Protein AF-Q4DMM3-F1 (afdb_monomer)

Mean predicted aligned error: 16.8 Å

Solvent-accessible surface area (backbone atoms only — not comparable to full-atom values): 25196 Å² total; per-residue (Å²): 131,90,88,80,87,82,89,84,86,89,84,88,79,90,86,86,82,91,81,87,84,90,79,93,76,91,74,87,76,78,75,79,76,79,79,76,82,82,70,76,98,62,91,70,79,84,79,69,87,64,66,51,59,29,30,40,34,32,23,64,46,49,69,90,49,56,67,56,49,30,100,85,67,50,77,35,57,58,66,59,31,55,48,35,58,50,47,51,55,57,54,45,64,73,40,53,41,39,62,50,77,42,81,46,84,62,47,104,42,46,73,52,23,44,36,12,38,42,40,36,41,44,50,49,39,32,37,47,38,23,48,59,97,39,64,92,51,45,63,54,46,57,49,50,53,51,48,42,32,62,75,38,35,55,39,53,74,44,57,68,44,53,69,38,86,87,14,22,42,38,23,37,22,44,38,32,36,75,85,34,28,41,33,45,28,54,27,88,55,18,27,64,61,36,51,24,58,43,54,24,73,67,46,95,45,70,68,55,16,50,60,26,41,68,63,41,55,46,80,37,85,46,60,63,84,53,73,47,40,33,75,29,36,37,36,43,25,88,54,30,35,41,26,28,65,39,76,65,20,49,51,52,51,51,48,56,43,67,75,43,70,93,49,84,42,39,50,43,73,29,51,72,90,59,40,52,40,41,80,27,46,31,57,68,85,44,42,64,27,42,32,35,52,92,39,59,69,39,43,49,53,39,40,74,73,68,34,43,58,40,75,35,72,50,69,48,45,42,64,68,70,49,42,64,40,40,36,42,27,63,41,42,50,62,84,84,76,97,55,73,78,18,63,84,44,68,79,46,97,70,71,81,79,83,81,75,99,54,102,67,62,95,72,62,84,82,79,78,81,83,82,90,81,81,86,78,90,88,84,50,71,69,64,43,36,60,71,68,63,78,47,82,80,84,80,80,72,74,79,81,82,70,77,76,75,82,83,67,98,65,90,73,52,56,83,80,70,87,80,83,131

pLDDT: mean 71.32, std 24.56, range [26.89, 96.19]

Nearest PDB structures (foldseek):
  8dpk-assembly2_D  TM=9.140E-01  e=1.155E-28  Trypanosoma brucei
  8dpk-assembly1_A  TM=9.235E-01  e=3.917E-28  Trypanosoma brucei
  8fnk-assembly1_5  TM=8.514E-01  e=6.909E-27  Trypanosoma brucei
  8fn6-assembly1_5  TM=8.903E-01  e=1.613E-23  Trypanosoma brucei
  7ulv-assembly2_B  TM=7.474E-01  e=1.539E-12  Homo sapiens

Radius of gyration: 26.07 Å; Cα contacts (8 Å, |Δi|>4): 664; chains: 1; bounding box: 75×63×81 Å

InterPro domains:
  IPR058722 RNA-editing substrate-binding complex 5 protein [PF26170] (53-335)
  IPR058722 RNA-editing substrate-binding complex 5 protein [cd23678] (54-333)

Foldseek 3Di:
DDDDDDDDDDDDDDDDDDDDDDDDDDDPPDDPDPPDPDDDDDPDPPPDQLPAFWAKEFEQEDLVQDDQAAPVRDGFDSVVQSVLLVVLVVLVVVHSHHPYYHHFYYDHHDLRLQLLFQWAFAALAIEGAACVPVVVCPVVNVRVVLVCLQVQSLGDDDCQNNPQDVFAATSLQWEHALQAIEGEEDEPRGHPSSVCSQQLVPPPDVVSNVVSCVRVYQYQYFYHPDDRLNQAWYYQAPLEIEGEPDPRRVSSVLSVCVSCVVGFHWYQYFYPLKAKDHADSNDHDGQEMETAQVRVVRCVSSVLVNGHYDYGHCPNCSSNVHHPSSSIDMGGRDPDDDRRPHVVVVVDPPPPPDDDPDPPCVPPPPPPDDDDDDDDDDDDPPVVCVVVCVDPDPPDDDPDPDDDRPDDDDDIDTPVPPDDD

Organism: Trypanosoma cruzi (strain CL Brener) (NCBI:txid353153)

Structure (mmCIF, N/CA/C/O backbone):
data_AF-Q4DMM3-F1
#
_entry.id   AF-Q4DMM3-F1
#
loop_
_atom_site.group_PDB
_atom_site.id
_atom_site.type_symbol
_atom_site.label_atom_id
_atom_site.label_alt_id
_atom_site.label_comp_id
_atom_site.label_asym_id
_atom_site.label_entity_id
_atom_site.label_seq_id
_atom_site.pdbx_PDB_ins_code
_atom_site.Cartn_x
_atom_site.Cartn_y
_atom_site.Cartn_z
_atom_site.occupancy
_atom_site.B_iso_or_equiv
_atom_site.auth_seq_id
_atom_site.auth_comp_id
_atom_site.auth_asym_id
_atom_site.auth_atom_id
_atom_site.pdbx_PDB_model_num
ATOM 1 N N . MET A 1 1 ? -33.901 -5.815 -55.578 1.00 33.09 1 MET A N 1
ATOM 2 C CA . MET A 1 1 ? -33.577 -6.888 -54.615 1.00 33.09 1 MET A CA 1
ATOM 3 C C . MET A 1 1 ? -34.132 -6.481 -53.257 1.00 33.09 1 MET A C 1
ATOM 5 O O . MET A 1 1 ? -34.023 -5.310 -52.924 1.00 33.09 1 MET A O 1
ATOM 9 N N . HIS A 1 2 ? -34.813 -7.412 -52.579 1.00 32.72 2 HIS A N 1
ATOM 10 C CA . HIS A 1 2 ? -35.451 -7.300 -51.253 1.00 32.72 2 HIS A CA 1
ATOM 11 C C . HIS A 1 2 ? -34.600 -6.500 -50.239 1.00 32.72 2 HIS A C 1
ATOM 13 O O . HIS A 1 2 ? -33.381 -6.558 -50.307 1.00 32.72 2 HIS A O 1
ATOM 19 N N . VAL A 1 3 ? -35.141 -5.717 -49.300 1.00 38.91 3 VAL A N 1
ATOM 20 C CA . VAL A 1 3 ? -36.080 -6.096 -48.229 1.00 38.91 3 VAL A CA 1
ATOM 21 C C . VAL A 1 3 ? -36.916 -4.880 -47.795 1.00 38.91 3 VAL A C 1
ATOM 23 O O . VAL A 1 3 ? -36.408 -3.778 -47.609 1.00 38.91 3 VAL A O 1
ATOM 26 N N . THR A 1 4 ? -38.211 -5.118 -47.609 1.00 28.89 4 THR A N 1
ATOM 27 C CA . THR A 1 4 ? -39.233 -4.221 -47.054 1.00 28.89 4 THR A CA 1
ATOM 28 C C . THR A 1 4 ? -39.567 -4.579 -45.604 1.00 28.89 4 THR A C 1
ATOM 30 O O . THR A 1 4 ? -39.724 -5.759 -45.317 1.00 28.89 4 THR A O 1
ATOM 33 N N . ARG A 1 5 ? -39.845 -3.533 -44.803 1.00 31.34 5 ARG A N 1
ATOM 34 C CA . ARG A 1 5 ? -40.811 -3.433 -43.679 1.00 31.34 5 ARG A CA 1
ATOM 35 C C . ARG A 1 5 ? -40.634 -4.339 -42.443 1.00 31.34 5 ARG A C 1
ATOM 37 O O . ARG A 1 5 ? -40.639 -5.553 -42.544 1.00 31.34 5 ARG A O 1
ATOM 44 N N . CYS A 1 6 ? -40.696 -3.734 -41.253 1.00 32.72 6 CYS A N 1
ATOM 45 C CA . CYS A 1 6 ? -41.925 -3.678 -40.435 1.00 32.72 6 CYS A CA 1
ATOM 46 C C . CYS A 1 6 ? -41.634 -3.094 -39.040 1.00 32.72 6 CYS A C 1
ATOM 48 O O . CYS A 1 6 ? -40.822 -3.617 -38.287 1.00 32.72 6 CYS A O 1
ATOM 50 N N . SER A 1 7 ? -42.356 -2.029 -38.693 1.00 28.84 7 SER A N 1
ATOM 51 C CA . SER A 1 7 ? -42.663 -1.620 -37.320 1.00 28.84 7 SER A CA 1
ATOM 52 C C . SER A 1 7 ? -43.708 -2.560 -36.717 1.00 28.84 7 SER A C 1
ATOM 54 O O . SER A 1 7 ? -44.624 -2.915 -37.452 1.00 28.84 7 SER A O 1
ATOM 56 N N . LEU A 1 8 ? -43.662 -2.854 -35.413 1.00 35.03 8 LEU A N 1
ATOM 57 C CA . LEU A 1 8 ? -44.840 -3.175 -34.591 1.00 35.03 8 LEU A CA 1
ATOM 58 C C . LEU A 1 8 ? -44.535 -2.946 -33.092 1.00 35.03 8 LEU A C 1
ATOM 60 O O . LEU A 1 8 ? -43.398 -3.022 -32.642 1.00 35.03 8 LEU A O 1
ATOM 64 N N . SER A 1 9 ? -45.605 -2.578 -32.400 1.00 29.89 9 SER A N 1
ATOM 65 C CA . SER A 1 9 ? -45.842 -1.943 -31.093 1.00 29.89 9 SER A CA 1
ATOM 66 C C . SER A 1 9 ? -45.648 -2.824 -29.831 1.00 29.89 9 SER A C 1
ATOM 68 O O . SER A 1 9 ? -45.435 -4.028 -29.966 1.00 29.89 9 SER A O 1
ATOM 70 N N . PRO A 1 10 ? -45.741 -2.253 -28.601 1.00 38.81 10 PRO A N 1
ATOM 71 C CA . PRO A 1 10 ? -45.341 -2.906 -27.348 1.00 38.81 10 PRO A CA 1
ATOM 72 C C . PRO A 1 10 ? -46.473 -3.695 -26.663 1.00 38.81 10 PRO A C 1
ATOM 74 O O . PRO A 1 10 ? -47.652 -3.418 -26.872 1.00 38.81 10 PRO A O 1
ATOM 77 N N . PHE A 1 11 ? -46.093 -4.634 -25.787 1.00 35.09 11 PHE A N 1
ATOM 78 C CA . PHE A 1 11 ? -46.989 -5.413 -24.924 1.00 35.09 11 PHE A CA 1
ATOM 79 C C . PHE A 1 11 ? -46.690 -5.161 -23.437 1.00 35.09 11 PHE A C 1
ATOM 81 O O . PHE A 1 11 ? -45.579 -5.389 -22.961 1.00 35.09 11 PHE A O 1
ATOM 88 N N . LEU A 1 12 ? -47.721 -4.711 -22.720 1.00 29.64 12 LEU A N 1
ATOM 89 C CA . LEU A 1 12 ? -47.883 -4.783 -21.267 1.00 29.64 12 LEU A CA 1
ATOM 90 C C . LEU A 1 12 ? -48.183 -6.233 -20.862 1.00 29.64 12 LEU A C 1
ATOM 92 O O . LEU A 1 12 ? -49.081 -6.838 -21.443 1.00 29.64 12 LEU A O 1
ATOM 96 N N . LEU A 1 13 ? -47.530 -6.745 -19.817 1.00 34.81 13 LEU A N 1
ATOM 97 C CA . LEU A 1 13 ? -48.025 -7.886 -19.041 1.00 34.81 13 LEU A CA 1
ATOM 98 C C . LEU A 1 13 ? -47.837 -7.627 -17.541 1.00 34.81 13 LEU A C 1
ATOM 100 O O . LEU A 1 13 ? -46.726 -7.449 -17.046 1.00 34.81 13 LEU A O 1
ATOM 104 N N . HIS A 1 14 ? -48.975 -7.594 -16.851 1.00 30.30 14 HIS A N 1
ATOM 105 C CA . HIS A 1 14 ? -49.139 -7.644 -15.404 1.00 30.30 14 HIS A CA 1
ATOM 106 C C . HIS A 1 14 ? -48.551 -8.934 -14.813 1.00 30.30 14 HIS A C 1
ATOM 108 O O . HIS A 1 14 ? -48.824 -10.019 -15.320 1.00 30.30 14 HIS A O 1
ATOM 114 N N . PHE A 1 15 ? -47.884 -8.824 -13.663 1.00 34.22 15 PHE A N 1
ATOM 115 C CA . PHE A 1 15 ? -47.788 -9.904 -12.680 1.00 34.22 15 PHE A CA 1
ATOM 116 C C . PHE A 1 15 ? -48.110 -9.343 -11.290 1.00 34.22 15 PHE A C 1
ATOM 118 O O . PHE A 1 15 ? -47.348 -8.571 -10.715 1.00 34.22 15 PHE A O 1
ATOM 125 N N . SER A 1 16 ? -49.283 -9.713 -10.779 1.00 30.14 16 SER A N 1
ATOM 126 C CA . SER A 1 16 ? -49.683 -9.605 -9.376 1.00 30.14 16 SER A CA 1
ATOM 127 C C . SER A 1 16 ? -49.443 -10.952 -8.694 1.00 30.14 16 SER A C 1
ATOM 129 O O . SER A 1 16 ? -49.886 -11.974 -9.214 1.00 30.14 16 SER A O 1
ATOM 131 N N . GLY A 1 17 ? -48.812 -10.963 -7.522 1.00 32.28 17 GLY A N 1
ATOM 132 C CA . GLY A 1 17 ? -48.666 -12.166 -6.700 1.00 32.28 17 GLY A CA 1
ATOM 133 C C . GLY A 1 17 ? -48.198 -11.819 -5.290 1.00 32.28 17 GLY A C 1
ATOM 134 O O . GLY A 1 17 ? -47.058 -11.414 -5.098 1.00 32.28 17 GLY A O 1
ATOM 135 N N . MET A 1 18 ? -49.115 -11.929 -4.329 1.00 28.50 18 MET A N 1
ATOM 136 C CA . MET A 1 18 ? -48.921 -11.737 -2.888 1.00 28.50 18 MET A CA 1
ATOM 137 C C . MET A 1 18 ? -48.101 -12.873 -2.251 1.00 28.50 18 MET A C 1
ATOM 139 O O . MET A 1 18 ? -48.295 -14.023 -2.625 1.00 28.50 18 MET A O 1
ATOM 143 N N . CYS A 1 19 ? -47.285 -12.537 -1.243 1.00 30.80 19 CYS A N 1
ATOM 144 C CA . CYS A 1 19 ? -46.918 -13.330 -0.047 1.00 30.80 19 CYS A CA 1
ATOM 145 C C . CYS A 1 19 ? -45.984 -12.437 0.806 1.00 30.80 19 CYS A C 1
ATOM 147 O O . CYS A 1 19 ? -44.855 -12.187 0.407 1.00 30.80 19 CYS A O 1
ATOM 149 N N . SER A 1 20 ? -46.454 -11.635 1.768 1.00 28.97 20 SER A N 1
ATOM 150 C CA . SER A 1 20 ? -46.817 -11.947 3.164 1.00 28.97 20 SER A CA 1
ATOM 151 C C . SER A 1 20 ? -45.688 -12.518 4.045 1.00 28.97 20 SER A C 1
ATOM 153 O O . SER A 1 20 ? -45.244 -13.636 3.811 1.00 28.97 20 SER A O 1
ATOM 155 N N . LEU A 1 21 ? -45.423 -11.778 5.138 1.00 30.59 21 LEU A N 1
ATOM 156 C CA . LEU A 1 21 ? -45.006 -12.200 6.493 1.00 30.59 21 LEU A CA 1
ATOM 157 C C . LEU A 1 21 ? -43.511 -12.122 6.898 1.00 30.59 21 LEU A C 1
ATOM 159 O O . LEU A 1 21 ? -42.697 -12.956 6.537 1.00 30.59 21 LEU A O 1
ATOM 163 N N . LEU A 1 22 ? -43.269 -11.161 7.809 1.00 28.45 22 LEU A N 1
ATOM 164 C CA . LEU A 1 22 ? -42.558 -11.285 9.099 1.00 28.45 22 LEU A CA 1
ATOM 165 C C . LEU A 1 22 ? -41.042 -11.560 9.135 1.00 28.45 22 LEU A C 1
ATOM 167 O O . LEU A 1 22 ? -40.611 -12.702 9.060 1.00 28.45 22 LEU A O 1
ATOM 171 N N . ALA A 1 23 ? -40.280 -10.508 9.459 1.00 31.42 23 ALA A N 1
ATOM 172 C CA . ALA A 1 23 ? -39.255 -10.446 10.524 1.00 31.42 23 ALA A CA 1
ATOM 173 C C . ALA A 1 23 ? -38.708 -8.997 10.530 1.00 31.42 23 ALA A C 1
ATOM 175 O O . ALA A 1 23 ? -38.084 -8.574 9.566 1.00 31.42 23 ALA A O 1
ATOM 176 N N . ALA A 1 24 ? -39.103 -8.082 11.421 1.00 27.33 24 ALA A N 1
ATOM 177 C CA . ALA A 1 24 ? -38.729 -8.006 12.838 1.00 27.33 24 ALA A CA 1
ATOM 178 C C . ALA A 1 24 ? -37.218 -8.215 13.050 1.00 27.33 24 ALA A C 1
ATOM 180 O O . ALA A 1 24 ? -36.768 -9.321 13.326 1.00 27.33 24 ALA A O 1
ATOM 181 N N . GLY A 1 25 ? -36.451 -7.133 12.906 1.00 30.47 25 GLY A N 1
ATOM 182 C CA . GLY A 1 25 ? -35.033 -7.058 13.242 1.00 30.47 25 GLY A CA 1
ATOM 183 C C . GLY A 1 25 ? -34.715 -5.666 13.773 1.00 30.47 25 GLY A C 1
ATOM 184 O O . GLY A 1 25 ? -34.360 -4.771 13.010 1.00 30.47 25 GLY A O 1
ATOM 185 N N . ASP A 1 26 ? -34.916 -5.486 15.077 1.00 26.89 26 ASP A N 1
ATOM 186 C CA . ASP A 1 26 ? -34.440 -4.346 15.856 1.00 26.89 26 ASP A CA 1
ATOM 187 C C . ASP A 1 26 ? -32.919 -4.204 15.700 1.00 26.89 26 ASP A C 1
ATOM 189 O O . ASP A 1 26 ? -32.155 -5.045 16.170 1.00 26.89 26 ASP A O 1
ATOM 193 N N . ALA A 1 27 ? -32.466 -3.106 15.100 1.00 31.62 27 ALA A N 1
ATOM 194 C CA . ALA A 1 27 ? -31.091 -2.636 15.223 1.00 31.62 27 ALA A CA 1
ATOM 195 C C . ALA A 1 27 ? -31.121 -1.182 15.699 1.00 31.62 27 ALA A C 1
ATOM 197 O O . ALA A 1 27 ? -31.007 -0.220 14.939 1.00 31.62 27 ALA A O 1
ATOM 198 N N . THR A 1 28 ? -31.327 -1.043 17.007 1.00 28.88 28 THR A N 1
ATOM 199 C CA . THR A 1 28 ? -31.205 0.202 17.763 1.00 28.88 28 THR A CA 1
ATOM 200 C C . THR A 1 28 ? -29.751 0.682 17.719 1.00 28.88 28 THR A C 1
ATOM 202 O O . THR A 1 28 ? -28.962 0.401 18.621 1.00 28.88 28 THR A O 1
ATOM 205 N N . ILE A 1 29 ? -29.373 1.425 16.677 1.00 32.06 29 ILE A N 1
ATOM 206 C CA . ILE A 1 29 ? -28.110 2.171 16.659 1.00 32.06 29 ILE A CA 1
ATOM 207 C C . ILE A 1 29 ? -28.288 3.379 17.580 1.00 32.06 29 ILE A C 1
ATOM 209 O O . ILE A 1 29 ? -28.932 4.375 17.243 1.00 32.06 29 ILE A O 1
ATOM 213 N N . ARG A 1 30 ? -27.725 3.267 18.787 1.00 30.69 30 ARG A N 1
ATOM 214 C CA . ARG A 1 30 ? -27.578 4.372 19.736 1.00 30.69 30 ARG A CA 1
ATOM 215 C C . ARG A 1 30 ? -26.761 5.484 19.079 1.00 30.69 30 ARG A C 1
ATOM 217 O O . ARG A 1 30 ? -25.536 5.426 19.039 1.00 30.69 30 ARG A O 1
ATOM 224 N N . LEU A 1 31 ? -27.451 6.527 18.618 1.00 29.22 31 LEU A N 1
ATOM 225 C CA . LEU A 1 31 ? -26.855 7.834 18.367 1.00 29.22 31 LEU A CA 1
ATOM 226 C C . LEU A 1 31 ? -26.242 8.340 19.678 1.00 29.22 31 LEU A C 1
ATOM 228 O O . LEU A 1 31 ? -26.942 8.834 20.565 1.00 29.22 31 LEU A O 1
ATOM 232 N N . LEU A 1 32 ? -24.919 8.235 19.798 1.00 33.84 32 LEU A N 1
ATOM 233 C CA . LEU A 1 32 ? -24.178 8.987 20.795 1.00 33.84 32 LEU A CA 1
ATOM 234 C C . LEU A 1 32 ? -24.297 10.474 20.457 1.00 33.84 32 LEU A C 1
ATOM 236 O O . LEU A 1 32 ? -23.825 10.976 19.438 1.00 33.84 32 LEU A O 1
ATOM 240 N N . SER A 1 33 ? -25.019 11.142 21.348 1.00 29.44 33 SER A N 1
ATOM 241 C CA . SER A 1 33 ? -25.342 12.556 21.411 1.00 29.44 33 SER A CA 1
ATOM 242 C C . SER A 1 33 ? -24.255 13.483 20.858 1.00 29.44 33 SER A C 1
ATOM 244 O O . SER A 1 33 ? -23.279 13.814 21.538 1.00 29.44 33 SER A O 1
ATOM 246 N N . ARG A 1 34 ? -24.506 14.049 19.677 1.00 35.38 34 ARG A N 1
ATOM 247 C CA . ARG A 1 34 ? -23.962 15.361 19.324 1.00 35.38 34 ARG A CA 1
ATOM 248 C C . ARG A 1 34 ? -24.702 16.369 20.205 1.00 35.38 34 ARG A C 1
ATOM 250 O O . ARG A 1 34 ? -25.840 16.724 19.913 1.00 35.38 34 ARG A O 1
ATOM 257 N N . ARG A 1 35 ? -24.095 16.765 21.332 1.00 32.38 35 ARG A N 1
ATOM 258 C CA . ARG A 1 35 ? -24.595 17.832 22.219 1.00 32.38 35 ARG A CA 1
ATOM 259 C C . ARG A 1 35 ? -24.867 19.088 21.381 1.00 32.38 35 ARG A C 1
ATOM 261 O O . ARG A 1 35 ? -23.958 19.870 21.106 1.00 32.38 35 ARG A O 1
ATOM 268 N N . GLN A 1 36 ? -26.122 19.282 20.987 1.00 34.03 36 GLN A N 1
ATOM 269 C CA . GLN A 1 36 ? -26.644 20.575 20.575 1.00 34.03 36 GLN A CA 1
ATOM 270 C C . GLN A 1 36 ? -26.550 21.486 21.799 1.00 34.03 36 GLN A C 1
ATOM 272 O O . GLN A 1 36 ? -27.260 21.300 22.784 1.00 34.03 36 GLN A O 1
ATOM 277 N N . ARG A 1 37 ? -25.631 22.454 21.773 1.00 32.91 37 ARG A N 1
ATOM 278 C CA . ARG A 1 37 ? -25.693 23.579 22.705 1.00 32.91 37 ARG A CA 1
ATOM 279 C C . ARG A 1 37 ? -26.861 24.453 22.266 1.00 32.91 37 ARG A C 1
ATOM 281 O O . ARG A 1 37 ? -26.716 25.296 21.389 1.00 32.91 37 ARG A O 1
ATOM 288 N N . THR A 1 38 ? -28.021 24.220 22.863 1.00 30.86 38 THR A N 1
ATOM 289 C CA . THR A 1 38 ? -29.164 25.130 22.826 1.00 30.86 38 THR A CA 1
ATOM 290 C C . THR A 1 38 ? -28.797 26.402 23.582 1.00 30.86 38 THR A C 1
ATOM 292 O O . THR A 1 38 ? -28.878 26.459 24.807 1.00 30.86 38 THR A O 1
ATOM 295 N N . ILE A 1 39 ? -28.365 27.424 22.849 1.00 39.91 39 ILE A N 1
ATOM 296 C CA . ILE A 1 39 ? -28.355 28.807 23.317 1.00 39.91 39 ILE A CA 1
ATOM 297 C C . ILE A 1 39 ? -29.537 29.465 22.600 1.00 39.91 39 ILE A C 1
ATOM 299 O O . ILE A 1 39 ? -29.461 29.713 21.407 1.00 39.91 39 ILE A O 1
ATOM 303 N N . HIS A 1 40 ? -30.633 29.687 23.332 1.00 37.53 40 HIS A N 1
ATOM 304 C CA . HIS A 1 40 ? -31.790 30.499 22.927 1.00 37.53 40 HIS A CA 1
ATOM 305 C C . HIS A 1 40 ? -32.562 30.023 21.678 1.00 37.53 40 HIS A C 1
ATOM 307 O O . HIS A 1 40 ? -32.366 30.536 20.585 1.00 37.53 40 HIS A O 1
ATOM 313 N N . GLY A 1 41 ? -33.507 29.091 21.863 1.00 40.03 41 GLY A N 1
ATOM 314 C CA . GLY A 1 41 ? -34.775 29.029 21.105 1.00 40.03 41 GLY A CA 1
ATOM 315 C C . GLY A 1 41 ? -34.758 28.809 19.583 1.00 40.03 41 GLY A C 1
ATOM 316 O O . GLY A 1 41 ? -35.827 28.672 19.002 1.00 40.03 41 GLY A O 1
ATOM 317 N N . ILE A 1 42 ? -33.599 28.743 18.929 1.00 37.31 42 ILE A N 1
ATOM 318 C CA . ILE A 1 42 ? -33.468 28.561 17.482 1.00 37.31 42 ILE A CA 1
ATOM 319 C C . ILE A 1 42 ? -32.484 27.413 17.251 1.00 37.31 42 ILE A C 1
ATOM 321 O O . ILE A 1 42 ? -31.277 27.553 17.453 1.00 37.31 42 ILE A O 1
ATOM 325 N N . SER A 1 43 ? -32.994 26.247 16.847 1.00 33.16 43 SER A N 1
ATOM 326 C CA . SER A 1 43 ? -32.157 25.120 16.435 1.00 33.16 43 SER A CA 1
ATOM 327 C C . SER A 1 43 ? -31.578 25.399 15.046 1.00 33.16 43 SER A C 1
ATOM 329 O O . SER A 1 43 ? -32.107 24.946 14.032 1.00 33.16 43 SER A O 1
ATOM 331 N N . VAL A 1 44 ? -30.497 26.170 14.980 1.00 32.44 44 VAL A N 1
ATOM 332 C CA . VAL A 1 44 ? -29.731 26.298 13.738 1.00 32.44 44 VAL A CA 1
ATOM 333 C C . VAL A 1 44 ? -28.903 25.019 13.583 1.00 32.44 44 VAL A C 1
ATOM 335 O O . VAL A 1 44 ? -28.098 24.715 14.472 1.00 32.44 44 VAL A O 1
ATOM 338 N N . PRO A 1 45 ? -29.074 24.228 12.508 1.00 36.34 45 PRO A N 1
ATOM 339 C CA . PRO A 1 45 ? -28.167 23.123 12.245 1.00 36.34 45 PRO A CA 1
ATOM 340 C C . PRO A 1 45 ? -26.757 23.700 12.094 1.00 36.34 45 PRO A C 1
ATOM 342 O O . PRO A 1 45 ? -26.524 24.575 11.262 1.00 36.34 45 PRO A O 1
ATOM 345 N N . ILE A 1 46 ? -25.813 23.235 12.916 1.00 33.41 46 ILE A N 1
ATOM 346 C CA . ILE A 1 46 ? -24.400 23.596 12.782 1.00 33.41 46 ILE A CA 1
ATOM 347 C C . ILE A 1 46 ? -23.918 23.023 11.443 1.00 33.41 46 ILE A C 1
ATOM 349 O O . ILE A 1 46 ? -23.526 21.857 11.355 1.00 33.41 46 ILE A O 1
ATOM 353 N N . PHE A 1 47 ? -23.973 23.843 10.393 1.00 34.44 47 PHE A N 1
ATOM 354 C CA . PHE A 1 47 ? -23.351 23.553 9.110 1.00 34.44 47 PHE A CA 1
ATOM 355 C C . PHE A 1 47 ? -21.838 23.620 9.313 1.00 34.44 47 PHE A C 1
ATOM 357 O O . PHE A 1 47 ? -21.227 24.684 9.369 1.00 34.44 47 PHE A O 1
ATOM 364 N N . THR A 1 48 ? -21.222 22.454 9.470 1.00 36.84 48 THR A N 1
ATOM 365 C CA . THR A 1 48 ? -19.771 22.328 9.345 1.00 36.84 48 THR A CA 1
ATOM 366 C C . THR A 1 48 ? -19.472 22.327 7.853 1.00 36.84 48 THR A C 1
ATOM 368 O O . THR A 1 48 ? -20.042 21.529 7.115 1.00 36.84 48 THR A O 1
ATOM 371 N N . SER A 1 49 ? -18.638 23.262 7.391 1.00 33.62 49 SER A N 1
ATOM 372 C CA . SER A 1 49 ? -18.171 23.312 6.002 1.00 33.62 49 SER A CA 1
ATOM 373 C C . SER A 1 49 ? -17.493 21.981 5.659 1.00 33.62 49 SER A C 1
ATOM 375 O O . SER A 1 49 ? -16.340 21.753 6.018 1.00 33.62 49 SER A O 1
ATOM 377 N N . THR A 1 50 ? -18.222 21.074 5.003 1.00 43.75 50 THR A N 1
ATOM 378 C CA . THR A 1 50 ? -17.670 19.814 4.507 1.00 43.75 50 THR A CA 1
ATOM 379 C C . THR A 1 50 ? -16.828 20.134 3.287 1.00 43.75 50 THR A C 1
ATOM 381 O O . THR A 1 50 ? -17.352 20.428 2.209 1.00 43.75 50 THR A O 1
ATOM 384 N N . ARG A 1 51 ? -15.513 20.122 3.463 1.00 52.62 51 ARG A N 1
ATOM 385 C CA . ARG A 1 51 ? -14.563 20.285 2.372 1.00 52.62 51 ARG A CA 1
ATOM 386 C C . ARG A 1 51 ? -14.414 18.950 1.641 1.00 52.62 51 ARG A C 1
ATOM 388 O O . ARG A 1 51 ? -13.473 18.201 1.866 1.00 52.62 51 ARG A O 1
ATOM 395 N N . ARG A 1 52 ? -15.393 18.666 0.789 1.00 59.47 52 ARG A N 1
ATOM 396 C CA . ARG A 1 52 ? -15.444 17.471 -0.052 1.00 59.47 52 ARG A CA 1
ATOM 397 C C . ARG A 1 52 ? -14.495 17.648 -1.238 1.00 59.47 52 ARG A C 1
ATOM 399 O O . ARG A 1 52 ? -14.654 18.601 -2.001 1.00 59.47 52 ARG A O 1
ATOM 406 N N . TYR A 1 53 ? -13.492 16.780 -1.341 1.00 68.81 53 TYR A N 1
ATOM 407 C CA . TYR A 1 53 ? -12.377 16.918 -2.286 1.00 68.81 53 TYR A CA 1
ATOM 408 C C . TYR A 1 53 ? -12.191 15.719 -3.209 1.00 68.81 53 TYR A C 1
ATOM 410 O O . TYR A 1 53 ? -11.637 15.877 -4.296 1.00 68.81 53 TYR A O 1
ATOM 418 N N . VAL A 1 54 ? -12.576 14.527 -2.763 1.00 80.12 54 VAL A N 1
ATOM 419 C CA . VAL A 1 54 ? -12.296 13.273 -3.464 1.00 80.12 54 VAL A CA 1
ATOM 420 C C . VAL A 1 54 ? -13.559 12.440 -3.580 1.00 80.12 54 VAL A C 1
ATOM 422 O O . VAL A 1 54 ? -14.477 12.583 -2.789 1.00 80.12 54 VAL A O 1
ATOM 425 N N . ASN A 1 55 ? -13.604 11.550 -4.550 1.00 84.94 55 ASN A N 1
ATOM 426 C CA . ASN A 1 55 ? -14.639 10.556 -4.735 1.00 84.94 55 ASN A CA 1
ATOM 427 C C . ASN A 1 55 ? -14.036 9.182 -4.463 1.00 84.94 55 ASN A C 1
ATOM 429 O O . ASN A 1 55 ? -12.853 8.955 -4.720 1.00 84.94 55 ASN A O 1
ATOM 433 N N . ALA A 1 56 ? -14.846 8.274 -3.937 1.00 88.44 56 ALA A N 1
ATOM 434 C CA . ALA A 1 56 ? -14.452 6.889 -3.723 1.00 88.44 56 ALA A CA 1
ATOM 435 C C . ALA A 1 56 ? -15.173 6.009 -4.742 1.00 88.44 56 ALA A C 1
ATOM 437 O O . ALA A 1 56 ? -16.397 6.062 -4.849 1.00 88.44 56 ALA A O 1
ATOM 438 N N . LEU A 1 57 ? -14.425 5.213 -5.496 1.00 91.31 57 LEU A N 1
ATOM 439 C CA . LEU A 1 57 ? -14.955 4.246 -6.446 1.00 91.31 57 LEU A CA 1
ATOM 440 C C . LEU A 1 57 ? -14.649 2.834 -5.962 1.00 91.31 57 LEU A C 1
ATOM 442 O O . LEU A 1 57 ? -13.546 2.572 -5.479 1.00 91.31 57 LEU A O 1
ATOM 446 N N . TYR A 1 58 ? -15.606 1.927 -6.135 1.00 94.12 58 TYR A N 1
ATOM 447 C CA . TYR A 1 58 ? -15.455 0.531 -5.738 1.00 94.12 58 TYR A CA 1
ATOM 448 C C . TYR A 1 58 ? -16.245 -0.412 -6.639 1.00 94.12 58 TYR A C 1
ATOM 450 O O . TYR A 1 58 ? -17.149 0.019 -7.354 1.00 94.12 58 TYR A O 1
ATOM 458 N N . ARG A 1 59 ? -15.909 -1.704 -6.604 1.00 93.69 59 ARG A N 1
ATOM 459 C CA . ARG A 1 59 ? -16.688 -2.783 -7.223 1.00 93.69 59 ARG A CA 1
ATOM 460 C C . ARG A 1 59 ? -16.995 -3.826 -6.167 1.00 93.69 59 ARG A C 1
ATOM 462 O O . ARG A 1 59 ? -16.077 -4.395 -5.587 1.00 93.69 59 ARG A O 1
ATOM 469 N N . ALA A 1 60 ? -18.273 -4.084 -5.924 1.00 93.38 60 ALA A N 1
ATOM 470 C CA . ALA A 1 60 ? -18.658 -5.208 -5.087 1.00 93.38 60 ALA A CA 1
ATOM 471 C C . ALA A 1 60 ? -18.430 -6.520 -5.862 1.00 93.38 60 ALA A C 1
ATOM 473 O O . ALA A 1 60 ? -18.900 -6.616 -7.005 1.00 93.38 60 ALA A O 1
ATOM 474 N N . PRO A 1 61 ? -17.746 -7.521 -5.280 1.00 92.50 61 PRO A N 1
ATOM 475 C CA . PRO A 1 61 ? -17.644 -8.839 -5.889 1.00 92.50 61 PRO A CA 1
ATOM 476 C C . PRO A 1 61 ? -18.995 -9.573 -5.802 1.00 92.50 61 PRO A C 1
ATOM 478 O O . PRO A 1 61 ? -19.778 -9.321 -4.879 1.00 92.50 61 PRO A O 1
ATOM 481 N N . PRO A 1 62 ? -19.295 -10.511 -6.719 1.00 90.75 62 PRO A N 1
ATOM 482 C CA . PRO A 1 62 ? -20.420 -11.420 -6.539 1.00 90.75 62 PRO A CA 1
ATOM 483 C C . PRO A 1 62 ? -20.206 -12.289 -5.297 1.00 90.75 62 PRO A C 1
ATOM 485 O O . PRO A 1 62 ? -19.122 -12.846 -5.113 1.00 90.75 62 PRO A O 1
ATOM 488 N N . VAL A 1 63 ? -21.254 -12.464 -4.489 1.00 91.06 63 VAL A N 1
ATOM 489 C CA . VAL A 1 63 ? -21.199 -13.228 -3.225 1.00 91.06 63 VAL A CA 1
ATOM 490 C C . VAL A 1 63 ? -20.625 -14.630 -3.441 1.00 91.06 63 VAL A C 1
ATOM 492 O O . VAL A 1 63 ? -19.789 -15.078 -2.669 1.00 91.06 63 VAL A O 1
ATOM 495 N N . GLN A 1 64 ? -20.992 -15.288 -4.548 1.00 91.19 64 GLN A N 1
ATOM 496 C CA . GLN A 1 64 ? -20.555 -16.658 -4.845 1.00 91.19 64 GLN A CA 1
ATOM 497 C C . GLN A 1 64 ? -19.058 -16.776 -5.167 1.00 91.19 64 GLN A C 1
ATOM 499 O O . GLN A 1 64 ? -18.535 -17.883 -5.230 1.00 91.19 64 GLN A O 1
ATOM 504 N N . THR A 1 65 ? -18.378 -15.658 -5.431 1.00 91.75 65 THR A N 1
ATOM 505 C CA . THR A 1 65 ? -16.947 -15.656 -5.771 1.00 91.75 65 THR A CA 1
ATOM 506 C C . THR A 1 65 ? -16.046 -15.377 -4.575 1.00 91.75 65 THR A C 1
ATOM 508 O O . THR A 1 65 ? -14.832 -15.513 -4.703 1.00 91.75 65 THR A O 1
ATOM 511 N N . VAL A 1 66 ? -16.612 -14.977 -3.433 1.00 91.62 66 VAL A N 1
ATOM 512 C CA . VAL A 1 66 ? -15.839 -14.718 -2.216 1.00 91.62 66 VAL A CA 1
ATOM 513 C C . VAL A 1 66 ? -15.328 -16.055 -1.662 1.00 91.62 66 VAL A C 1
ATOM 515 O O . VAL A 1 66 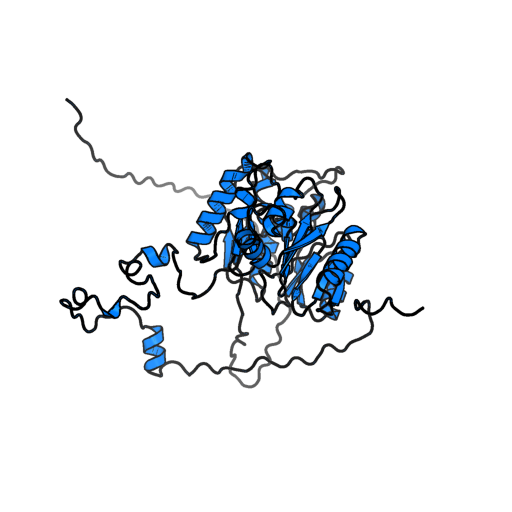? -16.134 -16.968 -1.467 1.00 91.62 66 VAL A O 1
ATOM 518 N N . PRO A 1 67 ? -14.013 -16.209 -1.417 1.00 91.50 67 PRO A N 1
ATOM 519 C CA . PRO A 1 67 ? -13.470 -17.413 -0.802 1.00 91.50 67 PRO A CA 1
ATOM 520 C C . PRO A 1 67 ? -14.100 -17.666 0.569 1.00 91.50 67 PRO A C 1
ATOM 522 O O . PRO A 1 67 ? -14.175 -16.763 1.396 1.00 91.50 67 PRO A O 1
ATOM 525 N N . THR A 1 68 ? -14.509 -18.909 0.820 1.00 92.50 68 THR A N 1
ATOM 526 C CA . THR A 1 68 ? -15.079 -19.329 2.112 1.00 92.50 68 THR A CA 1
ATOM 527 C C . THR A 1 68 ? -14.017 -19.617 3.169 1.00 92.50 68 THR A C 1
ATOM 529 O O . THR A 1 68 ? -14.349 -19.769 4.338 1.00 92.50 68 THR A O 1
ATOM 532 N N . HIS A 1 69 ? -12.746 -19.713 2.772 1.00 92.31 69 HIS A N 1
ATOM 533 C CA . HIS A 1 69 ? -11.626 -19.979 3.670 1.00 92.31 69 HIS A CA 1
ATOM 534 C C . HIS A 1 69 ? -10.424 -19.124 3.274 1.00 92.31 69 HIS A C 1
ATOM 536 O O . HIS A 1 69 ? -10.193 -18.882 2.083 1.00 92.31 69 HIS A O 1
ATOM 542 N N . ASN A 1 70 ? -9.634 -18.704 4.259 1.00 90.75 70 ASN A N 1
ATOM 543 C CA . ASN A 1 70 ? -8.322 -18.123 3.992 1.00 90.75 70 ASN A CA 1
ATOM 544 C C . ASN A 1 70 ? -7.264 -19.208 3.711 1.00 90.75 70 ASN A C 1
ATOM 546 O O . ASN A 1 70 ? -7.519 -20.409 3.814 1.00 90.75 70 ASN A O 1
ATOM 550 N N . SER A 1 71 ? -6.043 -18.789 3.373 1.00 86.94 71 SER A N 1
ATOM 551 C CA . SER A 1 71 ? -4.916 -19.704 3.132 1.00 86.94 71 SER A CA 1
ATOM 552 C C . SER A 1 71 ? -4.503 -20.520 4.367 1.00 86.94 71 SER A C 1
ATOM 554 O O . SER A 1 71 ? -3.849 -21.549 4.215 1.00 86.94 71 SER A O 1
ATOM 556 N N . GLY A 1 72 ? -4.890 -20.085 5.571 1.00 87.62 72 GLY A N 1
ATOM 557 C CA . GLY A 1 72 ? -4.684 -20.793 6.836 1.00 87.62 72 GLY A CA 1
ATOM 558 C C . GLY A 1 72 ? -5.816 -21.753 7.225 1.00 87.62 72 GLY A C 1
ATOM 559 O O . GLY A 1 72 ? -5.691 -22.432 8.241 1.00 87.62 72 GLY A O 1
ATOM 560 N N . GLY A 1 73 ? -6.898 -21.830 6.442 1.00 90.06 73 GLY A N 1
ATOM 561 C CA . GLY A 1 73 ? -8.067 -22.670 6.725 1.00 90.06 73 GLY A CA 1
ATOM 562 C C . GLY A 1 73 ? -9.099 -22.054 7.677 1.00 90.06 73 GLY A C 1
ATOM 563 O O . GLY A 1 73 ? -10.043 -22.739 8.059 1.00 90.06 73 GLY A O 1
ATOM 564 N N . GLU A 1 74 ? -8.951 -20.786 8.057 1.00 92.06 74 GLU A N 1
ATOM 565 C CA . GLU A 1 74 ? -9.962 -20.055 8.824 1.00 92.06 74 GLU A CA 1
ATOM 566 C C . GLU A 1 74 ? -11.188 -19.779 7.950 1.00 92.06 74 GLU A C 1
ATOM 568 O O . GLU A 1 74 ? -11.057 -19.314 6.814 1.00 92.06 74 GLU A O 1
ATOM 573 N N . GLU A 1 75 ? -12.372 -20.057 8.491 1.00 93.81 75 GLU A N 1
ATOM 574 C CA . GLU A 1 75 ? -13.647 -19.831 7.819 1.00 93.81 75 GLU A CA 1
ATOM 575 C C . GLU A 1 75 ? -13.957 -18.330 7.701 1.00 93.81 75 GLU A C 1
ATOM 577 O O . GLU A 1 75 ? -13.785 -17.546 8.646 1.00 93.81 75 GLU A O 1
ATOM 582 N N . VAL A 1 76 ? -14.425 -17.943 6.516 1.00 93.50 76 VAL A N 1
ATOM 583 C CA . VAL A 1 76 ? -14.854 -16.586 6.180 1.00 93.50 76 VAL A CA 1
ATOM 584 C C . VAL A 1 76 ? -16.365 -16.582 6.009 1.00 93.50 76 VAL A C 1
ATOM 586 O O . VAL A 1 76 ? -16.904 -17.238 5.113 1.00 93.50 76 VAL A O 1
ATOM 589 N N . ASP A 1 77 ? -17.048 -15.797 6.839 1.00 95.00 77 ASP A N 1
ATOM 590 C CA . ASP A 1 77 ? -18.479 -15.562 6.684 1.00 95.00 77 ASP A CA 1
ATOM 591 C C . ASP A 1 77 ? -18.692 -14.616 5.497 1.00 95.00 77 ASP A C 1
ATOM 593 O O . ASP A 1 77 ? -18.456 -13.407 5.566 1.00 95.00 77 ASP A O 1
ATOM 597 N N . THR A 1 78 ? -19.126 -15.186 4.373 1.00 93.56 78 THR A N 1
ATOM 598 C CA . THR A 1 78 ? -19.313 -14.443 3.119 1.00 93.56 78 THR A CA 1
ATOM 599 C C . THR A 1 78 ? -20.390 -13.357 3.207 1.00 93.56 78 THR A C 1
ATOM 601 O O . THR A 1 78 ? -20.279 -12.335 2.525 1.00 93.56 78 THR A O 1
ATOM 604 N N . GLU A 1 79 ? -21.417 -13.524 4.046 1.00 93.56 79 GLU A N 1
ATOM 605 C CA . GLU A 1 79 ? -22.469 -12.516 4.212 1.00 93.56 79 GLU A CA 1
ATOM 606 C C . GLU A 1 79 ? -21.947 -11.343 5.039 1.00 93.56 79 GLU A C 1
ATOM 608 O O . GLU A 1 79 ? -22.108 -10.178 4.652 1.00 93.56 79 GLU A O 1
ATOM 613 N N . LEU A 1 80 ? -21.249 -11.654 6.135 1.00 95.12 80 LEU A N 1
ATOM 614 C CA . LEU A 1 80 ? -20.585 -10.659 6.968 1.00 95.12 80 LEU A CA 1
ATOM 615 C C . LEU A 1 80 ? -19.491 -9.916 6.192 1.00 95.12 80 LEU A C 1
ATOM 617 O O . LEU A 1 80 ? -19.409 -8.692 6.290 1.00 95.12 80 LEU A O 1
ATOM 621 N N . PHE A 1 81 ? -18.722 -10.612 5.352 1.00 96.06 81 PHE A N 1
ATOM 622 C CA . PHE A 1 81 ? -17.738 -10.012 4.452 1.00 96.06 81 PHE A CA 1
ATOM 623 C C . PHE A 1 81 ? -18.365 -8.932 3.564 1.00 96.06 81 PHE A C 1
ATOM 625 O O . PHE A 1 81 ? -17.879 -7.801 3.516 1.00 96.06 81 PHE A O 1
ATOM 632 N N . ILE A 1 82 ? -19.467 -9.251 2.875 1.00 94.50 82 ILE A N 1
ATOM 633 C CA . ILE A 1 82 ? -20.138 -8.299 1.978 1.00 94.50 82 ILE A CA 1
ATOM 634 C C . ILE A 1 82 ? -20.747 -7.137 2.767 1.00 94.50 82 ILE A C 1
ATOM 636 O O . ILE A 1 82 ? -20.734 -5.998 2.287 1.00 94.50 82 ILE A O 1
ATOM 640 N N . ARG A 1 83 ? -21.259 -7.400 3.976 1.00 95.62 83 ARG A N 1
ATOM 641 C CA . ARG A 1 83 ? -21.779 -6.360 4.868 1.00 95.62 83 ARG A CA 1
ATOM 642 C C . ARG A 1 83 ? -20.677 -5.380 5.273 1.00 95.62 83 ARG A C 1
ATOM 644 O O . ARG A 1 83 ? -20.814 -4.195 4.981 1.00 95.62 83 ARG A O 1
ATOM 651 N N . GLN A 1 84 ? -19.573 -5.875 5.832 1.00 96.19 84 GLN A N 1
ATOM 652 C CA . GLN A 1 84 ? -18.422 -5.066 6.255 1.00 96.19 84 GLN A CA 1
ATOM 653 C C . GLN A 1 84 ? -17.810 -4.288 5.085 1.00 96.19 84 GLN A C 1
ATOM 655 O O . GLN A 1 84 ? -17.529 -3.093 5.190 1.00 96.19 84 GLN A O 1
ATOM 660 N N . PHE A 1 85 ? -17.690 -4.932 3.920 1.00 95.31 85 PHE A N 1
ATOM 661 C CA . PHE A 1 85 ? -17.235 -4.290 2.689 1.00 95.31 85 PHE A CA 1
ATOM 662 C C . PHE A 1 85 ? -18.101 -3.079 2.311 1.00 95.31 85 PHE A C 1
ATOM 664 O O . PHE A 1 85 ? -17.573 -2.014 1.996 1.00 95.31 85 PHE A O 1
ATOM 671 N N . LYS A 1 86 ? -19.434 -3.206 2.356 1.00 93.81 86 LYS A N 1
ATOM 672 C CA . LYS A 1 86 ? -20.351 -2.091 2.061 1.00 93.81 86 LYS A CA 1
ATOM 673 C C . LYS A 1 86 ? -20.352 -1.036 3.170 1.00 93.81 86 LYS A C 1
ATOM 675 O O . LYS A 1 86 ? -20.418 0.158 2.875 1.00 93.81 86 LYS A O 1
ATOM 680 N N . GLU A 1 87 ? -20.250 -1.457 4.427 1.00 93.31 87 GLU A N 1
ATOM 681 C CA . GLU A 1 87 ? -20.160 -0.580 5.599 1.00 93.31 87 GLU A CA 1
ATOM 682 C C . GLU A 1 87 ? -18.939 0.338 5.552 1.00 93.31 87 GLU A C 1
ATOM 684 O O . GLU A 1 87 ? -19.087 1.517 5.868 1.00 93.31 87 GLU A O 1
ATOM 689 N N . LEU A 1 88 ? -17.790 -0.117 5.036 1.00 93.88 88 LEU A N 1
ATOM 690 C CA . LEU A 1 88 ? -16.642 0.759 4.765 1.00 93.88 88 LEU A CA 1
ATOM 691 C C . LEU A 1 88 ? -17.045 1.974 3.919 1.00 93.88 88 LEU A C 1
ATOM 693 O O . LEU A 1 88 ? -16.716 3.109 4.264 1.00 93.88 88 LEU A O 1
ATOM 697 N N . PHE A 1 89 ? -17.788 1.768 2.830 1.00 92.50 89 PHE A N 1
ATOM 698 C CA . PHE A 1 89 ? -18.232 2.869 1.975 1.00 92.50 89 PHE A CA 1
ATOM 699 C C . PHE A 1 89 ? -19.291 3.739 2.659 1.00 92.50 89 PHE A C 1
ATOM 701 O O . PHE A 1 89 ? -19.257 4.963 2.529 1.00 92.50 89 PHE A O 1
ATOM 708 N N . TYR A 1 90 ? -20.184 3.167 3.467 1.00 89.56 90 TYR A N 1
ATOM 709 C CA . TYR A 1 90 ? -21.087 3.979 4.287 1.00 89.56 90 TYR A CA 1
ATOM 710 C C . TYR A 1 90 ? -20.332 4.852 5.300 1.00 89.56 90 TYR A C 1
ATOM 712 O O . TYR A 1 90 ? -20.675 6.029 5.442 1.00 89.56 90 TYR A O 1
ATOM 720 N N . SER A 1 91 ? -19.273 4.334 5.926 1.00 88.25 91 SER A N 1
ATOM 721 C CA . SER A 1 91 ? -18.378 5.087 6.812 1.00 88.25 91 SER A CA 1
ATOM 722 C C . SER A 1 91 ? -17.623 6.181 6.057 1.00 88.25 91 SER A C 1
ATOM 724 O O . SER A 1 91 ? -17.563 7.320 6.520 1.00 88.25 91 SER A O 1
ATOM 726 N N . LEU A 1 92 ? -17.152 5.906 4.834 1.00 87.94 92 LEU A N 1
ATOM 727 C CA . LEU A 1 92 ? -16.520 6.911 3.971 1.00 87.94 92 LEU A CA 1
ATOM 728 C C . LEU A 1 92 ? -17.432 8.108 3.697 1.00 87.94 92 LEU A C 1
ATOM 730 O O . LEU A 1 92 ? -16.963 9.245 3.687 1.00 87.94 92 LEU A O 1
ATOM 734 N N . LYS A 1 93 ? -18.742 7.882 3.544 1.00 84.88 93 LYS A N 1
ATOM 735 C CA . LYS A 1 93 ? -19.731 8.951 3.324 1.00 84.88 93 LYS A CA 1
ATOM 736 C C . LYS A 1 93 ? -19.844 9.915 4.509 1.00 84.88 93 LYS A C 1
ATOM 738 O O . LYS A 1 93 ? -20.294 11.047 4.332 1.00 84.88 93 LYS A O 1
ATOM 743 N N . GLN A 1 94 ? -19.499 9.454 5.710 1.00 83.06 94 GLN A N 1
ATOM 744 C CA . GLN A 1 94 ? -19.540 10.252 6.936 1.00 83.06 94 GLN A CA 1
ATOM 745 C C . GLN A 1 94 ? -18.288 11.122 7.104 1.00 83.06 94 GLN A C 1
ATOM 747 O O . GLN A 1 94 ? -18.330 12.108 7.843 1.00 83.06 94 GLN A O 1
ATOM 752 N N . THR A 1 95 ? -17.197 10.788 6.407 1.00 79.75 95 THR A N 1
ATOM 753 C CA . THR A 1 95 ? -15.969 11.591 6.409 1.00 79.75 95 THR A CA 1
ATOM 754 C C . THR A 1 95 ? -16.196 12.943 5.738 1.00 79.75 95 THR A C 1
ATOM 756 O O . THR A 1 95 ? -17.075 13.121 4.891 1.00 79.75 95 THR A O 1
ATOM 759 N N . GLN A 1 96 ? -15.380 13.934 6.091 1.00 71.50 96 GLN A N 1
ATOM 760 C CA . GLN A 1 96 ? -15.512 15.277 5.521 1.00 71.50 96 GLN A CA 1
ATOM 761 C C . GLN A 1 96 ? -14.945 15.390 4.100 1.00 71.50 96 GLN A C 1
ATOM 763 O O . GLN A 1 96 ? -15.182 16.398 3.432 1.00 71.50 96 GLN A O 1
ATOM 768 N N . LEU A 1 97 ? -14.196 14.379 3.655 1.00 70.81 97 LEU A N 1
ATOM 769 C CA . LEU A 1 97 ? -13.329 14.428 2.480 1.00 70.81 97 LEU A CA 1
ATOM 770 C C . LEU A 1 97 ? -13.983 13.847 1.230 1.00 70.81 97 LEU A C 1
ATOM 772 O O . LEU A 1 97 ? -13.720 14.338 0.127 1.00 70.81 97 LEU A O 1
ATOM 776 N N . VAL A 1 98 ? -14.832 12.833 1.399 1.00 77.94 98 VAL A N 1
ATOM 777 C CA . VAL A 1 98 ? -15.478 12.139 0.286 1.00 77.94 98 VAL A CA 1
ATOM 778 C C . VAL A 1 98 ? -16.714 12.915 -0.173 1.00 77.94 98 VAL A C 1
ATOM 780 O O . VAL A 1 98 ? -17.644 13.167 0.591 1.00 77.94 98 VAL A O 1
ATOM 783 N N . GLU A 1 99 ? -16.719 13.327 -1.438 1.00 77.75 99 GLU A N 1
ATOM 784 C CA . GLU A 1 99 ? -17.826 14.030 -2.069 1.00 77.75 99 GLU A CA 1
ATOM 785 C C . GLU A 1 99 ? -18.955 13.080 -2.438 1.00 77.75 99 GLU A C 1
ATOM 787 O O . GLU A 1 99 ? -20.099 13.277 -2.011 1.00 77.75 99 GLU A O 1
ATOM 792 N N . GLN A 1 100 ? -18.611 12.065 -3.227 1.00 84.00 100 GLN A N 1
ATOM 793 C CA . GLN A 1 100 ? -19.506 11.018 -3.677 1.00 84.00 100 GLN A CA 1
ATOM 794 C C . GLN A 1 100 ? -18.808 9.664 -3.620 1.00 84.00 100 GLN A C 1
ATOM 796 O O . GLN A 1 100 ? -17.582 9.540 -3.685 1.00 84.00 100 GLN A O 1
ATOM 801 N N . ILE A 1 101 ? -19.638 8.639 -3.484 1.00 88.25 101 ILE A N 1
ATOM 802 C CA . ILE A 1 101 ? -19.232 7.247 -3.569 1.00 88.25 101 ILE A CA 1
ATOM 803 C C . ILE A 1 101 ? -19.883 6.676 -4.813 1.00 88.25 101 ILE A C 1
ATOM 805 O O . ILE A 1 101 ? -21.067 6.903 -5.070 1.00 88.25 101 ILE A O 1
ATOM 809 N N . HIS A 1 102 ? -19.100 5.922 -5.561 1.00 89.25 102 HIS A N 1
ATOM 810 C CA . HIS A 1 102 ? -19.474 5.377 -6.841 1.00 89.25 102 HIS A CA 1
ATOM 811 C C . HIS A 1 102 ? -19.287 3.867 -6.836 1.00 89.25 102 HIS A C 1
ATOM 813 O O . HIS A 1 102 ? -18.165 3.360 -6.806 1.00 89.25 102 HIS A O 1
ATOM 819 N N . GLU A 1 103 ? -20.404 3.157 -6.898 1.00 91.50 103 GLU A N 1
ATOM 820 C CA . GLU A 1 103 ? -20.401 1.727 -7.163 1.00 91.50 103 GLU A CA 1
ATOM 821 C C . GLU A 1 103 ? -20.266 1.516 -8.673 1.00 91.50 103 GLU A C 1
ATOM 823 O O . GLU A 1 103 ? -21.140 1.884 -9.459 1.00 91.50 103 GLU A O 1
ATOM 828 N N . MET A 1 104 ? -19.125 0.977 -9.088 1.00 90.62 104 MET A N 1
ATOM 829 C CA . MET A 1 104 ? -18.880 0.574 -10.465 1.00 90.62 104 MET A CA 1
ATOM 830 C C . MET A 1 104 ? -19.504 -0.797 -10.728 1.00 90.62 104 MET A C 1
ATOM 832 O O . MET A 1 104 ? -19.758 -1.581 -9.814 1.00 90.62 104 MET A O 1
ATOM 836 N N . ARG A 1 105 ? -19.702 -1.113 -12.010 1.00 89.56 105 ARG A N 1
ATOM 837 C CA . ARG A 1 105 ? -20.240 -2.401 -12.446 1.00 89.56 105 ARG A CA 1
ATOM 838 C C . ARG A 1 105 ? -19.431 -3.572 -11.871 1.00 89.56 105 ARG A C 1
ATOM 840 O O . ARG A 1 105 ? -18.210 -3.624 -12.025 1.00 89.56 105 ARG A O 1
ATOM 847 N N . THR A 1 106 ? -20.134 -4.534 -11.280 1.00 87.56 106 THR A N 1
ATOM 848 C CA . THR A 1 106 ? -19.573 -5.811 -10.822 1.00 87.56 106 THR A CA 1
ATOM 849 C C . THR A 1 106 ? -19.066 -6.657 -11.992 1.00 87.56 106 THR A C 1
ATOM 851 O O . THR A 1 106 ? -19.716 -6.749 -13.039 1.00 87.56 106 THR A O 1
ATOM 854 N N . CYS A 1 107 ? -17.925 -7.320 -11.798 1.00 88.94 107 CYS A N 1
ATOM 855 C CA . CYS A 1 107 ? -17.381 -8.310 -12.728 1.00 88.94 107 CYS A CA 1
ATOM 856 C C . CYS A 1 107 ? -17.586 -9.736 -12.177 1.00 88.94 107 CYS A C 1
ATOM 858 O O . CYS A 1 107 ? -17.708 -9.908 -10.966 1.00 88.94 107 CYS A O 1
ATOM 860 N N . PRO A 1 108 ? -17.622 -10.778 -13.028 1.00 89.12 108 PRO A N 1
ATOM 861 C CA . PRO A 1 108 ? -17.940 -12.149 -12.615 1.00 89.12 108 PRO A CA 1
ATOM 862 C C . PRO A 1 108 ? -16.743 -12.887 -11.977 1.00 89.12 108 PRO A C 1
ATOM 864 O O . PRO A 1 108 ? -16.516 -14.059 -12.262 1.00 89.12 108 PRO A O 1
ATOM 867 N N . TYR A 1 109 ? -15.934 -12.205 -11.166 1.00 90.50 109 TYR A N 1
ATOM 868 C CA . TYR A 1 109 ? -14.770 -12.774 -10.482 1.00 90.50 109 TYR A CA 1
ATOM 869 C C . TYR A 1 109 ? -14.405 -11.960 -9.241 1.00 90.50 109 TYR A C 1
ATOM 871 O O . TYR A 1 109 ? -14.678 -10.763 -9.163 1.00 90.50 109 TYR A O 1
ATOM 879 N N . TYR A 1 110 ? -13.735 -12.615 -8.296 1.00 90.38 110 TYR A N 1
ATOM 880 C CA . TYR A 1 110 ? -13.350 -12.046 -7.006 1.00 90.38 110 TYR A CA 1
ATOM 881 C C . TYR A 1 110 ? -12.431 -10.820 -7.134 1.00 90.38 110 TYR A C 1
ATOM 883 O O . TYR A 1 110 ? -12.700 -9.781 -6.543 1.00 90.38 110 TYR A O 1
ATOM 891 N N . GLU A 1 111 ? -11.396 -10.889 -7.977 1.00 90.00 111 GLU A N 1
ATOM 892 C CA . GLU A 1 111 ? -10.354 -9.850 -8.069 1.00 90.00 111 GLU A CA 1
ATOM 893 C C . GLU A 1 111 ? -10.852 -8.450 -8.468 1.00 90.00 111 GLU A C 1
ATOM 895 O O . GLU A 1 111 ? -10.128 -7.471 -8.288 1.00 90.00 111 GLU A O 1
ATOM 900 N N . CYS A 1 112 ? -12.080 -8.317 -8.982 1.00 91.19 112 CYS A N 1
ATOM 901 C CA . CYS A 1 112 ? -12.632 -7.021 -9.375 1.00 91.19 112 CYS A CA 1
ATOM 902 C C . CYS A 1 112 ? -12.777 -6.040 -8.205 1.00 91.19 112 CYS A C 1
ATOM 904 O O . CYS A 1 112 ? -12.791 -4.827 -8.428 1.00 91.19 112 CYS A O 1
ATOM 906 N N . LEU A 1 113 ? -12.834 -6.555 -6.972 1.00 94.12 113 LEU A N 1
ATOM 907 C CA . LEU A 1 113 ? -12.877 -5.747 -5.757 1.00 94.12 113 LEU A CA 1
ATOM 908 C C . LEU A 1 113 ? -11.595 -4.934 -5.545 1.00 94.12 113 LEU A C 1
ATOM 910 O O . LEU A 1 113 ? -11.662 -3.864 -4.950 1.00 94.12 113 LEU A O 1
ATOM 914 N N . PHE A 1 114 ? -10.445 -5.378 -6.072 1.00 93.88 114 PHE A N 1
ATOM 915 C CA . PHE A 1 114 ? -9.160 -4.686 -5.938 1.00 93.88 114 PHE A CA 1
ATOM 916 C C . PHE A 1 114 ? -9.048 -3.522 -6.929 1.00 93.88 114 PHE A C 1
ATOM 918 O O . PHE A 1 114 ? -8.243 -3.529 -7.867 1.00 93.88 114 PHE A O 1
ATOM 925 N N . THR A 1 115 ? -9.907 -2.516 -6.774 1.00 92.56 115 THR A N 1
ATOM 926 C CA . THR A 1 115 ? -9.979 -1.377 -7.698 1.00 92.56 115 THR A CA 1
ATOM 927 C C . THR A 1 115 ? -8.753 -0.472 -7.612 1.00 92.56 115 THR A C 1
ATOM 929 O O . THR A 1 115 ? -8.436 0.219 -8.582 1.00 92.56 115 THR A O 1
ATOM 932 N N . ALA A 1 116 ? -8.054 -0.478 -6.473 1.00 91.75 116 ALA A N 1
ATOM 933 C CA . ALA A 1 116 ? -6.843 0.305 -6.252 1.00 91.75 116 ALA A CA 1
ATOM 934 C C . ALA A 1 116 ? -5.656 -0.135 -7.114 1.00 91.75 116 ALA A C 1
ATOM 936 O O . ALA A 1 116 ? -4.778 0.680 -7.381 1.00 91.75 116 ALA A O 1
ATOM 937 N N . ASP A 1 117 ? -5.631 -1.392 -7.559 1.00 92.06 117 ASP A N 1
ATOM 938 C CA . ASP A 1 117 ? -4.523 -1.934 -8.349 1.00 92.06 117 ASP A CA 1
ATOM 939 C C . ASP A 1 117 ? -4.480 -1.378 -9.769 1.00 92.06 117 ASP A C 1
ATOM 941 O O . ASP A 1 117 ? -3.439 -1.414 -10.417 1.00 92.06 117 ASP A O 1
ATOM 945 N N . LEU A 1 118 ? -5.616 -0.902 -10.276 1.00 91.81 118 LEU A N 1
ATOM 946 C CA . LEU A 1 118 ? -5.802 -0.612 -11.695 1.00 91.81 118 LEU A CA 1
ATOM 947 C C . LEU A 1 118 ? -5.330 0.783 -12.090 1.00 91.81 118 LEU A C 1
ATOM 949 O O . LEU A 1 118 ? -4.880 0.996 -13.217 1.00 91.81 118 LEU A O 1
ATOM 953 N N . ILE A 1 119 ? -5.519 1.751 -11.197 1.00 91.69 119 ILE A N 1
ATOM 954 C CA . ILE A 1 119 ? -5.319 3.170 -11.467 1.00 91.69 119 ILE A CA 1
ATOM 955 C C . ILE A 1 119 ? -4.779 3.825 -10.204 1.00 91.69 119 ILE A C 1
ATOM 957 O O . ILE A 1 119 ? -5.299 3.616 -9.110 1.00 91.69 119 ILE A O 1
ATOM 961 N N . PHE A 1 120 ? -3.777 4.674 -10.378 1.00 91.50 120 PHE A N 1
ATOM 962 C CA . PHE A 1 120 ? -3.332 5.599 -9.353 1.00 91.50 120 PHE A CA 1
ATOM 963 C C . PHE A 1 120 ? -3.651 7.031 -9.776 1.00 91.50 120 PHE A C 1
ATOM 965 O O . PHE A 1 120 ? -3.495 7.386 -10.943 1.00 91.50 120 PHE A O 1
ATOM 972 N N . GLN A 1 121 ? -4.089 7.861 -8.834 1.00 87.94 121 GLN A N 1
ATOM 973 C CA . GLN A 1 121 ? -4.336 9.274 -9.088 1.00 87.94 121 GLN A CA 1
ATOM 974 C C . GLN A 1 121 ? -3.590 10.152 -8.083 1.00 87.94 121 GLN A C 1
ATOM 976 O O . GLN A 1 121 ? -3.699 9.969 -6.869 1.00 87.94 121 GLN A O 1
ATOM 981 N N . HIS A 1 122 ? -2.894 11.158 -8.606 1.00 83.75 122 HIS A N 1
ATOM 982 C CA . HIS A 1 122 ? -2.221 12.194 -7.834 1.00 83.75 122 HIS A CA 1
ATOM 983 C C . HIS A 1 122 ? -2.614 13.567 -8.380 1.00 83.75 122 HIS A C 1
ATOM 985 O O . HIS A 1 122 ? -2.352 13.872 -9.541 1.00 83.75 122 HIS A O 1
ATOM 991 N N . TYR A 1 123 ? -3.271 14.389 -7.557 1.00 78.12 123 TYR A N 1
ATOM 992 C CA . TYR A 1 123 ? -3.958 15.602 -8.006 1.00 78.12 123 TYR A CA 1
ATOM 993 C C . TYR A 1 123 ? -4.879 15.315 -9.196 1.00 78.12 123 TYR A C 1
ATOM 995 O O . TYR A 1 123 ? -5.799 14.506 -9.074 1.00 78.12 123 TYR A O 1
ATOM 1003 N N . ASP A 1 124 ? -4.614 15.952 -10.330 1.00 76.38 124 ASP A N 1
ATOM 1004 C CA . ASP A 1 124 ? -5.377 15.811 -11.560 1.00 76.38 124 ASP A CA 1
ATOM 1005 C C . ASP A 1 124 ? -4.717 14.794 -12.509 1.00 76.38 124 ASP A C 1
ATOM 1007 O O . ASP A 1 124 ? -5.236 14.537 -13.581 1.00 76.38 124 ASP A O 1
ATOM 1011 N N . ILE A 1 125 ? -3.599 14.165 -12.135 1.00 81.50 125 ILE A N 1
ATOM 1012 C CA . ILE A 1 125 ? -2.907 13.186 -12.980 1.00 81.50 125 ILE A CA 1
ATOM 1013 C C . ILE A 1 125 ? -3.440 11.790 -12.679 1.00 81.50 125 ILE A C 1
ATOM 1015 O O . ILE A 1 125 ? -3.353 11.314 -11.545 1.00 81.50 125 ILE A O 1
ATOM 1019 N N . VAL A 1 126 ? -3.944 11.115 -13.710 1.00 88.25 126 VAL A N 1
ATOM 1020 C CA . VAL A 1 126 ? -4.443 9.740 -13.631 1.00 88.25 126 VAL A CA 1
ATOM 1021 C C . VAL A 1 126 ? -3.465 8.818 -14.353 1.00 88.25 126 VAL A C 1
ATOM 1023 O O . VAL A 1 126 ? -3.284 8.921 -15.565 1.00 88.25 126 VAL A O 1
ATOM 1026 N N . LEU A 1 127 ? -2.858 7.897 -13.606 1.00 89.81 127 LEU A N 1
ATOM 1027 C CA . LEU A 1 127 ? -1.933 6.877 -14.090 1.00 89.81 127 LEU A CA 1
ATOM 1028 C C . LEU A 1 127 ? -2.646 5.517 -14.131 1.00 89.81 127 LEU A C 1
ATOM 1030 O O . LEU A 1 127 ? -2.759 4.854 -13.096 1.00 89.81 127 LEU A O 1
ATOM 1034 N N . PRO A 1 128 ? -3.152 5.073 -15.291 1.00 92.44 128 PRO A N 1
ATOM 1035 C CA . PRO A 1 128 ? -3.615 3.706 -15.444 1.00 92.44 128 PRO A CA 1
ATOM 1036 C C . PRO A 1 128 ? -2.419 2.745 -15.462 1.00 92.44 128 PRO A C 1
ATOM 1038 O O . PRO A 1 128 ? -1.419 2.980 -16.145 1.00 92.44 128 PRO A O 1
ATOM 1041 N N . MET A 1 129 ? -2.524 1.650 -14.713 1.00 94.25 129 MET A N 1
ATOM 1042 C CA . MET A 1 129 ? -1.447 0.670 -14.611 1.00 94.25 129 MET A CA 1
ATOM 1043 C C . MET A 1 129 ? -1.257 -0.116 -15.923 1.00 94.25 129 MET A C 1
ATOM 1045 O O . MET A 1 129 ? -2.188 -0.207 -16.741 1.00 94.25 129 MET A O 1
ATOM 1049 N N . PRO A 1 130 ? -0.056 -0.685 -16.153 1.00 92.38 130 PRO A N 1
ATOM 1050 C CA . PRO A 1 130 ? 0.214 -1.524 -17.313 1.00 92.38 130 PRO A CA 1
ATOM 1051 C C . PRO A 1 130 ? -0.710 -2.743 -17.350 1.00 92.38 130 PRO A C 1
ATOM 1053 O O . PRO A 1 130 ? -1.033 -3.336 -16.320 1.00 92.38 130 PRO A O 1
ATOM 1056 N N . LYS A 1 131 ? -1.099 -3.151 -18.562 1.00 88.75 131 LYS A N 1
ATOM 1057 C CA . LYS A 1 131 ? -1.944 -4.339 -18.784 1.00 88.75 131 LYS A CA 1
ATOM 1058 C C . LYS A 1 131 ? -1.172 -5.656 -18.673 1.00 88.75 131 LYS A C 1
ATOM 1060 O O . LYS A 1 131 ? -1.800 -6.702 -18.555 1.00 88.75 131 LYS A O 1
ATOM 1065 N N . TYR A 1 132 ? 0.157 -5.595 -18.746 1.00 83.88 132 TYR A N 1
ATOM 1066 C CA . TYR A 1 132 ? 1.031 -6.762 -18.727 1.00 83.88 132 TYR A CA 1
ATOM 1067 C C . TYR A 1 132 ? 0.872 -7.550 -17.418 1.00 83.88 132 TYR A C 1
ATOM 1069 O O . TYR A 1 132 ? 0.999 -6.979 -16.332 1.00 83.88 132 TYR A O 1
ATOM 1077 N N . GLY A 1 133 ? 0.567 -8.845 -17.526 1.00 79.06 133 GLY A N 1
ATOM 1078 C CA . GLY A 1 133 ? 0.299 -9.737 -16.392 1.00 79.06 133 GLY A CA 1
ATOM 1079 C C . GLY A 1 133 ? -1.070 -9.536 -15.730 1.00 79.06 133 GLY A C 1
ATOM 1080 O O . GLY A 1 133 ? -1.336 -10.124 -14.683 1.00 79.06 133 GLY A O 1
ATOM 1081 N N . ARG A 1 134 ? -1.929 -8.680 -16.298 1.00 85.56 134 ARG A N 1
ATOM 1082 C CA . ARG A 1 134 ? -3.300 -8.395 -15.835 1.00 85.56 134 ARG A CA 1
ATOM 1083 C C . ARG A 1 134 ? -4.269 -8.288 -17.010 1.00 85.56 134 ARG A C 1
ATOM 1085 O O . ARG A 1 134 ? -5.220 -7.503 -16.989 1.00 85.56 134 A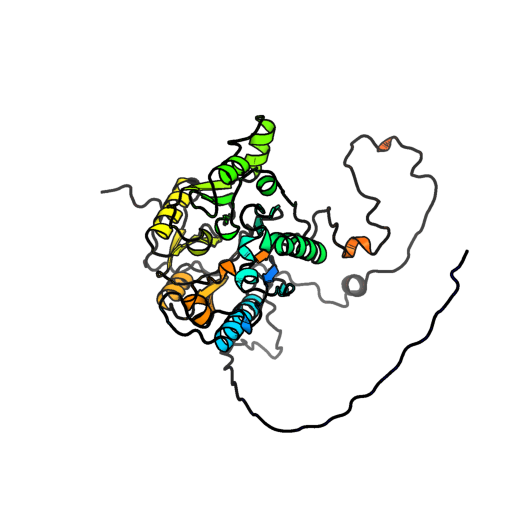RG A O 1
ATOM 1092 N N . GLU A 1 135 ? -4.019 -9.044 -18.073 1.00 86.62 135 GLU A N 1
ATOM 1093 C CA . GLU A 1 135 ? -4.762 -8.961 -19.327 1.00 86.62 135 GLU A CA 1
ATOM 1094 C C . GLU A 1 135 ? -6.251 -9.273 -19.120 1.00 86.62 135 GLU A C 1
ATOM 1096 O O . GLU A 1 135 ? -7.108 -8.607 -19.712 1.00 86.62 135 GLU A O 1
ATOM 1101 N N . HIS A 1 136 ? -6.570 -10.202 -18.210 1.00 87.44 136 HIS A N 1
ATOM 1102 C CA . HIS A 1 136 ? -7.941 -10.554 -17.819 1.00 87.44 136 HIS A CA 1
ATOM 1103 C C . HIS A 1 136 ? -8.704 -9.401 -17.149 1.00 87.44 136 HIS A C 1
ATOM 1105 O O . HIS A 1 136 ? -9.930 -9.357 -17.234 1.00 87.44 136 HIS A O 1
ATOM 1111 N N . ARG A 1 137 ? -7.992 -8.433 -16.556 1.00 88.81 137 ARG A N 1
ATOM 1112 C CA . ARG A 1 137 ? -8.545 -7.231 -15.897 1.00 88.81 137 ARG A CA 1
ATOM 1113 C C . ARG A 1 137 ? -8.520 -5.987 -16.790 1.00 88.81 137 ARG A C 1
ATOM 1115 O O . ARG A 1 137 ? -8.912 -4.896 -16.378 1.00 88.81 137 ARG A O 1
ATOM 1122 N N . SER A 1 138 ? -8.075 -6.104 -18.041 1.00 87.69 138 SER A N 1
ATOM 1123 C CA . SER A 1 138 ? -7.920 -4.954 -18.950 1.00 87.69 138 SER A CA 1
ATOM 1124 C C . SER A 1 138 ? -9.236 -4.218 -19.258 1.00 87.69 138 SER A C 1
ATOM 1126 O O . SER A 1 138 ? -9.239 -2.999 -19.489 1.00 87.69 138 SER A O 1
ATOM 1128 N N . SER A 1 139 ? -10.364 -4.934 -19.222 1.00 89.50 139 SER A N 1
ATOM 1129 C CA . SER A 1 139 ? -11.702 -4.352 -19.349 1.00 89.50 139 SER A CA 1
ATOM 1130 C C . SER A 1 139 ? -12.036 -3.438 -18.172 1.00 89.50 139 SER A C 1
ATOM 1132 O O . SER A 1 139 ? -12.628 -2.381 -18.386 1.00 89.50 139 SER A O 1
ATOM 1134 N N . GLU A 1 140 ? -11.600 -3.793 -16.958 1.00 91.38 140 GLU A N 1
ATOM 1135 C CA . GLU A 1 140 ? -11.837 -3.002 -15.750 1.00 91.38 140 GLU A CA 1
ATOM 1136 C C . GLU A 1 140 ? -11.175 -1.631 -15.847 1.00 91.38 140 GLU A C 1
ATOM 1138 O O . GLU A 1 140 ? -11.811 -0.632 -15.534 1.00 91.38 140 GLU A O 1
ATOM 1143 N N . ILE A 1 141 ? -9.925 -1.567 -16.325 1.00 89.81 141 ILE A N 1
ATOM 1144 C CA . ILE A 1 141 ? -9.195 -0.301 -16.498 1.00 89.81 141 ILE A CA 1
ATOM 1145 C C . ILE A 1 141 ? -9.970 0.614 -17.453 1.00 89.81 141 ILE A C 1
ATOM 1147 O O . ILE A 1 141 ? -10.216 1.781 -17.156 1.00 89.81 141 ILE A O 1
ATOM 1151 N N . SER A 1 142 ? -10.394 0.071 -18.596 1.00 88.38 142 SER A N 1
ATOM 1152 C CA . SER A 1 142 ? -11.113 0.828 -19.628 1.00 88.38 142 SER A CA 1
ATOM 1153 C C . SER A 1 142 ? -12.474 1.327 -19.130 1.00 88.38 142 SER A C 1
ATOM 1155 O O . SER A 1 142 ? -12.874 2.455 -19.423 1.00 88.38 142 SER A O 1
ATOM 1157 N N . GLU A 1 143 ? -13.182 0.500 -18.360 1.00 89.00 143 GLU A N 1
ATOM 1158 C CA . GLU A 1 143 ? -14.456 0.853 -17.738 1.00 89.00 143 GLU A CA 1
ATOM 1159 C C . GLU A 1 143 ? -14.285 1.894 -16.630 1.00 89.00 143 GLU A C 1
ATOM 1161 O O . GLU A 1 143 ? -15.011 2.884 -16.634 1.00 89.00 143 GLU A O 1
ATOM 1166 N N . THR A 1 144 ? -13.296 1.739 -15.744 1.00 89.81 144 THR A N 1
ATOM 1167 C CA . THR A 1 144 ? -13.000 2.724 -14.696 1.00 89.81 144 THR A CA 1
ATOM 1168 C C . THR A 1 144 ? -12.633 4.072 -15.310 1.00 89.81 144 THR A C 1
ATOM 1170 O O . THR A 1 144 ? -13.148 5.095 -14.878 1.00 89.81 144 THR A O 1
ATOM 1173 N N . LEU A 1 145 ? -11.807 4.103 -16.363 1.00 87.44 145 LEU A N 1
ATOM 1174 C CA . LEU A 1 145 ? -11.470 5.346 -17.067 1.00 87.44 145 LEU A CA 1
ATOM 1175 C C . LEU A 1 145 ? -12.704 6.005 -17.695 1.00 87.44 145 LEU A C 1
ATOM 1177 O O . LEU A 1 145 ? -12.867 7.222 -17.605 1.00 87.44 145 LEU A O 1
ATOM 1181 N N . ARG A 1 146 ? -13.596 5.217 -18.312 1.00 85.06 146 ARG A N 1
ATOM 1182 C CA . ARG A 1 146 ? -14.870 5.728 -18.841 1.00 85.06 146 ARG A CA 1
ATOM 1183 C C . ARG A 1 146 ? -15.743 6.291 -17.721 1.00 85.06 146 ARG A C 1
ATOM 1185 O O . ARG A 1 146 ? -16.326 7.355 -17.899 1.00 85.06 146 ARG A O 1
ATOM 1192 N N . TYR A 1 147 ? -15.799 5.601 -16.587 1.00 84.06 147 TYR A N 1
ATOM 1193 C CA . TYR A 1 147 ? -16.565 6.009 -15.419 1.00 84.06 147 TYR A CA 1
ATOM 1194 C C . TYR A 1 147 ? -16.032 7.322 -14.829 1.00 84.06 147 TYR A C 1
ATOM 1196 O O . TYR A 1 147 ? -16.795 8.264 -14.651 1.00 84.06 147 TYR A O 1
ATOM 1204 N N . LEU A 1 148 ? -14.713 7.439 -14.632 1.00 82.69 148 LEU A N 1
ATOM 1205 C CA . LEU A 1 148 ? -14.062 8.671 -14.175 1.00 82.69 148 LEU A CA 1
ATOM 1206 C C . LEU A 1 148 ? -14.407 9.858 -15.088 1.00 82.69 148 LEU A C 1
ATOM 1208 O O . LEU A 1 148 ? -14.819 10.906 -14.596 1.00 82.69 148 LEU A O 1
ATOM 1212 N N . ARG A 1 149 ? -14.317 9.687 -16.416 1.00 80.56 149 ARG A N 1
ATOM 1213 C CA . ARG A 1 149 ? -14.697 10.734 -17.387 1.00 80.56 149 ARG A CA 1
ATOM 1214 C C . ARG A 1 149 ? -16.177 11.102 -17.301 1.00 80.56 149 ARG A C 1
ATOM 1216 O O . ARG A 1 149 ? -16.514 12.282 -17.332 1.00 80.56 149 ARG A O 1
ATOM 1223 N N . ALA A 1 150 ? -17.056 10.106 -17.186 1.00 74.94 150 ALA A N 1
ATOM 1224 C CA . ALA A 1 150 ? -18.496 10.324 -17.073 1.00 74.94 150 ALA A CA 1
ATOM 1225 C C . ALA A 1 150 ? -18.864 11.092 -15.793 1.00 74.94 150 ALA A C 1
ATOM 1227 O O . ALA A 1 150 ? -19.750 11.940 -15.825 1.00 74.94 150 ALA A O 1
ATOM 1228 N N . CYS A 1 151 ? -18.145 10.855 -14.694 1.00 72.25 151 CYS A N 1
ATOM 1229 C CA . CYS A 1 151 ? -18.335 11.563 -13.430 1.00 72.25 151 CYS A CA 1
ATOM 1230 C C . CYS A 1 151 ? -17.653 12.942 -13.368 1.00 72.25 151 CYS A C 1
ATOM 1232 O O . CYS A 1 151 ? -17.723 13.604 -12.334 1.00 72.25 151 CYS A O 1
ATOM 1234 N N . GLY A 1 152 ? -17.020 13.398 -14.455 1.00 67.75 152 GLY A N 1
ATOM 1235 C CA . GLY A 1 152 ? -16.415 14.728 -14.538 1.00 67.75 152 GLY A CA 1
ATOM 1236 C C . GLY A 1 152 ? -14.959 14.800 -14.075 1.00 67.75 152 GLY A C 1
ATOM 1237 O O . GLY A 1 152 ? -14.474 15.887 -13.768 1.00 67.75 152 GLY A O 1
ATOM 1238 N N . ALA A 1 153 ? -14.232 13.678 -14.030 1.00 67.62 153 ALA A N 1
ATOM 1239 C CA . ALA A 1 153 ? -12.784 13.725 -13.872 1.00 67.62 153 ALA A CA 1
ATOM 1240 C C . ALA A 1 153 ? -12.161 14.428 -15.089 1.00 67.62 153 ALA A C 1
ATOM 1242 O O . ALA A 1 153 ? -12.080 13.856 -16.175 1.00 67.62 153 ALA A O 1
ATOM 1243 N N . SER A 1 154 ? -11.686 15.656 -14.898 1.00 62.28 154 SER A N 1
ATOM 1244 C CA . SER A 1 154 ? -10.904 16.410 -15.887 1.00 62.28 154 SER A CA 1
ATOM 1245 C C . SER A 1 154 ? -9.411 16.077 -15.820 1.00 62.28 154 SER A C 1
ATOM 1247 O O . SER A 1 154 ? -8.576 16.915 -16.151 1.00 62.28 154 SER A O 1
ATOM 1249 N N . GLY A 1 155 ? -9.073 14.904 -15.283 1.00 64.56 155 GLY A N 1
ATOM 1250 C CA . GLY A 1 155 ? -7.693 14.544 -15.027 1.00 64.56 155 GLY A CA 1
ATOM 1251 C C . GLY A 1 155 ? -6.917 14.256 -16.310 1.00 64.56 155 GLY A C 1
ATOM 1252 O O . GLY A 1 155 ? -7.451 13.663 -17.250 1.00 64.56 155 GLY A O 1
ATOM 1253 N N . ASP A 1 156 ? -5.644 14.632 -16.318 1.00 74.88 156 ASP A N 1
ATOM 1254 C CA . ASP A 1 156 ? -4.705 14.295 -17.376 1.00 74.88 156 ASP A CA 1
ATOM 1255 C C . ASP A 1 156 ? -4.383 12.799 -17.296 1.00 74.88 156 ASP A C 1
ATOM 1257 O O . ASP A 1 156 ? -3.683 12.320 -16.397 1.00 74.88 156 ASP A O 1
ATOM 1261 N N . PHE A 1 157 ? -4.928 12.041 -18.248 1.00 82.44 157 PHE A N 1
ATOM 1262 C CA . PHE A 1 157 ? -4.662 10.613 -18.385 1.00 82.44 157 PHE A CA 1
ATOM 1263 C C . PHE A 1 157 ? -3.261 10.403 -18.952 1.00 82.44 157 PHE A C 1
ATOM 1265 O O . PHE A 1 157 ? -3.030 10.543 -20.156 1.00 82.44 157 PHE A O 1
ATOM 1272 N N . ASN A 1 158 ? -2.324 10.039 -18.086 1.00 83.94 158 ASN A N 1
ATOM 1273 C CA . ASN A 1 158 ? -0.944 9.821 -18.472 1.00 83.94 158 ASN A CA 1
ATOM 1274 C C . ASN A 1 158 ? -0.685 8.323 -18.693 1.00 83.94 158 ASN A C 1
ATOM 1276 O O . ASN A 1 158 ? -0.662 7.527 -17.760 1.00 83.94 158 ASN A O 1
ATOM 1280 N N . HIS A 1 159 ? -0.496 7.950 -19.957 1.00 85.31 159 HIS A N 1
ATOM 1281 C CA . HIS A 1 159 ? -0.353 6.572 -20.427 1.00 85.31 159 HIS A CA 1
ATOM 1282 C C . HIS A 1 159 ? 1.083 6.037 -20.331 1.00 85.31 159 HIS A C 1
ATOM 1284 O O . HIS A 1 159 ? 1.325 4.897 -20.713 1.00 85.31 159 HIS A O 1
ATOM 1290 N N . ILE A 1 160 ? 2.012 6.803 -19.745 1.00 86.44 160 ILE A N 1
ATOM 1291 C CA . ILE A 1 160 ? 3.439 6.470 -19.688 1.00 86.44 160 ILE A CA 1
ATOM 1292 C C . ILE A 1 160 ? 3.736 5.046 -19.219 1.00 86.44 160 ILE A C 1
ATOM 1294 O O . ILE A 1 160 ? 4.564 4.368 -19.813 1.00 86.44 160 ILE A O 1
ATOM 1298 N N . LEU A 1 161 ? 3.049 4.566 -18.180 1.00 90.00 161 LEU A N 1
ATOM 1299 C CA . LEU A 1 161 ? 3.248 3.213 -17.662 1.00 90.00 161 LEU A CA 1
ATOM 1300 C C . LEU A 1 161 ? 2.738 2.141 -18.635 1.00 90.00 161 LEU A C 1
ATOM 1302 O O . LEU A 1 161 ? 3.311 1.059 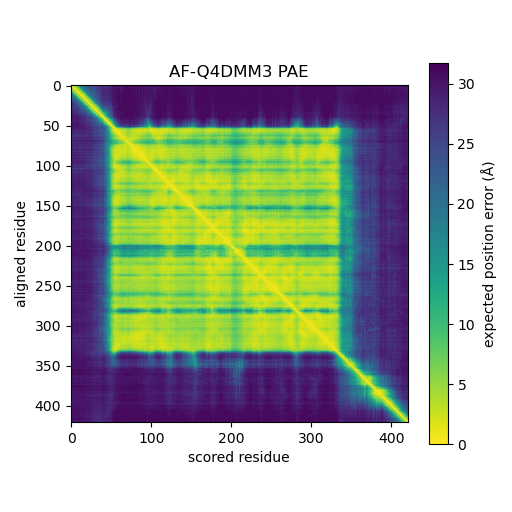-18.710 1.00 90.00 161 LEU A O 1
ATOM 1306 N N . GLN A 1 162 ? 1.678 2.430 -19.391 1.00 89.00 162 GLN A N 1
ATOM 1307 C CA . GLN A 1 162 ? 1.098 1.488 -20.348 1.00 89.00 162 GLN A CA 1
ATOM 1308 C C . GLN A 1 162 ? 1.968 1.296 -21.595 1.00 89.00 162 GLN A C 1
ATOM 1310 O O . GLN A 1 162 ? 1.890 0.236 -22.213 1.00 89.00 162 GLN A O 1
ATOM 1315 N N . ASP A 1 163 ? 2.810 2.277 -21.926 1.00 87.19 163 ASP A N 1
ATOM 1316 C CA . ASP A 1 163 ? 3.706 2.225 -23.087 1.00 87.19 163 ASP A CA 1
ATOM 1317 C C . ASP A 1 163 ? 5.002 1.444 -22.820 1.00 87.19 163 ASP A C 1
ATOM 1319 O O . ASP A 1 163 ? 5.716 1.063 -23.752 1.00 87.19 163 ASP A O 1
ATOM 1323 N N . VAL A 1 164 ? 5.326 1.174 -21.552 1.00 87.31 164 VAL A N 1
ATOM 1324 C CA . VAL A 1 164 ? 6.543 0.445 -21.178 1.00 87.31 164 VAL A CA 1
ATOM 1325 C C . VAL A 1 164 ? 6.381 -1.032 -21.517 1.00 87.31 164 VAL A C 1
ATOM 1327 O O . VAL A 1 164 ? 5.686 -1.785 -20.832 1.00 87.31 164 VAL A O 1
ATOM 1330 N N . LYS A 1 165 ? 7.082 -1.488 -22.556 1.00 88.25 165 LYS A N 1
ATOM 1331 C CA . LYS A 1 165 ? 7.105 -2.906 -22.929 1.00 88.25 165 LYS A CA 1
ATOM 1332 C C . LYS A 1 165 ? 7.667 -3.756 -21.781 1.00 88.25 165 LYS A C 1
ATOM 1334 O O . LYS A 1 165 ? 8.821 -3.598 -21.395 1.00 88.25 165 LYS A O 1
ATOM 1339 N N . GLY A 1 166 ? 6.851 -4.674 -21.259 1.00 88.25 166 GLY A N 1
ATOM 1340 C CA . GLY A 1 166 ? 7.202 -5.507 -20.101 1.00 88.25 166 GLY A CA 1
ATOM 1341 C C . GLY A 1 166 ? 7.185 -4.760 -18.761 1.00 88.25 166 GLY A C 1
ATOM 1342 O O . GLY A 1 166 ? 7.626 -5.309 -17.753 1.00 88.25 166 GLY A O 1
ATOM 1343 N N . GLY A 1 167 ? 6.696 -3.517 -18.726 1.00 90.56 167 GLY A N 1
ATOM 1344 C CA . GLY A 1 167 ? 6.456 -2.780 -17.491 1.00 90.56 167 GLY A CA 1
ATOM 1345 C C . GLY A 1 167 ? 5.341 -3.439 -16.685 1.00 90.56 167 GLY A C 1
ATOM 1346 O O . GLY A 1 167 ? 4.272 -3.731 -17.214 1.00 90.56 167 GLY A O 1
ATOM 1347 N N . ALA A 1 168 ? 5.596 -3.670 -15.403 1.00 93.25 168 ALA A N 1
ATOM 1348 C CA . ALA A 1 168 ? 4.599 -4.109 -14.436 1.00 93.25 168 ALA A CA 1
ATOM 1349 C C . ALA A 1 168 ? 4.541 -3.063 -13.325 1.00 93.25 168 ALA A C 1
ATOM 1351 O O . ALA A 1 168 ? 5.592 -2.614 -12.858 1.00 93.25 168 ALA A O 1
ATOM 1352 N N . ALA A 1 169 ? 3.340 -2.632 -12.950 1.00 94.19 169 ALA A N 1
ATOM 1353 C CA . ALA A 1 169 ? 3.106 -1.747 -11.812 1.00 94.19 169 ALA A CA 1
ATOM 1354 C C . ALA A 1 169 ? 1.734 -2.039 -11.193 1.00 94.19 169 ALA A C 1
ATOM 1356 O O . ALA A 1 169 ? 0.821 -2.441 -11.917 1.00 94.19 169 ALA A O 1
ATOM 1357 N N . SER A 1 170 ? 1.585 -1.861 -9.880 1.00 93.75 170 SER A N 1
ATOM 1358 C CA . SER A 1 170 ? 0.290 -1.879 -9.184 1.00 93.75 170 SER A CA 1
ATOM 1359 C C . SER A 1 170 ? -0.007 -0.509 -8.592 1.00 93.75 170 SER A C 1
ATOM 1361 O O . SER A 1 170 ? 0.872 0.088 -7.978 1.00 93.75 170 SER A O 1
ATOM 1363 N N . GLY A 1 171 ? -1.254 -0.040 -8.682 1.00 92.88 171 GLY A N 1
ATOM 1364 C CA . GLY A 1 171 ? -1.673 1.202 -8.025 1.00 92.88 171 GLY A CA 1
ATOM 1365 C C . GLY A 1 171 ? -1.562 1.160 -6.491 1.00 92.88 171 GLY A C 1
ATOM 1366 O O . GLY A 1 171 ? -1.484 2.214 -5.858 1.00 92.88 171 GLY A O 1
ATOM 1367 N N . GLY A 1 172 ? -1.481 -0.037 -5.893 1.00 92.50 172 GLY A N 1
ATOM 1368 C CA . GLY A 1 172 ? -1.185 -0.236 -4.470 1.00 92.50 172 GLY A CA 1
ATOM 1369 C C . GLY A 1 172 ? 0.272 0.046 -4.074 1.00 92.50 172 GLY A C 1
ATOM 1370 O O . GLY A 1 172 ? 0.549 0.268 -2.901 1.00 92.50 172 GLY A O 1
ATOM 1371 N N . ASP A 1 173 ? 1.206 0.100 -5.028 1.00 95.31 173 ASP A N 1
ATOM 1372 C CA . ASP A 1 173 ? 2.611 0.443 -4.760 1.00 95.31 173 ASP A CA 1
ATOM 1373 C C . ASP A 1 173 ? 2.867 1.963 -4.806 1.00 95.31 173 ASP A C 1
ATOM 1375 O O . ASP A 1 173 ? 4.005 2.406 -4.659 1.00 95.31 173 ASP A O 1
ATOM 1379 N N . PHE A 1 174 ? 1.817 2.774 -4.971 1.00 94.00 174 PHE A N 1
ATOM 1380 C CA . PHE A 1 174 ? 1.908 4.230 -5.016 1.00 94.00 174 PHE A CA 1
ATOM 1381 C C . PHE A 1 174 ? 1.194 4.884 -3.832 1.00 94.00 174 PHE A C 1
ATOM 1383 O O . PHE A 1 174 ? 0.026 4.603 -3.544 1.00 94.00 174 PHE A O 1
ATOM 1390 N N . VAL A 1 175 ? 1.871 5.843 -3.200 1.00 92.06 175 VAL A N 1
ATOM 1391 C CA . VAL A 1 175 ? 1.301 6.700 -2.158 1.00 92.06 175 VAL A CA 1
ATOM 1392 C C . VAL A 1 175 ? 1.464 8.154 -2.566 1.00 92.06 175 VAL A C 1
ATOM 1394 O O . VAL A 1 175 ? 2.566 8.661 -2.766 1.00 92.06 175 VAL A O 1
ATOM 1397 N N . SER A 1 176 ? 0.338 8.846 -2.688 1.00 88.12 176 SER A N 1
ATOM 1398 C CA . SER A 1 176 ? 0.320 10.262 -3.030 1.00 88.12 176 SER A CA 1
ATOM 1399 C C . SER A 1 176 ? 0.489 11.105 -1.761 1.00 88.12 176 SER A C 1
ATOM 1401 O O . SER A 1 176 ? -0.281 10.982 -0.809 1.00 88.12 176 SER A O 1
ATOM 1403 N N . THR A 1 177 ? 1.481 11.994 -1.760 1.00 85.06 177 THR A N 1
ATOM 1404 C CA . THR A 1 177 ? 1.742 12.946 -0.670 1.00 85.06 177 THR A CA 1
ATOM 1405 C C . THR A 1 177 ? 1.518 14.379 -1.151 1.00 85.06 177 THR A C 1
ATOM 1407 O O . THR A 1 177 ? 1.368 14.620 -2.342 1.00 85.06 177 THR A O 1
ATOM 1410 N N . SER A 1 178 ? 1.541 15.375 -0.266 1.00 78.81 178 SER A N 1
ATOM 1411 C CA . SER A 1 178 ? 1.559 16.787 -0.693 1.00 78.81 178 SER A CA 1
ATOM 1412 C C . SER A 1 178 ? 2.872 17.219 -1.360 1.00 78.81 178 SER A C 1
ATOM 1414 O O . SER A 1 178 ? 2.995 18.355 -1.814 1.00 78.81 178 SER A O 1
ATOM 1416 N N . HIS A 1 179 ? 3.881 16.347 -1.360 1.00 80.38 179 HIS A N 1
ATOM 1417 C CA . HIS A 1 179 ? 5.257 16.661 -1.731 1.00 80.38 179 HIS A CA 1
ATOM 1418 C C . HIS A 1 179 ? 5.776 15.831 -2.901 1.00 80.38 179 HIS A C 1
ATOM 1420 O O . HIS A 1 179 ? 6.944 15.967 -3.247 1.00 80.38 179 HIS A O 1
ATOM 1426 N N . GLY A 1 180 ? 4.926 14.998 -3.500 1.00 83.12 180 GLY A N 1
ATOM 1427 C CA . GLY A 1 180 ? 5.284 14.075 -4.569 1.00 83.12 180 GLY A CA 1
ATOM 1428 C C . GLY A 1 180 ? 4.605 12.721 -4.404 1.00 83.12 180 GLY A C 1
ATOM 1429 O O . GLY A 1 180 ? 3.737 12.529 -3.543 1.00 83.12 180 GLY A O 1
ATOM 1430 N N . ILE A 1 181 ? 5.022 11.779 -5.238 1.00 89.75 181 ILE A N 1
ATOM 1431 C CA . ILE A 1 181 ? 4.470 10.428 -5.297 1.00 89.75 181 ILE A CA 1
ATOM 1432 C C . ILE A 1 181 ? 5.533 9.463 -4.785 1.00 89.75 181 ILE A C 1
ATOM 1434 O O . ILE A 1 181 ? 6.576 9.326 -5.411 1.00 89.75 181 ILE A O 1
ATOM 1438 N N . LEU A 1 182 ? 5.277 8.770 -3.680 1.00 92.31 182 LEU A N 1
ATOM 1439 C CA . LEU A 1 182 ? 6.127 7.658 -3.260 1.00 92.31 182 LEU A CA 1
ATOM 1440 C C . LEU A 1 182 ? 5.751 6.427 -4.088 1.00 92.31 182 LEU A C 1
ATOM 1442 O O . LEU A 1 182 ? 4.566 6.108 -4.197 1.00 92.31 182 LEU A O 1
ATOM 1446 N N . MET A 1 183 ? 6.738 5.749 -4.668 1.00 94.75 183 MET A N 1
ATOM 1447 C CA . MET A 1 183 ? 6.534 4.563 -5.503 1.00 94.75 183 MET A CA 1
ATOM 1448 C C . MET A 1 183 ? 7.432 3.426 -5.030 1.00 94.75 183 MET A C 1
ATOM 1450 O O . MET A 1 183 ? 8.652 3.529 -5.138 1.00 94.75 183 MET A O 1
ATOM 1454 N N . ALA A 1 184 ? 6.847 2.321 -4.578 1.00 96.12 184 ALA A N 1
ATOM 1455 C CA . ALA A 1 184 ? 7.607 1.109 -4.313 1.00 96.12 184 ALA A CA 1
ATOM 1456 C C . ALA A 1 184 ? 7.973 0.376 -5.610 1.00 96.12 184 ALA A C 1
ATOM 1458 O O . ALA A 1 184 ? 7.178 0.300 -6.547 1.00 96.12 184 ALA A O 1
ATOM 1459 N N . TYR A 1 185 ? 9.175 -0.193 -5.653 1.00 95.81 185 TYR A N 1
ATOM 1460 C CA . TYR A 1 185 ? 9.629 -1.060 -6.739 1.00 95.81 185 TYR A CA 1
ATOM 1461 C C . TYR A 1 185 ? 10.549 -2.167 -6.210 1.00 95.81 185 TYR A C 1
ATOM 1463 O O . TYR A 1 185 ? 11.082 -2.066 -5.110 1.00 95.81 185 TYR A O 1
ATOM 1471 N N . GLY A 1 186 ? 10.741 -3.220 -7.008 1.00 92.06 186 GLY A N 1
ATOM 1472 C CA . GLY A 1 186 ? 11.565 -4.383 -6.633 1.00 92.06 186 GLY A CA 1
ATOM 1473 C C . GLY A 1 186 ? 10.758 -5.664 -6.415 1.00 92.06 186 GLY A C 1
ATOM 1474 O O . GLY A 1 186 ? 11.325 -6.723 -6.162 1.00 92.06 186 GLY A O 1
ATOM 1475 N N . THR A 1 187 ? 9.436 -5.595 -6.583 1.00 93.06 187 THR A N 1
ATOM 1476 C CA . THR A 1 187 ? 8.532 -6.746 -6.495 1.00 93.06 187 THR A CA 1
ATOM 1477 C C . THR A 1 187 ? 8.111 -7.223 -7.884 1.00 93.06 187 THR A C 1
ATOM 1479 O O . THR A 1 187 ? 8.271 -6.524 -8.888 1.00 93.06 187 THR A O 1
ATOM 1482 N N . ALA A 1 188 ? 7.493 -8.405 -7.953 1.00 90.38 188 ALA A N 1
ATOM 1483 C CA . ALA A 1 188 ? 6.849 -8.874 -9.182 1.00 90.38 188 ALA A CA 1
ATOM 1484 C C . ALA A 1 188 ? 5.686 -7.961 -9.630 1.00 90.38 188 ALA A C 1
ATOM 1486 O O . ALA A 1 188 ? 5.360 -7.912 -10.815 1.00 90.38 188 ALA A O 1
ATOM 1487 N N . ARG A 1 189 ? 5.067 -7.223 -8.692 1.00 91.81 189 ARG A N 1
ATOM 1488 C CA . ARG A 1 189 ? 3.925 -6.331 -8.954 1.00 91.81 189 ARG A CA 1
ATOM 1489 C C . ARG A 1 189 ? 4.356 -5.025 -9.612 1.00 91.81 189 ARG A C 1
ATOM 1491 O O . ARG A 1 189 ? 3.659 -4.567 -10.520 1.00 91.81 189 ARG A O 1
ATOM 1498 N N . THR A 1 190 ? 5.477 -4.462 -9.149 1.00 94.56 190 THR A N 1
ATOM 1499 C CA . THR A 1 190 ? 6.050 -3.209 -9.650 1.00 94.56 190 THR A CA 1
ATOM 1500 C C . THR A 1 190 ? 7.545 -3.350 -9.903 1.00 94.56 190 THR A C 1
ATOM 1502 O O . THR A 1 190 ? 8.368 -3.397 -8.983 1.00 94.56 190 THR A O 1
ATOM 1505 N N . ASN A 1 191 ? 7.899 -3.412 -11.186 1.00 93.94 191 ASN A N 1
ATOM 1506 C CA . ASN A 1 191 ? 9.253 -3.703 -11.628 1.00 93.94 191 ASN A CA 1
ATOM 1507 C C . ASN A 1 191 ? 10.097 -2.440 -11.863 1.00 93.94 191 ASN A C 1
ATOM 1509 O O . ASN A 1 191 ? 9.605 -1.312 -11.957 1.00 93.94 191 ASN A O 1
ATOM 1513 N N . LYS A 1 192 ? 11.410 -2.650 -12.003 1.00 94.19 192 LYS A N 1
ATOM 1514 C CA . LYS A 1 192 ? 12.386 -1.579 -12.246 1.00 94.19 192 LYS A CA 1
ATOM 1515 C C . LYS A 1 192 ? 12.119 -0.805 -13.546 1.00 94.19 192 LYS A C 1
ATOM 1517 O O . LYS A 1 192 ? 12.409 0.384 -13.599 1.00 94.19 192 LYS A O 1
ATOM 1522 N N . LEU A 1 193 ? 11.538 -1.445 -14.566 1.00 92.81 193 LEU A N 1
ATOM 1523 C CA . LEU A 1 193 ? 11.208 -0.795 -15.842 1.00 92.81 193 LEU A CA 1
ATOM 1524 C C . LEU A 1 193 ? 10.155 0.305 -15.661 1.00 92.81 193 LEU A C 1
ATOM 1526 O O . LEU A 1 193 ? 10.349 1.420 -16.141 1.00 92.81 193 LEU A O 1
ATOM 1530 N N . SER A 1 194 ? 9.085 0.024 -14.915 1.00 92.69 194 SER A N 1
ATOM 1531 C CA . SER A 1 194 ? 8.056 1.018 -14.586 1.00 92.69 194 SER A CA 1
ATOM 1532 C C . SER A 1 194 ? 8.623 2.184 -13.775 1.00 92.69 194 SER A C 1
ATOM 1534 O O . SER A 1 194 ? 8.281 3.338 -14.024 1.00 92.69 194 SER A O 1
ATOM 1536 N N . MET A 1 195 ? 9.534 1.898 -12.837 1.00 93.88 195 MET A N 1
ATOM 1537 C CA . MET A 1 195 ? 10.228 2.936 -12.069 1.00 93.88 195 MET A CA 1
ATOM 1538 C C . MET A 1 195 ? 11.088 3.825 -12.977 1.00 93.88 195 MET A C 1
ATOM 1540 O O . MET A 1 195 ? 11.004 5.051 -12.900 1.00 93.88 195 MET A O 1
ATOM 1544 N N . MET A 1 196 ? 11.874 3.233 -13.883 1.00 91.50 196 MET A N 1
ATOM 1545 C CA . MET A 1 196 ? 12.707 3.983 -14.831 1.00 91.50 196 MET A CA 1
ATOM 1546 C C . MET A 1 196 ? 11.873 4.876 -15.753 1.00 91.50 196 MET A C 1
ATOM 1548 O O . MET A 1 196 ? 12.295 5.989 -16.058 1.00 91.50 196 MET A O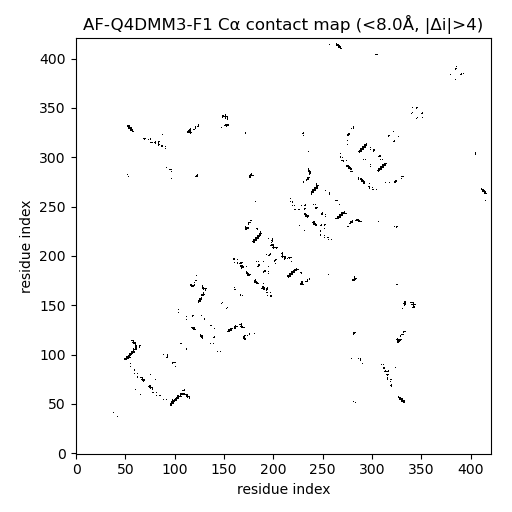 1
ATOM 1552 N N . ALA A 1 197 ? 10.691 4.417 -16.163 1.00 88.38 197 ALA A N 1
ATOM 1553 C CA . ALA A 1 197 ? 9.786 5.200 -16.995 1.00 88.38 197 ALA A CA 1
ATOM 1554 C C . ALA A 1 197 ? 9.216 6.424 -16.266 1.00 88.38 197 ALA A C 1
ATOM 1556 O O . ALA A 1 197 ? 9.024 7.465 -16.877 1.00 88.38 197 ALA A O 1
ATOM 1557 N N . LEU A 1 198 ? 8.975 6.340 -14.958 1.00 88.12 198 LEU A N 1
ATOM 1558 C CA . LEU A 1 198 ? 8.469 7.478 -14.187 1.00 88.12 198 LEU A CA 1
ATOM 1559 C C . LEU A 1 198 ? 9.567 8.439 -13.715 1.00 88.12 198 LEU A C 1
ATOM 1561 O O . LEU A 1 198 ? 9.286 9.601 -13.441 1.00 88.12 198 LEU A O 1
ATOM 1565 N N . THR A 1 199 ? 10.817 7.983 -13.628 1.00 86.88 199 THR A N 1
ATOM 1566 C CA . THR A 1 199 ? 11.939 8.767 -13.076 1.00 86.88 199 THR A CA 1
ATOM 1567 C C . THR A 1 199 ? 12.853 9.390 -14.138 1.00 86.88 199 THR A C 1
ATOM 1569 O O . THR A 1 199 ? 13.795 10.113 -13.797 1.00 86.88 199 THR A O 1
ATOM 1572 N N . GLY A 1 200 ? 12.610 9.145 -15.430 1.00 81.56 200 GLY A N 1
ATOM 1573 C CA . GLY A 1 200 ? 13.503 9.608 -16.498 1.00 81.56 200 GLY A CA 1
ATOM 1574 C C . GLY A 1 200 ? 14.621 8.630 -16.856 1.00 81.56 200 GLY A C 1
ATOM 1575 O O . GLY A 1 200 ? 15.398 8.914 -17.761 1.00 81.56 200 GLY A O 1
ATOM 1576 N N . GLY A 1 201 ? 14.745 7.499 -16.154 1.00 81.19 201 GLY A N 1
ATOM 1577 C CA . GLY A 1 201 ? 15.873 6.573 -16.303 1.00 81.19 201 GLY A CA 1
ATOM 1578 C C . GLY A 1 201 ? 15.939 5.860 -17.658 1.00 81.19 201 GLY A C 1
ATOM 1579 O O . GLY A 1 201 ? 17.004 5.382 -18.033 1.00 81.19 201 GLY A O 1
ATOM 1580 N N . GLY A 1 202 ? 14.820 5.782 -18.382 1.00 73.06 202 GLY A N 1
ATOM 1581 C CA . GLY A 1 202 ? 14.733 5.177 -19.718 1.00 73.06 202 GLY A CA 1
ATOM 1582 C C . GLY A 1 202 ? 14.399 6.163 -20.841 1.00 73.06 202 GLY A C 1
ATOM 1583 O O . GLY A 1 202 ? 14.034 5.727 -21.930 1.00 73.06 202 GLY A O 1
ATOM 1584 N N . ALA A 1 203 ? 14.445 7.471 -20.578 1.00 76.00 203 ALA A N 1
ATOM 1585 C CA . ALA A 1 203 ? 14.069 8.483 -21.558 1.00 76.00 203 ALA A CA 1
ATOM 1586 C C . ALA A 1 203 ? 15.082 8.566 -22.714 1.00 76.00 203 ALA A C 1
ATOM 1588 O O . ALA A 1 203 ? 16.290 8.475 -22.501 1.00 76.00 203 ALA A O 1
ATOM 1589 N N . ALA A 1 204 ? 14.582 8.754 -23.940 1.00 78.88 204 ALA A N 1
ATOM 1590 C CA . ALA A 1 204 ? 15.420 8.861 -25.136 1.00 78.88 204 ALA A CA 1
ATOM 1591 C C . ALA A 1 204 ? 16.223 10.173 -25.183 1.00 78.88 204 ALA A C 1
ATOM 1593 O O . ALA A 1 204 ? 17.310 10.212 -25.756 1.00 78.88 204 ALA A O 1
ATOM 1594 N N . ASP A 1 205 ? 15.688 11.236 -24.581 1.00 81.75 205 ASP A N 1
ATOM 1595 C CA . ASP A 1 205 ? 16.299 12.555 -24.504 1.00 81.75 205 ASP A CA 1
ATOM 1596 C C . ASP A 1 205 ? 16.067 13.214 -23.131 1.00 81.75 205 ASP A C 1
ATOM 1598 O O . ASP A 1 205 ? 15.271 12.766 -22.299 1.00 81.75 205 ASP A O 1
ATOM 1602 N N . GLU A 1 206 ? 16.797 14.301 -22.877 1.00 78.94 206 GLU A N 1
ATOM 1603 C CA . GLU A 1 206 ? 16.704 15.047 -21.620 1.00 78.94 206 GLU A CA 1
ATOM 1604 C C . GLU A 1 206 ? 15.333 15.719 -21.451 1.00 78.94 206 GLU A C 1
ATOM 1606 O O . GLU A 1 206 ? 14.828 15.817 -20.334 1.00 78.94 206 GLU A O 1
ATOM 1611 N N . ALA A 1 207 ? 14.686 16.125 -22.547 1.00 73.00 207 ALA A N 1
ATOM 1612 C CA . ALA A 1 207 ? 13.359 16.732 -22.511 1.00 73.00 207 ALA A CA 1
ATOM 1613 C C . ALA A 1 207 ? 12.291 15.747 -22.001 1.00 73.00 207 ALA A C 1
ATOM 1615 O O . ALA A 1 207 ? 11.528 16.089 -21.092 1.00 73.00 207 ALA A O 1
ATOM 1616 N N . ALA A 1 208 ? 12.270 14.510 -22.509 1.00 74.06 208 ALA A N 1
ATOM 1617 C CA . ALA A 1 208 ? 11.395 13.460 -22.000 1.00 74.06 208 ALA A CA 1
ATOM 1618 C C . ALA A 1 208 ? 11.761 13.086 -20.559 1.00 74.06 208 ALA A C 1
ATOM 1620 O O . ALA A 1 208 ? 10.866 12.919 -19.730 1.00 74.06 208 ALA A O 1
ATOM 1621 N N . ALA A 1 209 ? 13.054 13.032 -20.217 1.00 73.56 209 ALA A N 1
ATOM 1622 C CA . ALA A 1 209 ? 13.483 12.784 -18.841 1.00 73.56 209 ALA A CA 1
ATOM 1623 C C . ALA A 1 209 ? 12.955 13.860 -17.876 1.00 73.56 209 ALA A C 1
ATOM 1625 O O . ALA A 1 209 ? 12.491 13.539 -16.781 1.00 73.56 209 ALA A O 1
ATOM 1626 N N . LEU A 1 210 ? 12.985 15.134 -18.278 1.00 70.75 210 LEU A N 1
ATOM 1627 C CA . LEU A 1 210 ? 12.450 16.250 -17.498 1.00 70.75 210 LEU A CA 1
ATOM 1628 C C . LEU A 1 210 ? 10.930 16.161 -17.340 1.00 70.75 210 LEU A C 1
ATOM 1630 O O . LEU A 1 210 ? 10.430 16.369 -16.235 1.00 70.75 210 LEU A O 1
ATOM 1634 N N . GLN A 1 211 ? 10.197 15.807 -18.399 1.00 68.62 211 GLN A N 1
ATOM 1635 C CA . GLN A 1 211 ? 8.747 15.615 -18.324 1.00 68.62 211 GLN A CA 1
ATOM 1636 C C . GLN A 1 211 ? 8.372 14.467 -17.376 1.00 68.62 211 GLN A C 1
ATOM 1638 O O . GLN A 1 211 ? 7.426 14.591 -16.602 1.00 68.62 211 GLN A O 1
ATOM 1643 N N . GLN A 1 212 ? 9.131 13.371 -17.393 1.00 71.69 212 GLN A N 1
ATOM 1644 C CA . GLN A 1 212 ? 8.936 12.243 -16.479 1.00 71.69 212 GLN A CA 1
ATOM 1645 C C . GLN A 1 212 ? 9.212 12.660 -15.029 1.00 71.69 212 GLN A C 1
ATOM 1647 O O . GLN A 1 212 ? 8.371 12.471 -14.150 1.00 71.69 212 GLN A O 1
ATOM 1652 N N . ARG A 1 213 ? 10.331 13.356 -14.789 1.00 75.88 213 ARG A N 1
ATOM 1653 C CA . ARG A 1 213 ? 10.688 13.897 -13.467 1.00 75.88 213 ARG A CA 1
ATOM 1654 C C . ARG A 1 213 ? 9.708 14.952 -12.951 1.00 75.88 213 ARG A C 1
ATOM 1656 O O . ARG A 1 213 ? 9.621 15.135 -11.739 1.00 75.88 213 ARG A O 1
ATOM 1663 N N . ALA A 1 214 ? 8.945 15.613 -13.824 1.00 69.62 214 ALA A N 1
ATOM 1664 C CA . ALA A 1 214 ? 7.927 16.585 -13.422 1.00 69.62 214 ALA A CA 1
ATOM 1665 C C . ALA A 1 214 ? 6.792 15.959 -12.590 1.00 69.62 214 ALA A C 1
ATOM 1667 O O . ALA A 1 214 ? 6.145 16.668 -11.822 1.00 69.62 214 ALA A O 1
ATOM 1668 N N . LEU A 1 215 ? 6.589 14.637 -12.679 1.00 73.88 215 LEU A N 1
ATOM 1669 C CA . LEU A 1 215 ? 5.658 13.904 -11.813 1.00 73.88 215 LEU A CA 1
ATOM 1670 C C . LEU A 1 215 ? 6.135 13.815 -10.354 1.00 73.88 215 LEU A C 1
ATOM 1672 O O . LEU A 1 215 ? 5.351 13.434 -9.487 1.00 73.88 215 LEU A O 1
ATOM 1676 N N . ASN A 1 216 ? 7.398 14.166 -10.080 1.00 84.50 216 ASN A N 1
ATOM 1677 C CA . ASN A 1 216 ? 8.011 14.153 -8.753 1.00 84.50 216 ASN A CA 1
ATOM 1678 C C . ASN A 1 216 ? 7.804 12.809 -8.030 1.00 84.50 216 ASN A C 1
ATOM 1680 O O . ASN A 1 216 ? 7.332 12.738 -6.889 1.00 84.50 216 ASN A O 1
ATOM 1684 N N . VAL A 1 217 ? 8.104 11.732 -8.760 1.00 88.06 217 VAL A N 1
ATOM 1685 C CA . VAL A 1 217 ? 8.057 10.364 -8.250 1.00 88.06 217 VAL A CA 1
ATOM 1686 C C . VAL A 1 217 ? 9.342 10.075 -7.492 1.00 88.06 217 VAL A C 1
ATOM 1688 O O . VAL A 1 217 ? 10.445 10.262 -8.004 1.00 88.06 217 VAL A O 1
ATOM 1691 N N . VAL A 1 218 ? 9.179 9.587 -6.273 1.00 90.62 218 VAL A N 1
ATOM 1692 C CA . VAL A 1 218 ? 10.239 9.221 -5.350 1.00 90.62 218 VAL A CA 1
ATOM 1693 C C . VAL A 1 218 ? 10.248 7.697 -5.225 1.00 90.62 218 VAL A C 1
ATOM 1695 O O . VAL A 1 218 ? 9.343 7.126 -4.606 1.00 90.62 218 VAL A O 1
ATOM 1698 N N . PRO A 1 219 ? 11.220 7.018 -5.857 1.00 93.50 219 PRO A N 1
ATOM 1699 C CA . PRO A 1 219 ? 11.285 5.566 -5.847 1.00 93.50 219 PRO A CA 1
ATOM 1700 C C . PRO A 1 219 ? 11.788 5.045 -4.493 1.00 93.50 219 PRO A C 1
ATOM 1702 O O . PRO A 1 219 ? 12.782 5.532 -3.960 1.00 93.50 219 PRO A O 1
ATOM 1705 N N . ILE A 1 220 ? 11.120 4.021 -3.967 1.00 94.25 220 ILE A N 1
ATOM 1706 C CA . ILE A 1 220 ? 11.473 3.295 -2.744 1.00 94.25 220 ILE A CA 1
ATOM 1707 C C . ILE A 1 220 ? 11.713 1.839 -3.131 1.00 94.25 220 ILE A C 1
ATOM 1709 O O . ILE A 1 220 ? 10.798 1.147 -3.579 1.00 94.25 220 ILE A O 1
ATOM 1713 N N . GLU A 1 221 ? 12.947 1.370 -2.988 1.00 94.44 221 GLU A N 1
ATOM 1714 C CA . GLU A 1 221 ? 13.243 -0.045 -3.195 1.00 94.44 221 GLU A CA 1
ATOM 1715 C C . GLU A 1 221 ? 12.691 -0.845 -2.015 1.00 94.44 221 GLU A C 1
ATOM 1717 O O . GLU A 1 221 ? 12.914 -0.494 -0.855 1.00 94.44 221 GLU A O 1
ATOM 1722 N N . VAL A 1 222 ? 11.937 -1.899 -2.307 1.00 94.00 222 VAL A N 1
ATOM 1723 C CA . VAL A 1 222 ? 11.362 -2.786 -1.296 1.00 94.00 222 VAL A CA 1
ATOM 1724 C C . VAL A 1 222 ? 11.784 -4.226 -1.555 1.00 94.00 222 VAL A C 1
ATOM 1726 O O . VAL A 1 222 ? 12.111 -4.606 -2.679 1.00 94.00 222 VAL A O 1
ATOM 1729 N N . SER A 1 223 ? 11.750 -5.038 -0.499 1.00 93.44 223 SER A N 1
ATOM 1730 C CA . SER A 1 223 ? 12.001 -6.476 -0.603 1.00 93.44 223 SER A CA 1
ATOM 1731 C C . SER A 1 223 ? 10.997 -7.146 -1.562 1.00 93.44 223 SER A C 1
ATOM 1733 O O . SER A 1 223 ? 9.838 -6.721 -1.603 1.00 93.44 223 SER A O 1
ATOM 1735 N N . PRO A 1 224 ? 11.378 -8.199 -2.314 1.00 92.69 224 PRO A N 1
ATOM 1736 C CA . PRO A 1 224 ? 10.486 -8.866 -3.270 1.00 92.69 224 PRO A CA 1
ATOM 1737 C C . PRO A 1 224 ? 9.188 -9.426 -2.666 1.00 92.69 224 PRO A C 1
ATOM 1739 O O . PRO A 1 224 ? 8.188 -9.549 -3.375 1.00 92.69 224 PRO A O 1
ATOM 1742 N N . ASP A 1 225 ? 9.210 -9.758 -1.375 1.00 92.75 225 ASP A N 1
ATOM 1743 C CA . ASP A 1 225 ? 8.096 -10.274 -0.573 1.00 92.75 225 ASP A CA 1
ATOM 1744 C C . ASP A 1 225 ? 7.297 -9.179 0.156 1.00 92.75 225 ASP A C 1
ATOM 1746 O O . ASP A 1 225 ? 6.293 -9.477 0.802 1.00 92.75 225 ASP A O 1
ATOM 1750 N N . ALA A 1 226 ? 7.694 -7.908 0.032 1.00 92.88 226 ALA A N 1
ATOM 1751 C CA . ALA A 1 226 ? 7.016 -6.813 0.706 1.00 92.88 226 ALA A CA 1
ATOM 1752 C C . ALA A 1 226 ? 5.553 -6.677 0.225 1.00 92.88 226 ALA A C 1
ATOM 1754 O O . ALA A 1 226 ? 5.283 -6.743 -0.988 1.00 92.88 226 ALA A O 1
ATOM 1755 N N . PRO A 1 227 ? 4.599 -6.421 1.139 1.00 92.88 227 PRO A N 1
ATOM 1756 C CA . PRO A 1 227 ? 3.244 -6.007 0.780 1.00 92.88 227 PRO A CA 1
ATOM 1757 C C . PRO A 1 227 ? 3.225 -4.715 -0.059 1.00 92.88 227 PRO A C 1
ATOM 1759 O O . PRO A 1 227 ? 4.238 -4.012 -0.130 1.00 92.88 227 PRO A O 1
ATOM 1762 N N . PRO A 1 228 ? 2.101 -4.389 -0.722 1.00 93.75 228 PRO A N 1
ATOM 1763 C CA . PRO A 1 228 ? 1.942 -3.113 -1.412 1.00 93.75 228 PRO A CA 1
ATOM 1764 C C . PRO A 1 228 ? 2.259 -1.917 -0.507 1.00 93.75 228 PRO A C 1
ATOM 1766 O O . PRO A 1 228 ? 1.872 -1.887 0.661 1.00 93.75 228 PRO A O 1
ATOM 1769 N N . LEU A 1 229 ? 2.947 -0.903 -1.041 1.00 94.75 229 LEU A N 1
ATOM 1770 C CA . LEU A 1 229 ? 3.379 0.255 -0.243 1.00 94.75 229 LEU A CA 1
ATOM 1771 C C . LEU A 1 229 ? 2.216 0.940 0.481 1.00 94.75 229 LEU A C 1
ATOM 1773 O O . LEU A 1 229 ? 2.352 1.316 1.642 1.00 94.75 229 LEU A O 1
ATOM 1777 N N . ALA A 1 230 ? 1.078 1.083 -0.196 1.00 93.00 230 ALA A N 1
ATOM 1778 C CA . ALA A 1 230 ? -0.095 1.762 0.337 1.00 93.00 230 ALA A CA 1
ATOM 1779 C C . ALA A 1 230 ? -0.827 0.968 1.437 1.00 93.00 230 ALA A C 1
ATOM 1781 O O . ALA A 1 230 ? -1.687 1.536 2.107 1.00 93.00 230 ALA A O 1
ATOM 1782 N N . ASP A 1 231 ? -0.481 -0.308 1.634 1.00 92.56 231 ASP A N 1
ATOM 1783 C CA . ASP A 1 231 ? -0.950 -1.122 2.762 1.00 92.56 231 ASP A CA 1
ATOM 1784 C C . ASP A 1 231 ? -0.066 -0.927 4.003 1.00 92.56 231 ASP A C 1
ATOM 1786 O O . ASP A 1 231 ? -0.524 -1.059 5.136 1.00 92.56 231 ASP A O 1
ATOM 1790 N N . LEU A 1 232 ? 1.209 -0.589 3.791 1.00 93.06 232 LEU A N 1
ATOM 1791 C CA . LEU A 1 232 ? 2.197 -0.377 4.848 1.00 93.06 232 LEU A CA 1
ATOM 1792 C C . LEU A 1 232 ? 2.270 1.080 5.303 1.00 93.06 232 LEU A C 1
ATOM 1794 O O . LEU A 1 232 ? 2.631 1.335 6.451 1.00 93.06 232 LEU A O 1
ATOM 1798 N N . LEU A 1 233 ? 1.993 2.024 4.399 1.00 92.75 233 LEU A N 1
ATOM 1799 C CA . LEU A 1 233 ? 2.234 3.450 4.580 1.00 92.75 233 LEU A CA 1
ATOM 1800 C C . LEU A 1 233 ? 1.116 4.285 3.945 1.00 92.75 233 LEU A C 1
ATOM 1802 O O . LEU A 1 233 ? 0.765 4.108 2.781 1.00 92.75 233 LEU A O 1
ATOM 1806 N N . ALA A 1 234 ? 0.605 5.271 4.681 1.00 91.25 234 ALA A N 1
ATOM 1807 C CA . ALA A 1 234 ? -0.298 6.288 4.148 1.00 91.25 234 ALA A CA 1
ATOM 1808 C C . ALA A 1 234 ? 0.102 7.689 4.607 1.00 91.25 234 ALA A C 1
ATOM 1810 O O . ALA A 1 234 ? 0.666 7.888 5.682 1.00 91.25 234 ALA A O 1
ATOM 1811 N N . PHE A 1 235 ? -0.234 8.685 3.792 1.00 88.56 235 PHE A N 1
ATOM 1812 C CA . PHE A 1 235 ? -0.046 10.086 4.137 1.00 88.56 235 PHE A CA 1
ATOM 1813 C C . PHE A 1 235 ? -1.339 10.669 4.705 1.00 88.56 235 PHE A C 1
ATOM 1815 O O . PHE A 1 235 ? -2.362 10.678 4.022 1.00 88.56 235 PHE A O 1
ATOM 1822 N N . ALA A 1 236 ? -1.273 11.193 5.929 1.00 84.62 236 ALA A N 1
ATOM 1823 C CA . ALA A 1 236 ? -2.425 11.741 6.644 1.00 84.62 236 ALA A CA 1
ATOM 1824 C C . ALA A 1 236 ? -2.489 13.271 6.657 1.00 84.62 236 ALA A C 1
ATOM 1826 O O . ALA A 1 236 ? -3.269 13.858 7.399 1.00 84.62 236 ALA A O 1
ATOM 1827 N N . GLY A 1 237 ? -1.702 13.937 5.808 1.00 77.31 237 GLY A N 1
ATOM 1828 C CA . GLY A 1 237 ? -1.601 15.395 5.783 1.00 77.31 237 GLY A CA 1
ATOM 1829 C C . GLY A 1 237 ? -0.586 15.920 6.799 1.00 77.31 237 GLY A C 1
ATOM 1830 O O . GLY A 1 237 ? 0.023 15.161 7.541 1.00 77.31 237 GLY A O 1
ATOM 1831 N N . LYS A 1 238 ? -0.341 17.239 6.792 1.00 73.56 238 LYS A N 1
ATOM 1832 C CA . LYS A 1 238 ? 0.554 17.940 7.745 1.00 73.56 238 LYS A CA 1
ATOM 1833 C C . LYS A 1 238 ? 1.946 17.315 7.976 1.00 73.56 238 LYS A C 1
ATOM 1835 O O . LYS A 1 238 ? 2.543 17.564 9.017 1.00 73.56 238 LYS A O 1
ATOM 1840 N N . ARG A 1 239 ? 2.511 16.614 6.981 1.00 82.25 239 ARG A N 1
ATOM 1841 C CA . ARG A 1 239 ? 3.805 15.893 7.078 1.00 82.25 239 ARG A CA 1
ATOM 1842 C C . ARG A 1 239 ? 3.748 14.638 7.963 1.00 82.25 239 ARG A C 1
ATOM 1844 O O . ARG A 1 239 ? 4.790 14.154 8.388 1.00 82.25 239 ARG A O 1
ATOM 1851 N N . THR A 1 240 ? 2.559 14.101 8.222 1.00 87.75 240 THR A N 1
ATOM 1852 C CA . THR A 1 240 ? 2.362 12.889 9.018 1.00 87.75 240 THR A CA 1
ATOM 1853 C C . THR A 1 240 ? 2.235 11.666 8.111 1.00 87.75 240 THR A C 1
ATOM 1855 O O . THR A 1 240 ? 1.355 11.606 7.246 1.00 87.75 240 THR A O 1
ATOM 1858 N N . LEU A 1 241 ? 3.116 10.691 8.317 1.00 91.44 241 LEU A N 1
ATOM 1859 C CA . LEU A 1 241 ? 3.063 9.368 7.702 1.00 91.44 241 LEU A CA 1
ATOM 1860 C C . LEU A 1 241 ? 2.543 8.372 8.735 1.00 91.44 241 LEU A C 1
ATOM 1862 O O . LEU A 1 241 ? 3.090 8.282 9.831 1.00 91.44 241 LEU A O 1
ATOM 1866 N N . ILE A 1 242 ? 1.498 7.633 8.382 1.00 93.56 242 ILE A N 1
ATOM 1867 C CA . ILE A 1 242 ? 1.004 6.494 9.157 1.00 93.56 242 ILE A CA 1
ATOM 1868 C C . ILE A 1 242 ? 1.649 5.250 8.579 1.00 93.56 242 ILE A C 1
ATOM 1870 O O . ILE A 1 242 ? 1.619 5.061 7.365 1.00 93.56 242 ILE A O 1
ATOM 1874 N N . VAL A 1 243 ? 2.251 4.438 9.436 1.00 95.00 243 VAL A N 1
ATOM 1875 C CA . VAL A 1 243 ? 3.095 3.320 9.027 1.00 95.00 243 VAL A CA 1
ATOM 1876 C C . VAL A 1 243 ? 2.804 2.114 9.909 1.00 95.00 243 VAL A C 1
ATOM 1878 O O . VAL A 1 243 ? 2.745 2.248 11.131 1.00 95.00 243 VAL A O 1
ATOM 1881 N N . GLN A 1 244 ? 2.657 0.930 9.318 1.00 94.50 244 GLN A N 1
ATOM 1882 C CA . GLN A 1 244 ? 2.592 -0.313 10.087 1.00 94.50 244 GLN A CA 1
ATOM 1883 C C . GLN A 1 244 ? 3.928 -0.592 10.782 1.00 94.50 244 GLN A C 1
ATOM 1885 O O . GLN A 1 244 ? 4.987 -0.509 10.162 1.00 94.50 244 GLN A O 1
ATOM 1890 N N . ASP A 1 245 ? 3.895 -0.980 12.056 1.00 94.88 245 ASP A N 1
ATOM 1891 C CA . ASP A 1 245 ? 5.089 -1.287 12.850 1.00 94.88 245 ASP A CA 1
ATOM 1892 C C . ASP A 1 245 ? 5.682 -2.672 12.520 1.00 94.88 245 ASP A C 1
ATOM 1894 O O . ASP A 1 245 ? 5.907 -3.516 13.383 1.00 94.88 245 ASP A O 1
ATOM 1898 N N . THR A 1 246 ? 5.914 -2.915 11.232 1.00 95.06 246 THR A N 1
ATOM 1899 C CA . THR A 1 246 ? 6.556 -4.105 10.670 1.00 95.06 246 THR A CA 1
ATOM 1900 C C . THR A 1 246 ? 7.936 -3.746 10.122 1.00 95.06 246 THR A C 1
ATOM 1902 O O . THR A 1 246 ? 8.253 -2.571 9.928 1.00 95.06 246 THR A O 1
ATOM 1905 N N . VAL A 1 247 ? 8.772 -4.749 9.833 1.00 94.94 247 VAL A N 1
ATOM 1906 C CA . VAL A 1 247 ? 10.098 -4.529 9.221 1.00 94.94 247 VAL A CA 1
ATOM 1907 C C . VAL A 1 247 ? 9.968 -3.753 7.904 1.00 94.94 247 VAL A C 1
ATOM 1909 O O . VAL A 1 247 ? 10.658 -2.755 7.704 1.00 94.94 247 VAL A O 1
ATOM 1912 N N . HIS A 1 248 ? 9.026 -4.151 7.043 1.00 94.38 248 HIS A N 1
ATOM 1913 C CA . HIS A 1 248 ? 8.783 -3.475 5.768 1.00 94.38 248 HIS A CA 1
ATOM 1914 C C . HIS A 1 248 ? 8.220 -2.061 5.947 1.00 94.38 248 HIS A C 1
ATOM 1916 O O . HIS A 1 248 ? 8.635 -1.154 5.230 1.00 94.38 248 HIS A O 1
ATOM 1922 N N . GLY A 1 249 ? 7.310 -1.851 6.907 1.00 93.25 249 GLY A N 1
ATOM 1923 C CA . GLY A 1 249 ? 6.751 -0.529 7.185 1.00 93.25 249 GLY A CA 1
ATOM 1924 C C . GLY A 1 249 ? 7.807 0.455 7.693 1.00 93.25 249 GLY A C 1
ATOM 1925 O O . GLY A 1 249 ? 7.926 1.554 7.154 1.00 93.25 249 GLY A O 1
ATOM 1926 N N . ARG A 1 250 ? 8.636 0.046 8.665 1.00 94.56 250 ARG A N 1
ATOM 1927 C CA . ARG A 1 250 ? 9.744 0.870 9.188 1.00 94.56 250 ARG A CA 1
ATOM 1928 C C . ARG A 1 250 ? 10.722 1.267 8.083 1.00 94.56 250 ARG A C 1
ATOM 1930 O O . ARG A 1 250 ? 10.973 2.456 7.908 1.00 94.56 250 ARG A O 1
ATOM 1937 N N . HIS A 1 251 ? 11.158 0.300 7.274 1.00 94.56 251 HIS A N 1
ATOM 1938 C CA . HIS A 1 251 ? 12.035 0.560 6.132 1.00 94.56 251 HIS A CA 1
ATOM 1939 C C . HIS A 1 251 ? 11.399 1.520 5.113 1.00 94.56 251 HIS A C 1
ATOM 1941 O O . HIS A 1 251 ? 12.050 2.447 4.639 1.00 94.56 251 HIS A O 1
ATOM 1947 N N . ALA A 1 252 ? 10.110 1.348 4.791 1.00 93.06 252 ALA A N 1
ATOM 1948 C CA . ALA A 1 252 ? 9.401 2.248 3.881 1.00 93.06 252 ALA A CA 1
ATOM 1949 C C . ALA A 1 252 ? 9.333 3.689 4.419 1.00 93.06 252 ALA A C 1
ATOM 1951 O O . ALA A 1 252 ? 9.489 4.640 3.653 1.00 93.06 252 ALA A O 1
ATOM 1952 N N . ALA A 1 253 ? 9.134 3.858 5.728 1.00 92.81 253 ALA A N 1
ATOM 1953 C CA . ALA A 1 253 ? 9.104 5.165 6.378 1.00 92.81 253 ALA A CA 1
ATOM 1954 C C . ALA A 1 253 ? 10.477 5.845 6.392 1.00 92.81 253 ALA A C 1
ATOM 1956 O O . ALA A 1 253 ? 10.577 7.030 6.081 1.00 92.81 253 ALA A O 1
ATOM 1957 N N . GLU A 1 254 ? 11.528 5.093 6.718 1.00 93.94 254 GLU A N 1
ATOM 1958 C CA . GLU A 1 254 ? 12.914 5.564 6.695 1.00 93.94 254 GLU A CA 1
ATOM 1959 C C . GLU A 1 254 ? 13.320 5.978 5.277 1.00 93.94 254 GLU A C 1
ATOM 1961 O O . GLU A 1 254 ? 13.793 7.094 5.068 1.00 93.94 254 GLU A O 1
ATOM 1966 N N . ALA A 1 255 ? 13.029 5.143 4.276 1.00 92.44 255 ALA A N 1
ATOM 1967 C CA . ALA A 1 255 ? 13.283 5.464 2.876 1.00 92.44 255 ALA A CA 1
ATOM 1968 C C . ALA A 1 255 ? 12.501 6.708 2.410 1.00 92.44 255 ALA A C 1
ATOM 1970 O O . ALA A 1 255 ? 13.055 7.568 1.719 1.00 92.44 255 ALA A O 1
ATOM 1971 N N . ALA A 1 256 ? 11.235 6.858 2.815 1.00 89.75 256 ALA A N 1
ATOM 1972 C CA . ALA A 1 256 ? 10.437 8.051 2.526 1.00 89.75 256 ALA A CA 1
ATOM 1973 C C . ALA A 1 256 ? 11.006 9.317 3.201 1.00 89.75 256 ALA A C 1
ATOM 1975 O O . ALA A 1 256 ? 11.018 10.392 2.598 1.00 89.75 256 ALA A O 1
ATOM 1976 N N . ALA A 1 257 ? 11.517 9.199 4.429 1.00 91.44 257 ALA A N 1
ATOM 1977 C CA . ALA A 1 257 ? 12.110 10.316 5.155 1.00 91.44 257 ALA A CA 1
ATOM 1978 C C . ALA A 1 257 ? 13.454 10.754 4.553 1.00 91.44 257 ALA A C 1
ATOM 1980 O O . ALA A 1 257 ? 13.664 11.945 4.318 1.00 91.44 257 ALA A O 1
ATOM 1981 N N . ILE A 1 258 ? 14.330 9.795 4.237 1.00 91.00 258 ILE A N 1
ATOM 1982 C CA . ILE A 1 258 ? 15.649 10.040 3.634 1.00 91.00 258 ILE A CA 1
ATOM 1983 C C . ILE A 1 258 ? 15.509 10.648 2.236 1.00 91.00 258 ILE A C 1
ATOM 1985 O O . ILE A 1 258 ? 16.262 11.548 1.865 1.00 91.00 258 ILE A O 1
ATOM 1989 N N . SER A 1 259 ? 14.540 10.174 1.452 1.00 85.06 259 SER A N 1
ATOM 1990 C CA . SER A 1 259 ? 14.349 10.621 0.070 1.00 85.06 259 SER A CA 1
ATOM 1991 C C . SER A 1 259 ? 13.818 12.051 -0.050 1.00 85.06 259 SER A C 1
ATOM 1993 O O . SER A 1 259 ? 14.068 12.713 -1.059 1.00 85.06 259 SER A O 1
ATOM 1995 N N . ILE A 1 260 ? 13.134 12.568 0.978 1.00 85.12 260 ILE A N 1
ATOM 1996 C CA . ILE A 1 260 ? 12.637 13.948 1.003 1.00 85.12 260 ILE A CA 1
ATOM 1997 C C . ILE A 1 260 ? 13.110 14.658 2.287 1.00 85.12 260 ILE A C 1
ATOM 1999 O O . ILE A 1 260 ? 12.296 14.991 3.153 1.00 85.12 260 ILE A O 1
ATOM 2003 N N . PRO A 1 261 ? 14.418 14.977 2.399 1.00 81.81 261 PRO A N 1
ATOM 2004 C CA . PRO A 1 261 ? 15.039 15.445 3.646 1.00 81.81 261 PRO A CA 1
ATOM 2005 C C . PRO A 1 261 ? 14.606 16.860 4.052 1.00 81.81 261 PRO A C 1
ATOM 2007 O O . PRO A 1 261 ? 14.819 17.299 5.175 1.00 81.81 261 PRO A O 1
ATOM 2010 N N . LYS A 1 262 ? 13.985 17.612 3.135 1.00 83.56 262 LYS A N 1
ATOM 2011 C CA . LYS A 1 262 ? 13.497 18.976 3.398 1.00 83.56 262 LYS A CA 1
ATOM 2012 C C . LYS A 1 262 ? 12.274 19.005 4.319 1.00 83.56 262 LYS A C 1
ATOM 2014 O O . LYS A 1 262 ? 11.817 20.087 4.687 1.00 83.56 262 LYS A O 1
ATOM 2019 N N . ILE A 1 263 ? 11.695 17.846 4.619 1.00 81.81 263 ILE A N 1
ATOM 2020 C CA . ILE A 1 263 ? 10.431 17.734 5.328 1.00 81.81 263 ILE A CA 1
ATOM 2021 C C . ILE A 1 263 ? 10.689 17.022 6.650 1.00 81.81 263 ILE A C 1
ATOM 2023 O O . ILE A 1 263 ? 11.092 15.864 6.638 1.00 81.81 263 ILE A O 1
ATOM 2027 N N . PRO A 1 264 ? 10.410 17.675 7.789 1.00 85.31 264 PRO A N 1
ATOM 2028 C CA . PRO A 1 264 ? 10.436 17.003 9.076 1.00 85.31 264 PRO A CA 1
ATOM 2029 C C . PRO A 1 264 ? 9.191 16.119 9.172 1.00 85.31 264 PRO A C 1
ATOM 2031 O O . PRO A 1 264 ? 8.110 16.587 9.546 1.00 85.31 264 PRO A O 1
ATOM 2034 N N . TRP A 1 26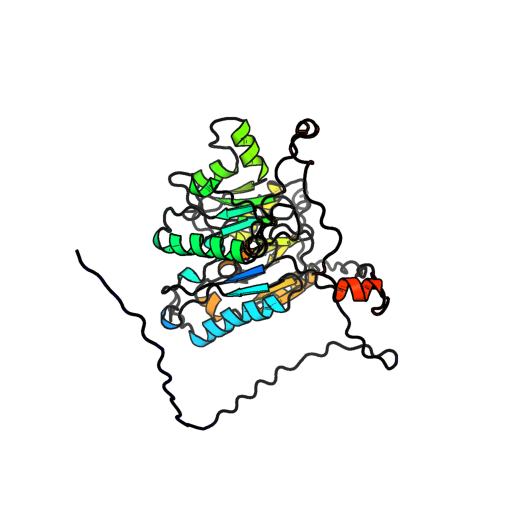5 ? 9.318 14.871 8.731 1.00 87.12 265 TRP A N 1
ATOM 2035 C CA . TRP A 1 265 ? 8.230 13.903 8.750 1.00 87.12 265 TRP A CA 1
ATOM 2036 C C . TRP A 1 265 ? 7.887 13.511 10.188 1.00 87.12 265 TRP A C 1
ATOM 2038 O O . TRP A 1 265 ? 8.762 13.208 10.998 1.00 87.12 265 TRP A O 1
ATOM 2048 N N . GLN A 1 266 ? 6.594 13.481 10.494 1.00 89.81 266 GLN A N 1
ATOM 2049 C CA . GLN A 1 266 ? 6.067 12.859 11.701 1.00 89.81 266 GLN A CA 1
ATOM 2050 C C . GLN A 1 266 ? 5.678 11.423 11.353 1.00 89.81 266 GLN A C 1
ATOM 2052 O O . GLN A 1 266 ? 4.745 11.211 10.581 1.00 89.81 266 GLN A O 1
ATOM 2057 N N . ILE A 1 267 ? 6.378 10.442 11.915 1.00 92.75 267 ILE A N 1
ATOM 2058 C CA . ILE A 1 267 ? 6.100 9.026 11.658 1.00 92.75 267 ILE A CA 1
ATOM 2059 C C . ILE A 1 267 ? 5.239 8.484 12.797 1.00 92.75 267 ILE A C 1
ATOM 2061 O O . ILE A 1 267 ? 5.668 8.432 13.949 1.00 92.75 267 ILE A O 1
ATOM 2065 N N . LEU A 1 268 ? 4.015 8.081 12.468 1.00 93.19 268 LEU A N 1
ATOM 2066 C CA . LEU A 1 268 ? 3.074 7.454 13.382 1.00 93.19 268 LEU A CA 1
ATOM 2067 C C . LEU A 1 268 ? 3.032 5.947 13.129 1.00 93.19 268 LEU A C 1
ATOM 2069 O O . LEU A 1 268 ? 2.608 5.506 12.063 1.00 93.19 268 LEU A O 1
ATOM 2073 N N . ARG A 1 269 ? 3.438 5.161 14.128 1.00 95.06 269 ARG A N 1
ATOM 2074 C CA . ARG A 1 269 ? 3.481 3.698 14.039 1.00 95.06 269 ARG A CA 1
ATOM 2075 C C . ARG A 1 269 ? 2.196 3.063 14.579 1.00 95.06 269 ARG A C 1
ATOM 2077 O O . ARG A 1 269 ? 1.852 3.242 15.753 1.00 95.06 269 ARG A O 1
ATOM 2084 N N . VAL A 1 270 ? 1.514 2.296 13.735 1.00 94.62 270 VAL A N 1
ATOM 2085 C CA . VAL A 1 270 ? 0.326 1.497 14.087 1.00 94.62 270 VAL A CA 1
ATOM 2086 C C . VAL A 1 270 ? 0.681 0.019 14.213 1.00 94.62 270 VAL A C 1
ATOM 2088 O O . VAL A 1 270 ? 1.718 -0.422 13.727 1.00 94.62 270 VAL A O 1
ATOM 2091 N N . GLU A 1 271 ? -0.155 -0.750 14.899 1.00 94.88 271 GLU A N 1
ATOM 2092 C CA . GLU A 1 271 ? 0.083 -2.174 15.142 1.00 94.88 271 GLU A CA 1
ATOM 2093 C C . GLU A 1 271 ? 0.152 -2.989 13.833 1.00 94.88 271 GLU A C 1
ATOM 2095 O O . GLU A 1 271 ? -0.536 -2.666 12.858 1.00 94.88 271 GLU A O 1
ATOM 2100 N N . PRO A 1 272 ? 0.961 -4.064 13.788 1.00 92.94 272 PRO A N 1
ATOM 2101 C CA . PRO A 1 272 ? 0.960 -5.001 12.668 1.00 92.94 272 PRO A CA 1
ATOM 2102 C C . PRO A 1 272 ? -0.439 -5.575 12.404 1.00 92.94 272 PRO A C 1
ATOM 2104 O O . PRO A 1 272 ? -1.148 -5.957 13.334 1.00 92.94 272 PRO A O 1
ATOM 2107 N N . GLY A 1 273 ? -0.833 -5.650 11.131 1.00 90.25 273 GLY A N 1
ATOM 2108 C CA . GLY A 1 273 ? -2.144 -6.165 10.713 1.00 90.25 273 GLY A CA 1
ATOM 2109 C C . GLY A 1 273 ? -3.294 -5.153 10.790 1.00 90.25 273 GLY A C 1
ATOM 2110 O O . GLY A 1 273 ? -4.345 -5.403 10.205 1.00 90.25 273 GLY A O 1
ATOM 2111 N N . CYS A 1 274 ? -3.091 -3.993 11.426 1.00 93.38 274 CYS A N 1
ATOM 2112 C CA . CYS A 1 274 ? -4.078 -2.919 11.433 1.00 93.38 274 CYS A CA 1
ATOM 2113 C C . CYS A 1 274 ? -4.245 -2.346 10.018 1.00 93.38 274 CYS A C 1
ATOM 2115 O O . CYS A 1 274 ? -3.302 -1.795 9.436 1.00 93.38 274 CYS A O 1
ATOM 2117 N N . SER A 1 275 ? -5.451 -2.478 9.463 1.00 93.62 275 SER A N 1
ATOM 2118 C CA . SER A 1 275 ? -5.814 -1.836 8.204 1.00 93.62 275 SER A CA 1
ATOM 2119 C C . SER A 1 275 ? -6.223 -0.390 8.466 1.00 93.62 275 SER A C 1
ATOM 2121 O O . SER A 1 275 ? -7.078 -0.108 9.306 1.00 93.62 275 SER A O 1
ATOM 2123 N N . PHE A 1 276 ? -5.653 0.532 7.697 1.00 92.62 276 PHE A N 1
ATOM 2124 C CA . PHE A 1 276 ? -6.017 1.941 7.741 1.00 92.62 276 PHE A CA 1
ATOM 2125 C C . P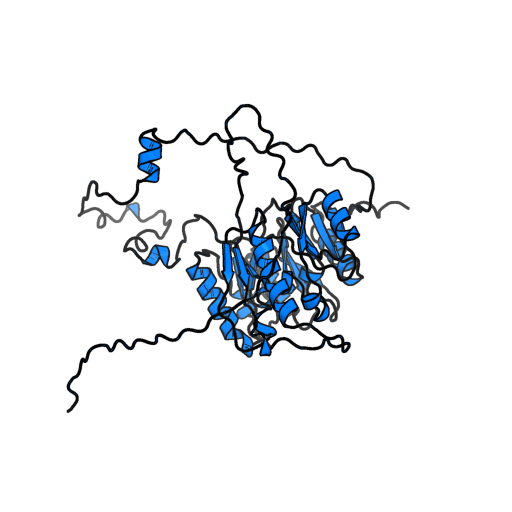HE A 1 276 ? -6.153 2.517 6.337 1.00 92.62 276 PHE A C 1
ATOM 2127 O O . PHE A 1 276 ? -5.575 2.027 5.367 1.00 92.62 276 PHE A O 1
ATOM 2134 N N . LEU A 1 277 ? -6.917 3.597 6.232 1.00 90.75 277 LEU A N 1
ATOM 2135 C CA . LEU A 1 277 ? -7.088 4.343 4.998 1.00 90.75 277 LEU A CA 1
ATOM 2136 C C . LEU A 1 277 ? -7.020 5.836 5.304 1.00 90.75 277 LEU A C 1
ATOM 2138 O O . LEU A 1 277 ? -7.868 6.376 6.012 1.00 90.75 277 LEU A O 1
ATOM 2142 N N . SER A 1 278 ? -6.011 6.507 4.746 1.00 83.88 278 SER A N 1
ATOM 2143 C CA . SER A 1 278 ? -5.880 7.962 4.813 1.00 83.88 278 SER A CA 1
ATOM 2144 C C . SER A 1 278 ? -5.953 8.578 3.416 1.00 83.88 278 SER A C 1
ATOM 2146 O O . SER A 1 278 ? -5.361 8.084 2.455 1.00 83.88 278 SER A O 1
ATOM 2148 N N . HIS A 1 279 ? -6.770 9.616 3.275 1.00 66.38 279 HIS A N 1
ATOM 2149 C CA . HIS A 1 279 ? -7.360 10.010 1.997 1.00 66.38 279 HIS A CA 1
ATOM 2150 C C . HIS A 1 279 ? -6.619 11.125 1.273 1.00 66.38 279 HIS A C 1
ATOM 2152 O O . HIS A 1 279 ? -7.090 12.255 1.300 1.00 66.38 279 HIS A O 1
ATOM 2158 N N . LEU A 1 280 ? -5.524 10.864 0.557 1.00 61.31 280 LEU A N 1
ATOM 2159 C CA . LEU A 1 280 ? -4.857 11.947 -0.175 1.00 61.31 280 LEU A CA 1
ATOM 2160 C C . LEU A 1 280 ? -4.408 11.595 -1.592 1.00 61.31 280 LEU A C 1
ATOM 2162 O O . LEU A 1 280 ? -3.272 11.203 -1.821 1.00 61.31 280 LEU A O 1
ATOM 2166 N N . CYS A 1 281 ? -5.226 11.980 -2.576 1.00 61.00 281 CYS A N 1
ATOM 2167 C CA . CYS A 1 281 ? -4.773 12.339 -3.930 1.00 61.00 281 CYS A CA 1
ATOM 2168 C C . CYS A 1 281 ? -4.017 13.696 -3.935 1.00 61.00 281 CYS A C 1
ATOM 2170 O O . CYS A 1 281 ? -4.262 14.542 -4.793 1.00 61.00 281 CYS A O 1
ATOM 2172 N N . GLY A 1 282 ? -3.169 13.961 -2.928 1.00 54.31 282 GLY A N 1
ATOM 2173 C CA . GLY A 1 282 ? -2.256 15.115 -2.865 1.00 54.31 282 GLY A CA 1
ATOM 2174 C C . GLY A 1 282 ? -2.792 16.345 -2.115 1.00 54.31 282 GLY A C 1
ATOM 2175 O O . GLY A 1 282 ? -2.129 17.376 -2.038 1.00 54.31 282 GLY A O 1
ATOM 2176 N N . VAL A 1 283 ? -3.997 16.294 -1.547 1.00 63.38 283 VAL A N 1
ATOM 2177 C CA . VAL A 1 283 ? -4.569 17.412 -0.763 1.00 63.38 283 VAL A CA 1
ATOM 2178 C C . VAL A 1 283 ? -3.771 17.658 0.541 1.00 63.38 283 VAL A C 1
ATOM 2180 O O . VAL A 1 283 ? -3.131 16.767 1.083 1.00 63.38 283 VAL A O 1
ATOM 2183 N N . ASN A 1 284 ? -3.775 18.888 1.065 1.00 59.78 284 ASN A N 1
ATOM 2184 C CA . ASN A 1 284 ? -2.968 19.259 2.243 1.00 59.78 284 ASN A CA 1
ATOM 2185 C C . ASN A 1 284 ? -3.666 19.053 3.599 1.00 59.78 284 ASN A C 1
ATOM 2187 O O . ASN A 1 284 ? -3.016 19.145 4.640 1.00 59.78 284 ASN A O 1
ATOM 2191 N N . ALA A 1 285 ? -4.982 18.840 3.615 1.00 59.12 285 ALA A N 1
ATOM 2192 C CA . ALA A 1 285 ? -5.782 18.869 4.836 1.00 59.12 285 ALA A CA 1
ATOM 2193 C C . ALA A 1 285 ? -6.583 17.579 4.982 1.00 59.12 285 ALA A C 1
ATOM 2195 O O . ALA A 1 285 ? -7.748 17.527 4.595 1.00 59.12 285 ALA A O 1
ATOM 2196 N N . VAL A 1 286 ? -5.939 16.562 5.545 1.00 63.25 286 VAL A N 1
ATOM 2197 C CA . VAL A 1 286 ? -6.610 15.352 6.013 1.00 63.25 286 VAL A CA 1
ATOM 2198 C C . VAL A 1 286 ? -6.418 15.238 7.502 1.00 63.25 286 VAL A C 1
ATOM 2200 O O . VAL A 1 286 ? -5.406 15.647 8.059 1.00 63.25 286 VAL A O 1
ATOM 2203 N N . TYR A 1 287 ? -7.489 14.791 8.127 1.00 76.31 287 TYR A N 1
ATOM 2204 C CA . TYR A 1 287 ? -7.579 14.546 9.553 1.00 76.31 287 TYR A CA 1
ATOM 2205 C C . TYR A 1 287 ? -8.252 13.200 9.740 1.00 76.31 287 TYR A C 1
ATOM 2207 O O . TYR A 1 287 ? -7.787 12.395 10.530 1.00 76.31 287 TYR A O 1
ATOM 2215 N N . ASP A 1 288 ? -9.293 12.946 8.949 1.00 85.06 288 ASP A N 1
ATOM 2216 C CA . ASP A 1 288 ? -10.036 11.698 8.953 1.00 85.06 288 ASP A CA 1
ATOM 2217 C C . ASP A 1 288 ? -9.163 10.541 8.434 1.00 85.06 288 ASP A C 1
ATOM 2219 O O . ASP A 1 288 ? -8.652 10.575 7.310 1.00 85.06 288 ASP A O 1
ATOM 2223 N N . VAL A 1 289 ? -8.999 9.520 9.271 1.00 88.31 289 VAL A N 1
ATOM 2224 C CA . VAL A 1 289 ? -8.327 8.258 8.946 1.00 88.31 289 VAL A CA 1
ATOM 2225 C C . VAL A 1 289 ? -9.297 7.147 9.298 1.00 88.31 289 VAL A C 1
ATOM 2227 O O . VAL A 1 289 ? -9.735 7.082 10.441 1.00 88.31 289 VAL A O 1
ATOM 2230 N N . LEU A 1 290 ? -9.646 6.280 8.353 1.00 91.44 290 LEU A N 1
ATOM 2231 C CA . LEU A 1 290 ? -10.410 5.080 8.689 1.00 91.44 290 LEU A CA 1
ATOM 2232 C C . LEU A 1 290 ? -9.440 4.058 9.254 1.00 91.44 290 LEU A C 1
ATOM 2234 O O . LEU A 1 290 ? -8.350 3.878 8.708 1.00 91.44 290 LEU A O 1
ATOM 2238 N N . VAL A 1 291 ? -9.826 3.439 10.358 1.00 93.12 291 VAL A N 1
ATOM 2239 C CA . VAL A 1 291 ? -8.986 2.526 11.122 1.00 93.12 291 VAL A CA 1
ATOM 2240 C C . VAL A 1 291 ? -9.825 1.324 11.502 1.00 93.12 291 VAL A C 1
ATOM 2242 O O . VAL A 1 291 ? -10.994 1.448 11.863 1.00 93.12 291 VAL A O 1
ATOM 2245 N N . ASP A 1 292 ? -9.208 0.161 11.414 1.00 94.69 292 ASP A N 1
ATOM 2246 C CA . ASP A 1 292 ? -9.774 -1.083 11.895 1.00 94.69 292 ASP A CA 1
ATOM 2247 C C . ASP A 1 292 ? -10.119 -0.996 13.392 1.00 94.69 292 ASP A C 1
ATOM 2249 O O . ASP A 1 292 ? -9.260 -0.713 14.234 1.00 94.69 292 ASP A O 1
ATOM 2253 N N . GLN A 1 293 ? -11.396 -1.208 13.716 1.00 94.00 293 GLN A N 1
ATOM 2254 C CA . GLN A 1 293 ? -11.913 -1.015 15.070 1.00 94.00 293 GLN A CA 1
ATOM 2255 C C . GLN A 1 293 ? -11.325 -1.994 16.095 1.00 94.00 293 GLN A C 1
ATOM 2257 O O . GLN A 1 293 ? -11.324 -1.693 17.289 1.00 94.00 293 GLN A O 1
ATOM 2262 N N . ASP A 1 294 ? -10.799 -3.135 15.641 1.00 94.38 294 ASP A N 1
ATOM 2263 C CA . ASP A 1 294 ? -10.237 -4.168 16.518 1.00 94.38 294 ASP A CA 1
ATOM 2264 C C . ASP A 1 294 ? -8.858 -3.786 17.086 1.00 94.38 294 ASP A C 1
ATOM 2266 O O . ASP A 1 294 ? -8.313 -4.501 17.928 1.00 94.38 294 ASP A O 1
ATOM 2270 N N . TYR A 1 295 ? -8.294 -2.649 16.659 1.00 94.75 295 TYR A N 1
ATOM 2271 C CA . TYR A 1 295 ? -6.978 -2.151 17.069 1.00 94.75 295 TYR A CA 1
ATOM 2272 C C . TYR A 1 295 ? -7.087 -0.846 17.884 1.00 94.75 295 TYR A C 1
ATOM 2274 O O . TYR A 1 295 ? -6.705 0.233 17.408 1.00 94.75 295 TYR A O 1
ATOM 2282 N N . PRO A 1 296 ? -7.591 -0.899 19.134 1.00 93.62 296 PRO A N 1
ATOM 2283 C CA . PRO A 1 296 ? -7.845 0.290 19.948 1.00 93.62 296 PRO A CA 1
ATOM 2284 C C . PRO A 1 296 ? -6.584 1.099 20.264 1.00 93.62 296 PRO A C 1
ATOM 2286 O O . PRO A 1 296 ? -6.644 2.328 20.242 1.00 93.62 296 PRO A O 1
ATOM 2289 N N . ASN A 1 297 ? -5.434 0.449 20.476 1.00 93.38 297 ASN A N 1
ATOM 2290 C CA . ASN A 1 297 ? -4.176 1.156 20.740 1.00 93.38 297 ASN A CA 1
ATOM 2291 C C . ASN A 1 297 ? -3.740 1.977 19.519 1.00 93.38 297 ASN A C 1
ATOM 2293 O O . ASN A 1 297 ? -3.286 3.112 19.648 1.00 93.38 297 ASN A O 1
ATOM 2297 N N . SER A 1 298 ? -3.878 1.410 18.317 1.00 93.69 298 SER A N 1
ATOM 2298 C CA . SER A 1 298 ? -3.587 2.117 17.067 1.00 93.69 298 SER A CA 1
ATOM 2299 C C . SER A 1 298 ? -4.529 3.302 16.852 1.00 93.69 298 SER A C 1
ATOM 2301 O O . SER A 1 298 ? -4.068 4.383 16.483 1.00 93.69 298 SER A O 1
ATOM 2303 N N . MET A 1 299 ? -5.826 3.138 17.135 1.00 92.56 299 MET A N 1
ATOM 2304 C CA . MET A 1 299 ? -6.796 4.238 17.086 1.00 92.56 299 MET A CA 1
ATOM 2305 C C . MET A 1 299 ? -6.447 5.359 18.070 1.00 92.56 299 MET A C 1
ATOM 2307 O O . MET A 1 299 ? -6.468 6.530 17.689 1.00 92.56 299 MET A O 1
ATOM 2311 N N . GLU A 1 300 ? -6.085 5.018 19.310 1.00 92.25 300 GLU A N 1
ATOM 2312 C CA . GLU A 1 300 ? -5.675 5.992 20.323 1.00 92.25 300 GLU A CA 1
ATOM 2313 C C . GLU A 1 300 ? -4.444 6.780 19.863 1.00 92.25 300 GLU A C 1
ATOM 2315 O O . GLU A 1 300 ? -4.491 8.008 19.841 1.00 92.25 300 GLU A O 1
ATOM 2320 N N . ARG A 1 301 ? -3.397 6.106 19.366 1.00 90.44 301 ARG A N 1
ATOM 2321 C CA . ARG A 1 301 ? -2.192 6.762 18.819 1.00 90.44 301 ARG A CA 1
ATOM 2322 C C . ARG A 1 301 ? -2.504 7.714 17.661 1.00 90.44 301 ARG A C 1
ATOM 2324 O O . ARG A 1 301 ? -1.913 8.790 17.567 1.00 90.44 301 ARG A O 1
ATOM 2331 N N . ILE A 1 302 ? -3.428 7.339 16.773 1.00 89.31 302 ILE A N 1
ATOM 2332 C CA . ILE A 1 302 ? -3.899 8.208 15.680 1.00 89.31 302 ILE A CA 1
ATOM 2333 C C . ILE A 1 302 ? -4.593 9.452 16.248 1.00 89.31 302 ILE A C 1
ATOM 2335 O O . ILE A 1 302 ? -4.304 10.567 15.807 1.00 89.31 302 ILE A O 1
ATOM 2339 N N . GLY A 1 303 ? -5.433 9.285 17.269 1.00 88.81 303 GLY A N 1
ATOM 2340 C CA . GLY A 1 303 ? -6.043 10.397 17.999 1.00 88.81 303 GLY A CA 1
ATOM 2341 C C . GLY A 1 303 ? -5.016 11.307 18.684 1.00 88.81 303 GLY A C 1
ATOM 2342 O O . GLY A 1 303 ? -5.088 12.531 18.556 1.00 88.81 303 GLY A O 1
ATOM 2343 N N . GLU A 1 304 ? -4.016 10.731 19.355 1.00 88.38 304 GLU A N 1
ATOM 2344 C CA . GLU A 1 304 ? -2.928 11.459 20.025 1.00 88.38 304 GLU A CA 1
ATOM 2345 C C . GLU A 1 304 ? -2.076 12.279 19.046 1.00 88.38 304 GLU A C 1
ATOM 2347 O O . GLU A 1 304 ? -1.620 13.376 19.379 1.00 88.38 304 GLU A O 1
ATOM 2352 N N . ALA A 1 305 ? -1.910 11.795 17.811 1.00 84.88 305 ALA A N 1
ATOM 2353 C CA . ALA A 1 305 ? -1.231 12.522 16.741 1.00 84.88 305 ALA A CA 1
ATOM 2354 C C . ALA A 1 305 ? -2.027 13.736 16.215 1.00 84.88 305 ALA A C 1
ATOM 2356 O O . ALA A 1 305 ? -1.507 14.504 15.402 1.00 84.88 305 ALA A O 1
ATOM 2357 N N . GLY A 1 306 ? -3.267 13.939 16.676 1.00 84.38 306 GLY A N 1
ATOM 2358 C CA . GLY A 1 306 ? -4.150 15.024 16.244 1.00 84.38 306 GLY A CA 1
ATOM 2359 C C . GLY A 1 306 ? -4.937 14.714 14.968 1.00 84.38 306 GLY A C 1
ATOM 2360 O O . GLY A 1 306 ? -5.432 15.640 14.316 1.00 84.38 306 GLY A O 1
ATOM 2361 N N . LEU A 1 307 ? -5.031 13.434 14.604 1.00 85.94 307 LEU A N 1
ATOM 2362 C CA . LEU A 1 307 ? -5.887 12.932 13.535 1.00 85.94 307 LEU A CA 1
ATOM 2363 C C . LEU A 1 307 ? -7.230 12.466 14.121 1.00 85.94 307 LEU A C 1
ATOM 2365 O O . LEU A 1 307 ? -7.403 12.358 15.333 1.00 85.94 307 LEU A O 1
ATOM 2369 N N . ASN A 1 308 ? -8.204 12.228 13.252 1.00 87.06 308 ASN A N 1
ATOM 2370 C CA . ASN A 1 308 ? -9.557 11.821 13.600 1.00 87.06 308 ASN A CA 1
ATOM 2371 C C . ASN A 1 308 ? -9.787 10.370 13.135 1.00 87.06 308 ASN A C 1
ATOM 2373 O O . ASN A 1 308 ? -10.098 10.159 11.958 1.00 87.06 308 ASN A O 1
ATOM 2377 N N . PRO A 1 309 ? -9.585 9.366 14.008 1.00 89.00 309 PRO A N 1
ATOM 2378 C CA . PRO A 1 309 ? -9.801 7.969 13.652 1.00 89.00 309 PRO A CA 1
ATOM 2379 C C . PRO A 1 309 ? -11.303 7.663 13.517 1.00 89.00 309 PRO A C 1
ATOM 2381 O O . PRO A 1 309 ? -12.085 7.937 14.426 1.00 89.00 309 PRO A O 1
ATOM 2384 N N . PHE A 1 310 ? -11.702 7.064 12.395 1.00 89.88 310 PHE A N 1
ATOM 2385 C CA . PHE A 1 310 ? -13.034 6.499 12.178 1.00 89.88 310 PHE A CA 1
ATOM 2386 C C . PHE A 1 310 ? -12.956 4.980 12.299 1.00 89.88 310 PHE A C 1
ATOM 2388 O O . PHE A 1 310 ? -12.315 4.359 11.448 1.00 89.88 310 PHE A O 1
ATOM 2395 N N . PRO A 1 311 ? -13.595 4.378 13.314 1.00 92.44 311 PRO A N 1
ATOM 2396 C CA . PRO A 1 311 ? -13.612 2.932 13.459 1.00 92.44 311 PRO A CA 1
ATOM 2397 C C . PRO A 1 311 ? -14.424 2.294 12.329 1.00 92.44 311 PRO A C 1
ATOM 2399 O O . PRO A 1 311 ? -15.499 2.781 11.968 1.00 92.44 311 PRO A O 1
ATOM 2402 N N . VAL A 1 312 ? -13.907 1.198 11.781 1.00 93.31 312 VAL A N 1
ATOM 2403 C CA . VAL A 1 312 ? -14.583 0.374 10.774 1.00 93.31 312 VAL A CA 1
ATOM 2404 C C . VAL A 1 312 ? -14.460 -1.090 11.169 1.00 93.31 312 VAL A C 1
ATOM 2406 O O . VAL A 1 312 ? -13.366 -1.550 11.500 1.00 93.31 312 VAL A O 1
ATOM 2409 N N . GLU A 1 313 ? -15.566 -1.831 11.097 1.00 95.00 313 GLU A N 1
ATOM 2410 C CA . GLU A 1 313 ? -15.533 -3.286 11.241 1.00 95.00 313 GLU A CA 1
ATOM 2411 C C . GLU A 1 313 ? -14.863 -3.896 10.005 1.00 95.00 313 GLU A C 1
ATOM 2413 O O . GLU A 1 313 ? -15.352 -3.727 8.887 1.00 95.00 313 GLU A O 1
ATOM 2418 N N . TRP A 1 314 ? -13.734 -4.582 10.186 1.00 95.31 314 TRP A N 1
ATOM 2419 C CA . TRP A 1 314 ? -12.946 -5.108 9.065 1.00 95.31 314 TRP A CA 1
ATOM 2420 C C . TRP A 1 314 ? -12.447 -6.540 9.295 1.00 95.31 314 TRP A C 1
ATOM 2422 O O . TRP A 1 314 ? -11.426 -6.947 8.745 1.00 95.31 314 TRP A O 1
ATOM 2432 N N . THR A 1 315 ? -13.164 -7.321 10.105 1.00 94.75 315 THR A N 1
ATOM 2433 C CA . THR A 1 315 ? -12.731 -8.661 10.527 1.00 94.75 315 THR A CA 1
ATOM 2434 C C . THR A 1 315 ? -12.637 -9.647 9.363 1.00 94.75 315 THR A C 1
ATOM 2436 O O . THR A 1 315 ? -11.586 -10.256 9.174 1.00 94.75 315 THR A O 1
ATOM 2439 N N . GLU A 1 316 ? -13.697 -9.804 8.562 1.00 94.62 316 GLU A N 1
ATOM 2440 C CA . GLU A 1 316 ? -13.763 -10.825 7.508 1.00 94.62 316 GLU A CA 1
ATOM 2441 C C . GLU A 1 316 ? -12.868 -10.494 6.307 1.00 94.62 316 GLU A C 1
ATOM 2443 O O . GLU A 1 316 ? -12.127 -11.376 5.865 1.00 94.62 316 GLU A O 1
ATOM 2448 N N . PRO A 1 317 ? -12.827 -9.246 5.789 1.00 95.00 317 PRO A N 1
ATOM 2449 C CA . PRO A 1 317 ? -11.870 -8.901 4.742 1.00 95.00 317 PRO A CA 1
ATOM 2450 C C . PRO A 1 317 ? -10.413 -9.083 5.179 1.00 95.00 317 PRO A C 1
ATOM 2452 O O . PRO A 1 317 ? -9.586 -9.543 4.387 1.00 95.00 317 PRO A O 1
ATOM 2455 N N . ARG A 1 318 ? -10.094 -8.792 6.447 1.00 94.12 318 ARG A N 1
ATOM 2456 C CA . ARG A 1 318 ? -8.745 -8.964 7.001 1.00 94.12 318 ARG A CA 1
ATOM 2457 C C . ARG A 1 318 ? -8.299 -10.427 7.015 1.00 94.12 318 ARG A C 1
ATOM 2459 O O . ARG A 1 318 ? -7.134 -10.677 6.715 1.00 94.12 318 ARG A O 1
ATOM 2466 N N . LYS A 1 319 ? -9.193 -11.394 7.270 1.00 93.56 319 LYS A N 1
ATOM 2467 C CA . LYS A 1 319 ? -8.868 -12.838 7.188 1.00 93.56 319 LYS A CA 1
ATOM 2468 C C . LYS A 1 319 ? -8.334 -13.241 5.814 1.00 93.56 319 LYS A C 1
ATOM 2470 O O . LYS A 1 319 ? -7.468 -14.107 5.723 1.00 93.56 319 LYS A O 1
ATOM 2475 N N . LEU A 1 320 ? -8.829 -12.597 4.755 1.00 91.81 320 LEU A N 1
ATOM 2476 C CA . LEU A 1 320 ? -8.398 -12.799 3.368 1.00 91.81 320 LEU A CA 1
ATOM 2477 C C . LEU A 1 320 ? -7.199 -11.921 2.966 1.00 91.81 320 LEU A C 1
ATOM 2479 O O . LEU A 1 320 ? -6.816 -11.906 1.797 1.00 91.81 320 LEU A O 1
ATOM 2483 N N . GLY A 1 321 ? -6.606 -11.181 3.908 1.00 91.69 321 GLY A N 1
ATOM 2484 C CA . GLY A 1 321 ? -5.497 -10.264 3.649 1.00 91.69 321 GLY A CA 1
ATOM 2485 C C . GLY A 1 321 ? -5.899 -9.006 2.873 1.00 91.69 321 GLY A C 1
ATOM 2486 O O . GLY A 1 321 ? -5.037 -8.345 2.298 1.00 91.69 321 GLY A O 1
ATOM 2487 N N . ILE A 1 322 ? -7.192 -8.669 2.827 1.00 94.06 322 ILE A N 1
ATOM 2488 C CA . ILE A 1 322 ? -7.690 -7.500 2.098 1.00 94.06 322 ILE A CA 1
ATOM 2489 C C . ILE A 1 322 ? -7.586 -6.260 2.980 1.00 94.06 322 ILE A C 1
ATOM 2491 O O . ILE A 1 322 ? -8.192 -6.177 4.051 1.00 94.06 322 ILE A O 1
ATOM 2495 N N . THR A 1 323 ? -6.888 -5.240 2.491 1.00 93.69 323 THR A N 1
ATOM 2496 C CA . THR A 1 323 ? -6.822 -3.931 3.148 1.00 93.69 323 THR A CA 1
ATOM 2497 C C . THR A 1 323 ? -7.940 -3.010 2.665 1.00 93.69 323 THR A C 1
ATOM 2499 O O . THR A 1 323 ? -8.384 -3.092 1.515 1.00 93.69 323 THR A O 1
ATOM 2502 N N . MET A 1 324 ? -8.357 -2.057 3.501 1.00 94.06 324 MET A N 1
ATOM 2503 C CA . MET A 1 324 ? -9.313 -1.009 3.101 1.00 94.06 324 MET A CA 1
ATOM 2504 C C . MET A 1 324 ? -8.809 -0.199 1.895 1.00 94.06 324 MET A C 1
ATOM 2506 O O . MET A 1 324 ? -9.597 0.272 1.072 1.00 94.06 324 MET A O 1
ATOM 2510 N N . ARG A 1 325 ? -7.485 -0.038 1.769 1.00 92.31 325 ARG A N 1
ATOM 2511 C CA . ARG A 1 325 ? -6.854 0.671 0.654 1.00 92.31 325 ARG A CA 1
ATOM 2512 C C . ARG A 1 325 ? -6.991 -0.078 -0.666 1.00 92.31 325 ARG A C 1
ATOM 2514 O O . ARG A 1 325 ? -7.230 0.582 -1.678 1.00 92.31 325 ARG A O 1
ATOM 2521 N N . SER A 1 326 ? -6.865 -1.404 -0.658 1.00 92.75 326 SER A N 1
ATOM 2522 C CA . SER A 1 326 ? -6.914 -2.241 -1.865 1.00 92.75 326 SER A CA 1
ATOM 2523 C C . SER A 1 326 ? -8.275 -2.188 -2.583 1.00 92.75 326 SER A C 1
ATOM 2525 O O . SER A 1 326 ? -8.341 -2.211 -3.815 1.00 92.75 326 SER A O 1
ATOM 2527 N N . VAL A 1 327 ? -9.361 -2.017 -1.821 1.00 93.94 327 VAL A N 1
ATOM 2528 C CA . VAL A 1 327 ? -10.742 -2.010 -2.335 1.00 93.94 327 VAL A CA 1
ATOM 2529 C C . VAL A 1 327 ? -11.286 -0.637 -2.712 1.00 93.94 327 VAL A C 1
ATOM 2531 O O . VAL A 1 327 ? -12.360 -0.529 -3.299 1.00 93.94 327 VAL A O 1
ATOM 2534 N N . CYS A 1 328 ? -10.572 0.427 -2.347 1.00 91.31 328 CYS A N 1
ATOM 2535 C CA . CYS A 1 328 ? -11.043 1.795 -2.500 1.00 91.31 328 CYS A CA 1
ATOM 2536 C C . CYS A 1 328 ? -10.166 2.542 -3.505 1.00 91.31 328 CYS A C 1
ATOM 2538 O O . CYS A 1 328 ? -9.017 2.897 -3.221 1.00 91.31 328 CYS A O 1
ATOM 2540 N N . LEU A 1 329 ? -10.711 2.805 -4.696 1.00 90.31 329 LEU A N 1
ATOM 2541 C CA . LEU A 1 329 ? -10.092 3.720 -5.646 1.00 90.31 329 LEU A CA 1
ATOM 2542 C C . LEU A 1 329 ? -10.516 5.150 -5.308 1.00 90.31 329 LEU A C 1
ATOM 2544 O O . LEU A 1 329 ? -11.641 5.566 -5.576 1.00 90.31 329 LEU A O 1
ATOM 2548 N N . ILE A 1 330 ? -9.594 5.910 -4.729 1.00 86.75 330 ILE A N 1
ATOM 2549 C CA . ILE A 1 330 ? -9.808 7.325 -4.435 1.00 86.75 330 ILE A CA 1
ATOM 2550 C C . ILE A 1 330 ? -9.446 8.131 -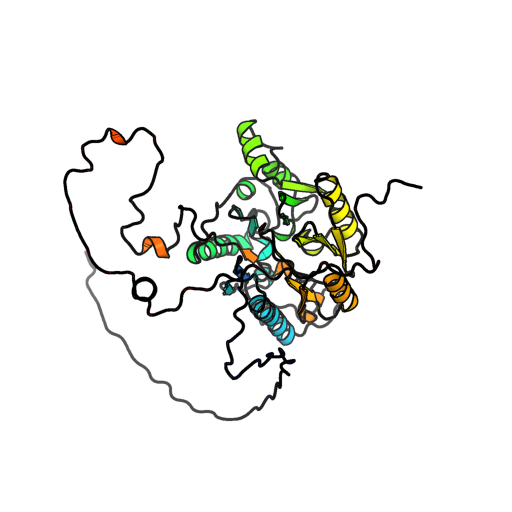5.681 1.00 86.75 330 ILE A C 1
ATOM 2552 O O . ILE A 1 330 ? -8.339 8.007 -6.204 1.00 86.75 330 ILE A O 1
ATOM 2556 N N . ALA A 1 331 ? -10.375 8.965 -6.136 1.00 83.62 331 ALA A N 1
ATOM 2557 C CA . ALA A 1 331 ? -10.193 9.826 -7.291 1.00 83.62 331 ALA A CA 1
ATOM 2558 C C . ALA A 1 331 ? -10.535 11.274 -6.953 1.00 83.62 331 ALA A C 1
ATOM 2560 O O . ALA A 1 331 ? -11.493 11.548 -6.241 1.00 83.62 331 ALA A O 1
ATOM 2561 N N . ARG A 1 332 ? -9.795 12.234 -7.494 1.00 78.75 332 ARG A N 1
ATOM 2562 C CA . ARG A 1 332 ? -10.121 13.657 -7.369 1.00 78.75 332 ARG A CA 1
ATOM 2563 C C . ARG A 1 332 ? -10.740 14.145 -8.672 1.00 78.75 332 ARG A C 1
ATOM 2565 O O . ARG A 1 332 ? -10.137 14.016 -9.731 1.00 78.75 332 ARG A O 1
ATOM 2572 N N . PHE A 1 333 ? -11.935 14.721 -8.616 1.00 69.94 333 PHE A N 1
ATOM 2573 C CA . PHE A 1 333 ? -12.491 15.411 -9.780 1.00 69.94 333 PHE A CA 1
ATOM 2574 C C . PHE A 1 333 ? -12.137 16.885 -9.640 1.00 69.94 333 PHE A C 1
ATOM 2576 O O . PHE A 1 333 ? -12.471 17.512 -8.630 1.00 69.94 333 PHE A O 1
ATOM 2583 N N . ALA A 1 334 ? -11.389 17.435 -10.595 1.00 57.00 334 ALA A N 1
ATOM 2584 C CA . ALA A 1 334 ? -11.063 18.848 -10.538 1.00 57.00 334 ALA A CA 1
ATOM 2585 C C . ALA A 1 334 ? -12.349 19.647 -10.783 1.00 57.00 334 ALA A C 1
ATOM 2587 O O . ALA A 1 334 ? -12.961 19.593 -11.848 1.00 57.00 334 ALA A O 1
ATOM 2588 N N . ARG A 1 335 ? -12.778 20.410 -9.777 1.00 49.28 335 ARG A N 1
ATOM 2589 C CA . ARG A 1 335 ? -13.789 21.447 -9.972 1.00 49.28 335 ARG A CA 1
ATOM 2590 C C . ARG A 1 335 ? -13.117 22.649 -10.634 1.00 49.28 335 ARG A C 1
ATOM 2592 O O . ARG A 1 335 ? -12.437 23.413 -9.959 1.00 49.28 335 ARG A O 1
ATOM 2599 N N . GLY A 1 336 ? -13.344 22.837 -11.932 1.00 34.12 336 GLY A N 1
ATOM 2600 C CA . GLY A 1 336 ? -13.263 24.164 -12.552 1.00 34.12 336 GLY A CA 1
ATOM 2601 C C . GLY A 1 336 ? -11.889 24.672 -13.004 1.00 34.12 336 GLY A C 1
ATOM 2602 O O . GLY A 1 336 ? -11.613 25.858 -12.841 1.00 34.12 336 GLY A O 1
ATOM 2603 N N . THR A 1 337 ? -11.072 23.850 -13.664 1.00 30.28 337 THR A N 1
ATOM 2604 C CA . THR A 1 337 ? -9.953 24.335 -14.496 1.00 30.28 337 THR A CA 1
ATOM 2605 C C . THR A 1 337 ? -10.144 23.923 -15.961 1.00 30.28 337 THR A C 1
ATOM 2607 O O . THR A 1 337 ? -9.662 22.896 -16.406 1.00 30.28 337 THR A O 1
ATOM 2610 N N . MET A 1 338 ? -10.902 24.735 -16.708 1.00 30.08 338 MET A N 1
ATOM 2611 C CA . MET A 1 338 ? -10.823 24.998 -18.165 1.00 30.08 338 MET A CA 1
ATOM 2612 C C . MET A 1 338 ? -10.635 23.858 -19.207 1.00 30.08 338 MET A C 1
ATOM 2614 O O . MET A 1 338 ? -10.451 24.168 -20.380 1.00 30.08 338 MET A O 1
ATOM 2618 N N . SER A 1 339 ? -10.763 22.577 -18.859 1.00 31.58 339 SER A N 1
ATOM 2619 C CA . SER A 1 339 ? -10.754 21.439 -19.802 1.00 31.58 339 SER A CA 1
ATOM 2620 C C . SER A 1 339 ? -11.835 20.407 -19.446 1.00 31.58 339 SER A C 1
ATOM 2622 O O . SER A 1 339 ? -11.620 19.195 -19.424 1.00 31.58 339 SER A O 1
ATOM 2624 N N . ALA A 1 340 ? -13.019 20.905 -19.092 1.00 29.52 340 ALA A N 1
ATOM 2625 C CA . ALA A 1 340 ? -14.179 20.087 -18.776 1.00 29.52 340 ALA A CA 1
ATOM 2626 C C . ALA A 1 340 ? -14.723 19.461 -20.079 1.00 29.52 340 ALA A C 1
ATOM 2628 O O . ALA A 1 340 ? -15.477 20.060 -20.838 1.00 29.52 340 ALA A O 1
ATOM 2629 N N . GLY A 1 341 ? -14.197 18.277 -20.397 1.00 29.38 341 GLY A N 1
ATOM 2630 C CA . GLY A 1 341 ? -14.641 17.387 -21.472 1.00 29.38 341 GLY A CA 1
ATOM 2631 C C . GLY A 1 341 ? -15.464 16.217 -20.928 1.00 29.38 341 GLY A C 1
ATOM 2632 O O . GLY A 1 341 ? -15.329 15.089 -21.405 1.00 29.38 341 GLY A O 1
ATOM 2633 N N . GLY A 1 342 ? -16.250 16.461 -19.876 1.00 31.22 342 GLY A N 1
ATOM 2634 C CA . GLY A 1 342 ? -17.204 15.495 -19.335 1.00 31.22 342 GLY A CA 1
ATOM 2635 C C . GLY A 1 342 ? -18.498 15.513 -20.143 1.00 31.22 342 GLY A C 1
ATOM 2636 O O . GLY A 1 342 ? -18.827 16.510 -20.775 1.00 31.22 342 GLY A O 1
ATOM 2637 N N . TYR A 1 343 ? -19.267 14.424 -20.115 1.00 35.84 343 TYR A N 1
ATOM 2638 C CA . TYR A 1 343 ? -20.492 14.297 -20.919 1.00 35.84 343 TYR A CA 1
ATOM 2639 C C . TYR A 1 343 ? -21.552 15.385 -20.600 1.00 35.84 343 TYR A C 1
ATOM 2641 O O . TYR A 1 343 ? -22.414 15.685 -21.422 1.00 35.84 343 TYR A O 1
ATOM 2649 N N . ALA A 1 344 ? -21.435 16.034 -19.433 1.00 38.69 344 ALA A N 1
ATOM 2650 C CA . ALA A 1 344 ? -22.218 17.208 -19.044 1.00 38.69 344 ALA A CA 1
ATOM 2651 C C . ALA A 1 344 ? -21.905 18.472 -19.879 1.00 38.69 344 ALA 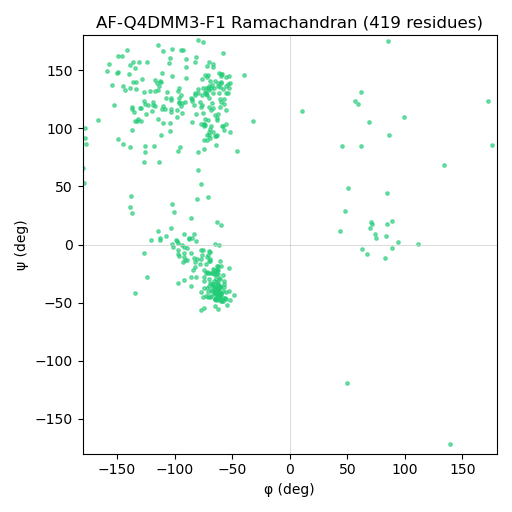A C 1
ATOM 2653 O O . ALA A 1 344 ? -22.771 19.329 -20.027 1.00 38.69 344 ALA A O 1
ATOM 2654 N N . ASP A 1 345 ? -20.711 18.566 -20.473 1.00 37.53 345 ASP A N 1
ATOM 2655 C CA . ASP A 1 345 ? -20.307 19.642 -21.389 1.00 37.53 345 ASP A CA 1
ATOM 2656 C C . ASP A 1 345 ? -20.577 19.297 -22.864 1.00 37.53 345 ASP A C 1
ATOM 2658 O O . ASP A 1 345 ? -20.589 20.184 -23.719 1.00 37.53 345 ASP A O 1
ATOM 2662 N N . SER A 1 346 ? -20.841 18.023 -23.183 1.00 38.50 346 SER A N 1
ATOM 2663 C CA . SER A 1 346 ? -21.226 17.589 -24.536 1.00 38.50 346 SER A CA 1
ATOM 2664 C C . SER A 1 346 ? -22.723 17.700 -24.832 1.00 38.50 346 SER A C 1
ATOM 2666 O O . SER A 1 346 ? -23.118 17.538 -25.984 1.00 38.50 346 SER A O 1
ATOM 2668 N N . ASP A 1 347 ? -23.550 18.021 -23.835 1.00 39.22 347 ASP A N 1
ATOM 2669 C CA . ASP A 1 347 ? -25.009 18.145 -23.989 1.00 39.22 347 ASP A CA 1
ATOM 2670 C C . ASP A 1 347 ? -25.452 19.524 -24.532 1.00 39.22 347 ASP A C 1
ATOM 2672 O O . ASP A 1 347 ? -26.636 19.854 -24.600 1.00 39.22 347 ASP A O 1
ATOM 2676 N N . GLY A 1 348 ? -24.499 20.358 -24.968 1.00 36.03 348 GLY A N 1
ATOM 2677 C CA . GLY A 1 348 ? -24.773 21.637 -25.614 1.00 36.03 348 GLY A CA 1
ATOM 2678 C C . GLY A 1 348 ? -23.699 22.040 -26.621 1.00 36.03 348 GLY A C 1
ATOM 2679 O O . GLY A 1 348 ? -22.509 21.809 -26.423 1.00 36.03 348 GLY A O 1
ATOM 2680 N N . HIS A 1 349 ? -24.106 22.736 -27.688 1.00 38.22 349 HIS A N 1
ATOM 2681 C CA . HIS A 1 349 ? -23.249 23.299 -28.750 1.00 38.22 349 HIS A CA 1
ATOM 2682 C C . HIS A 1 349 ? -22.186 24.332 -28.276 1.00 38.22 349 HIS A C 1
ATOM 2684 O O . HIS A 1 349 ? -21.653 25.089 -29.085 1.00 38.22 349 HIS A O 1
ATOM 2690 N N . ARG A 1 350 ? -21.862 24.398 -26.977 1.00 45.72 350 ARG A N 1
ATOM 2691 C CA . ARG A 1 350 ? -20.924 25.355 -26.366 1.00 45.72 350 ARG A CA 1
ATOM 2692 C C . ARG A 1 350 ? -19.499 24.824 -26.155 1.00 45.72 350 ARG A C 1
ATOM 2694 O O . ARG A 1 350 ? -18.620 25.631 -25.877 1.00 45.72 350 ARG A O 1
ATOM 2701 N N . ALA A 1 351 ? -19.229 23.534 -26.364 1.00 39.69 351 ALA A N 1
ATOM 2702 C CA . ALA A 1 351 ? -17.885 22.959 -26.195 1.00 39.69 351 ALA A CA 1
ATOM 2703 C C . ALA A 1 351 ? -16.898 23.250 -27.353 1.00 39.69 351 ALA A C 1
ATOM 2705 O O . ALA A 1 351 ? -15.722 22.910 -27.264 1.00 39.69 351 ALA A O 1
ATOM 2706 N N . ALA A 1 352 ? -17.340 23.896 -28.439 1.00 37.06 352 ALA A N 1
ATOM 2707 C CA . ALA A 1 352 ? -16.527 24.102 -29.645 1.00 37.06 352 ALA A CA 1
ATOM 2708 C C . ALA A 1 352 ? -15.859 25.490 -29.762 1.00 37.06 352 ALA A C 1
ATOM 2710 O O . ALA A 1 352 ? -15.251 25.776 -30.791 1.00 37.06 352 ALA A O 1
ATOM 2711 N N . SER A 1 353 ? -15.970 26.379 -28.764 1.00 39.12 353 SER A N 1
ATOM 2712 C CA . SER A 1 353 ? -15.581 27.792 -28.938 1.00 39.12 353 SER A CA 1
ATOM 2713 C C . SER A 1 353 ? -14.369 28.281 -28.139 1.00 39.12 353 SER A C 1
ATOM 2715 O O . SER A 1 353 ? -14.077 29.473 -28.201 1.00 39.12 353 SER A O 1
ATOM 2717 N N . PHE A 1 354 ? -13.638 27.430 -27.412 1.00 34.72 354 PHE A N 1
ATOM 2718 C CA . PHE A 1 354 ? -12.500 27.892 -26.605 1.00 34.72 354 PHE A CA 1
ATOM 2719 C C . PHE A 1 354 ? -11.296 26.951 -26.671 1.00 34.72 354 PHE A C 1
ATOM 2721 O O . PHE A 1 354 ? -11.057 26.143 -25.782 1.00 34.72 354 PHE A O 1
ATOM 2728 N N . THR A 1 355 ? -10.481 27.124 -27.711 1.00 35.53 355 THR A N 1
ATOM 2729 C CA . THR A 1 355 ? -9.101 26.630 -27.743 1.00 35.53 355 THR A CA 1
ATOM 2730 C C . THR A 1 355 ? -8.160 27.716 -28.260 1.00 35.53 355 THR A C 1
ATOM 2732 O O . THR A 1 355 ? -8.465 28.403 -29.232 1.00 35.53 355 THR A O 1
ATOM 2735 N N . TYR A 1 356 ? -6.990 27.780 -27.626 1.00 34.31 356 TYR A N 1
ATOM 2736 C CA . TYR A 1 356 ? -5.763 28.483 -28.010 1.00 34.31 356 TYR A CA 1
ATOM 2737 C C . TYR A 1 356 ? -5.603 29.954 -27.614 1.00 34.31 356 TYR A C 1
ATOM 2739 O O . TYR A 1 356 ? -5.839 30.889 -28.379 1.00 34.31 356 TYR A O 1
ATOM 2747 N N . HIS A 1 357 ? -4.948 30.115 -26.458 1.00 35.22 357 HIS A N 1
ATOM 2748 C CA . HIS A 1 357 ? -3.859 31.070 -26.265 1.00 35.22 357 HIS A CA 1
ATOM 2749 C C . HIS A 1 357 ? -2.851 31.008 -27.429 1.00 35.22 357 HIS A C 1
ATOM 2751 O O . HIS A 1 357 ? -1.782 30.414 -27.333 1.00 35.22 357 HIS A O 1
ATOM 2757 N N . SER A 1 358 ? -3.174 31.664 -28.536 1.00 41.34 358 SER A N 1
ATOM 2758 C CA . SER A 1 358 ? -2.194 32.114 -29.514 1.00 41.34 358 SER A CA 1
ATOM 2759 C C . SER A 1 358 ? -2.294 33.635 -29.576 1.00 41.34 358 SER A C 1
ATOM 2761 O O . SER A 1 358 ? -3.344 34.204 -29.873 1.00 41.34 358 SER A O 1
ATOM 2763 N N . ARG A 1 359 ? -1.192 34.324 -29.264 1.00 43.94 359 ARG A N 1
ATOM 2764 C CA . ARG A 1 359 ? -1.050 35.795 -29.292 1.00 43.94 359 ARG A CA 1
ATOM 2765 C C . ARG A 1 359 ? -1.221 36.410 -30.706 1.00 43.94 359 ARG A C 1
ATOM 2767 O O . ARG A 1 359 ? -0.779 37.528 -30.939 1.00 43.94 359 ARG A O 1
ATOM 2774 N N . GLY A 1 360 ? -1.844 35.706 -31.657 1.00 47.16 360 GLY A N 1
ATOM 2775 C CA . GLY A 1 360 ? -1.880 36.053 -33.083 1.00 47.16 360 GLY A CA 1
ATOM 2776 C C . GLY A 1 360 ? -3.262 36.136 -33.747 1.00 47.16 360 GLY A C 1
ATOM 2777 O O . GLY A 1 360 ? -3.336 36.593 -34.884 1.00 47.16 360 GLY A O 1
ATOM 2778 N N . ILE A 1 361 ? -4.364 35.753 -33.086 1.00 45.00 361 ILE A N 1
ATOM 2779 C CA . ILE A 1 361 ? -5.691 35.651 -33.745 1.00 45.00 361 ILE A CA 1
ATOM 2780 C C . ILE A 1 361 ? -6.452 36.989 -33.831 1.00 45.00 361 ILE A C 1
ATOM 2782 O O . ILE A 1 361 ? -7.371 37.126 -34.639 1.00 45.00 361 ILE A O 1
ATOM 2786 N N . ALA A 1 362 ? -5.997 38.038 -33.137 1.00 45.12 362 ALA A N 1
ATOM 2787 C CA . ALA A 1 362 ? -6.565 39.392 -33.227 1.00 45.12 362 ALA A CA 1
ATOM 2788 C C . ALA A 1 362 ? -6.476 40.041 -34.632 1.00 45.12 362 ALA A C 1
ATOM 2790 O O . ALA A 1 362 ? -6.933 41.163 -34.823 1.00 45.12 362 ALA A O 1
ATOM 2791 N N . LYS A 1 363 ? -5.901 39.352 -35.627 1.00 47.09 363 LYS A N 1
ATOM 2792 C CA . LYS A 1 363 ? -5.808 39.804 -37.022 1.00 47.09 363 LYS A CA 1
ATOM 2793 C C . LYS A 1 363 ? -6.815 39.148 -37.974 1.00 47.09 363 LYS A C 1
ATOM 2795 O O . LYS A 1 363 ? -6.812 39.482 -39.154 1.00 47.09 363 LYS A O 1
ATOM 2800 N N . ASN A 1 364 ? -7.684 38.246 -37.506 1.00 39.56 364 ASN A N 1
ATOM 2801 C CA . ASN A 1 364 ? -8.636 37.565 -38.386 1.00 39.56 364 ASN A CA 1
ATOM 2802 C C . ASN A 1 364 ? -10.008 38.267 -38.395 1.00 39.56 364 ASN A C 1
ATOM 2804 O O . ASN A 1 364 ? -10.942 37.899 -37.685 1.00 39.56 364 ASN A O 1
ATOM 2808 N N . SER A 1 365 ? -10.120 39.301 -39.231 1.00 46.66 365 SER A N 1
ATOM 2809 C CA . SER A 1 365 ? -11.284 40.188 -39.400 1.00 46.66 365 SER A CA 1
ATOM 2810 C C . SER A 1 365 ? -12.557 39.524 -39.952 1.00 46.66 365 SER A C 1
ATOM 2812 O O . SER A 1 365 ? -13.576 40.190 -40.111 1.00 46.66 365 SER A O 1
ATOM 2814 N N . ARG A 1 366 ? -12.543 38.213 -40.223 1.00 44.75 366 ARG A N 1
ATOM 2815 C CA . ARG A 1 366 ? -13.682 37.474 -40.800 1.00 44.75 366 ARG A CA 1
ATOM 2816 C C . ARG A 1 366 ? -14.633 36.842 -39.777 1.00 44.75 366 ARG A C 1
ATOM 2818 O O . ARG A 1 366 ? -15.683 36.349 -40.169 1.00 44.75 366 ARG A O 1
ATOM 2825 N N . LEU A 1 367 ? -14.301 36.866 -38.485 1.00 43.00 367 LEU A N 1
ATOM 2826 C CA . LEU A 1 367 ? -15.070 36.175 -37.435 1.00 43.00 367 LEU A CA 1
ATOM 2827 C C . LEU A 1 367 ? -16.080 37.054 -36.675 1.00 43.00 367 LEU A C 1
ATOM 2829 O O . LEU A 1 367 ? -16.852 36.529 -35.882 1.00 43.00 367 LEU A O 1
ATOM 2833 N N . PHE A 1 368 ? -16.133 38.364 -36.938 1.00 42.06 368 PHE A N 1
ATOM 2834 C CA . PHE A 1 368 ? -16.973 39.306 -36.177 1.00 42.06 368 PHE A CA 1
ATOM 2835 C C . PHE A 1 368 ? -18.205 39.828 -36.925 1.00 42.06 368 PHE A C 1
ATOM 2837 O O . PHE A 1 368 ? -18.878 40.730 -36.433 1.00 42.06 368 PHE A O 1
ATOM 2844 N N . GLN A 1 369 ? -18.513 39.303 -38.115 1.00 40.16 369 GLN A N 1
ATOM 2845 C CA . GLN A 1 369 ? -19.391 40.036 -39.024 1.00 40.16 369 GLN A CA 1
ATOM 2846 C C . GLN A 1 369 ? -20.891 39.745 -38.900 1.00 40.16 369 GLN A C 1
ATOM 2848 O O . GLN A 1 369 ? -21.653 40.546 -39.415 1.00 40.16 369 GLN A O 1
ATOM 2853 N N . ASN A 1 370 ? -21.361 38.701 -38.204 1.00 36.03 370 ASN A N 1
ATOM 2854 C CA . ASN A 1 370 ? -22.804 38.419 -38.143 1.00 36.03 370 ASN A CA 1
ATOM 2855 C C . ASN A 1 370 ? -23.230 37.687 -36.859 1.00 36.03 370 ASN A C 1
ATOM 2857 O O . ASN A 1 370 ? -22.836 36.543 -36.654 1.00 36.03 370 ASN A O 1
ATOM 2861 N N . GLY A 1 371 ? -24.116 38.289 -36.055 1.00 32.34 371 GLY A N 1
ATOM 2862 C CA . GLY A 1 371 ? -25.015 37.516 -35.182 1.00 32.34 371 GLY A CA 1
ATOM 2863 C C . GLY A 1 371 ? -25.141 37.980 -33.731 1.00 32.34 371 GLY A C 1
ATOM 2864 O O . GLY A 1 371 ? -24.762 37.263 -32.811 1.00 32.34 371 GLY A O 1
ATOM 2865 N N . HIS A 1 372 ? -25.746 39.146 -33.504 1.00 32.75 372 HIS A N 1
ATOM 2866 C CA . HIS A 1 372 ? -26.285 39.518 -32.195 1.00 32.75 372 HIS A CA 1
ATOM 2867 C C . HIS A 1 372 ? -27.387 38.545 -31.732 1.00 32.75 372 HIS A C 1
ATOM 2869 O O . HIS A 1 372 ? -28.383 38.372 -32.431 1.00 32.75 372 HIS A O 1
ATOM 2875 N N . ARG A 1 373 ? -27.296 38.043 -30.493 1.00 35.66 373 ARG A N 1
ATOM 2876 C CA . ARG A 1 373 ? -28.471 37.794 -29.640 1.00 35.66 373 ARG A CA 1
ATOM 2877 C C . ARG A 1 373 ? -28.209 38.315 -28.227 1.00 35.66 373 ARG A C 1
ATOM 2879 O O . ARG A 1 373 ? -27.417 37.760 -27.473 1.00 35.66 373 ARG A O 1
ATOM 2886 N N . ARG A 1 374 ? -28.871 39.436 -27.925 1.00 37.00 374 ARG A N 1
ATOM 2887 C CA . ARG A 1 374 ? -29.074 40.017 -26.594 1.00 37.00 374 ARG A CA 1
ATOM 2888 C C . ARG A 1 374 ? -30.162 39.209 -25.879 1.00 37.00 374 ARG A C 1
ATOM 2890 O O . ARG A 1 374 ? -31.230 39.069 -26.455 1.00 37.00 374 ARG A O 1
ATOM 2897 N N . HIS A 1 375 ? -29.872 38.770 -24.654 1.00 33.03 375 HIS A N 1
ATOM 2898 C CA . HIS A 1 375 ? -30.791 38.256 -23.624 1.00 33.03 375 HIS A CA 1
ATOM 2899 C C . HIS A 1 375 ? -31.691 37.057 -23.987 1.00 33.03 375 HIS A C 1
ATOM 2901 O O . HIS A 1 375 ? -32.494 37.090 -24.910 1.00 33.03 375 HIS A O 1
ATOM 2907 N N . GLY A 1 376 ? -31.569 35.994 -23.195 1.00 36.53 376 GLY A N 1
ATOM 2908 C CA . GLY A 1 376 ? -32.410 34.806 -23.269 1.00 36.53 376 GLY A CA 1
ATOM 2909 C C . GLY A 1 376 ? -32.014 33.839 -22.165 1.00 36.53 376 GLY A C 1
ATOM 2910 O O . GLY A 1 376 ? -31.106 33.035 -22.357 1.00 36.53 376 GLY A O 1
ATOM 2911 N N . ASP A 1 377 ? -32.615 34.060 -20.997 1.00 33.00 377 ASP A N 1
ATOM 2912 C CA . ASP A 1 377 ? -32.994 33.103 -19.954 1.00 33.00 377 ASP A CA 1
ATOM 2913 C C . ASP A 1 377 ? -32.446 31.689 -20.119 1.00 33.00 377 ASP A C 1
ATOM 2915 O O . ASP A 1 377 ? -32.842 31.030 -21.069 1.00 33.00 377 ASP A O 1
ATOM 2919 N N . ASN A 1 378 ? -31.582 31.226 -19.199 1.00 38.47 378 ASN A N 1
ATOM 2920 C CA . ASN A 1 378 ? -31.517 29.818 -18.748 1.00 38.47 378 ASN A CA 1
ATOM 2921 C C . ASN A 1 378 ? -30.443 29.581 -17.667 1.00 38.47 378 ASN A C 1
ATOM 2923 O O . ASN A 1 378 ? -29.598 28.695 -17.777 1.00 38.47 378 ASN A O 1
ATOM 2927 N N . GLY A 1 379 ? -30.477 30.357 -16.585 1.00 37.25 379 GLY A N 1
ATOM 2928 C CA . GLY A 1 379 ? -29.679 30.036 -15.403 1.00 37.25 379 GLY A CA 1
ATOM 2929 C C . GLY A 1 379 ? -29.789 31.106 -14.342 1.00 37.25 379 GLY A C 1
ATOM 2930 O O . GLY A 1 379 ? -28.970 32.007 -14.357 1.00 37.25 379 GLY A O 1
ATOM 2931 N N . ALA A 1 380 ? -30.810 31.044 -13.479 1.00 43.62 380 ALA A N 1
ATOM 2932 C CA . ALA A 1 380 ? -30.850 31.820 -12.235 1.00 43.62 380 ALA A CA 1
ATOM 2933 C C . ALA A 1 380 ? -32.122 31.578 -11.380 1.00 43.62 380 ALA A C 1
ATOM 2935 O O . ALA A 1 380 ? -32.864 32.525 -11.165 1.00 43.62 380 ALA A O 1
ATOM 2936 N N . PRO A 1 381 ? -32.404 30.394 -10.799 1.00 50.81 381 PRO A N 1
ATOM 2937 C CA . PRO A 1 381 ? -33.205 30.382 -9.571 1.00 50.81 381 PRO A CA 1
ATOM 2938 C C . PRO A 1 381 ? -32.333 30.859 -8.404 1.00 50.81 381 PRO A C 1
ATOM 2940 O O . PRO A 1 381 ? -32.617 31.876 -7.790 1.00 50.81 381 PRO A O 1
ATOM 2943 N N . LEU A 1 382 ? -31.180 30.216 -8.191 1.00 54.41 382 LEU A N 1
ATOM 2944 C CA . LEU A 1 382 ? -30.273 30.529 -7.080 1.00 54.41 382 LEU A CA 1
ATOM 2945 C C . LEU A 1 382 ? -29.545 31.873 -7.257 1.00 54.41 382 LEU A C 1
ATOM 2947 O O . LEU A 1 382 ? -29.401 32.633 -6.308 1.00 54.41 382 LEU A O 1
ATOM 2951 N N . GLU A 1 383 ? -29.099 32.192 -8.475 1.00 55.44 383 GLU A N 1
ATOM 2952 C CA . GLU A 1 383 ? -28.394 33.454 -8.747 1.00 55.44 383 GLU A CA 1
ATOM 2953 C C . GLU A 1 383 ? -29.355 34.658 -8.776 1.00 55.44 383 GLU A C 1
ATOM 2955 O O . GLU A 1 383 ? -28.960 35.762 -8.403 1.00 55.44 383 GLU A O 1
ATOM 2960 N N . ALA A 1 384 ? -30.631 34.452 -9.136 1.00 54.91 384 ALA A N 1
ATOM 2961 C CA . ALA A 1 384 ? -31.663 35.480 -8.992 1.00 54.91 384 ALA A CA 1
ATOM 2962 C C . ALA A 1 384 ? -32.072 35.652 -7.529 1.00 54.91 384 ALA A C 1
ATOM 2964 O O . ALA A 1 384 ? -32.242 36.788 -7.115 1.00 54.91 384 ALA A O 1
ATOM 2965 N N . GLN A 1 385 ? -32.147 34.572 -6.742 1.00 57.03 385 GLN A N 1
ATOM 2966 C CA . GLN A 1 385 ? -32.440 34.616 -5.300 1.00 57.03 385 GLN A CA 1
ATOM 2967 C C . GLN A 1 385 ? -31.317 35.266 -4.475 1.00 57.03 385 GLN A C 1
ATOM 2969 O O . GLN A 1 385 ? -31.577 35.954 -3.490 1.00 57.03 385 GLN A O 1
ATOM 2974 N N . LEU A 1 386 ? -30.057 35.091 -4.890 1.00 58.81 386 LEU A N 1
ATOM 2975 C CA . LEU A 1 386 ? -28.907 35.782 -4.294 1.00 58.81 386 LEU A CA 1
ATOM 2976 C C . LEU A 1 386 ? -28.836 37.260 -4.711 1.00 58.81 386 LEU A C 1
ATOM 2978 O O . LEU A 1 386 ? -28.389 38.088 -3.924 1.00 58.81 386 LEU A O 1
ATOM 2982 N N . ARG A 1 387 ? -29.291 37.616 -5.923 1.00 60.19 387 ARG A N 1
ATOM 2983 C CA . ARG A 1 387 ? -29.380 39.019 -6.377 1.00 60.19 387 ARG A CA 1
ATOM 2984 C C . ARG A 1 387 ? -30.628 39.754 -5.883 1.00 60.19 387 ARG A C 1
ATOM 2986 O O . ARG A 1 387 ? -30.569 40.970 -5.748 1.00 60.19 387 ARG A O 1
ATOM 2993 N N . SER A 1 388 ? -31.736 39.057 -5.629 1.00 68.75 388 SER A N 1
ATOM 2994 C CA . SER A 1 388 ? -32.986 39.641 -5.119 1.00 68.75 388 SER A CA 1
ATOM 2995 C C . SER A 1 388 ? -32.927 39.969 -3.626 1.00 68.75 388 SER A C 1
ATOM 2997 O O . SER A 1 388 ? -33.831 40.622 -3.115 1.00 68.75 388 SER A O 1
ATOM 2999 N N . GLY A 1 389 ? -31.875 39.536 -2.921 1.00 59.72 389 GLY A N 1
ATOM 3000 C CA . GLY A 1 389 ? -31.760 39.706 -1.473 1.00 59.72 389 GLY A CA 1
ATOM 3001 C C . GLY A 1 389 ? -32.741 38.838 -0.677 1.00 59.72 389 GLY A C 1
ATOM 3002 O O . GLY A 1 389 ? -32.932 39.078 0.511 1.00 59.72 389 GLY A O 1
ATOM 3003 N N . GLU A 1 390 ? -33.365 37.835 -1.309 1.00 65.62 390 GLU A N 1
ATOM 3004 C CA . GLU A 1 390 ? -34.293 36.903 -0.650 1.00 65.62 390 GLU A CA 1
ATOM 3005 C C . GLU A 1 390 ? -33.571 35.880 0.241 1.00 65.62 390 GLU A C 1
ATOM 3007 O O . GLU A 1 390 ? -34.169 35.331 1.167 1.00 65.62 390 GLU A O 1
ATOM 3012 N N . LEU A 1 391 ? -32.280 35.636 -0.009 1.00 50.44 391 LEU A N 1
ATOM 3013 C CA . LEU A 1 391 ? -31.422 34.800 0.829 1.00 50.44 391 LEU A CA 1
ATOM 3014 C C . LEU A 1 391 ? -30.439 35.674 1.627 1.00 50.44 391 LEU A C 1
ATOM 3016 O O . LEU A 1 391 ? -29.766 36.517 1.031 1.00 5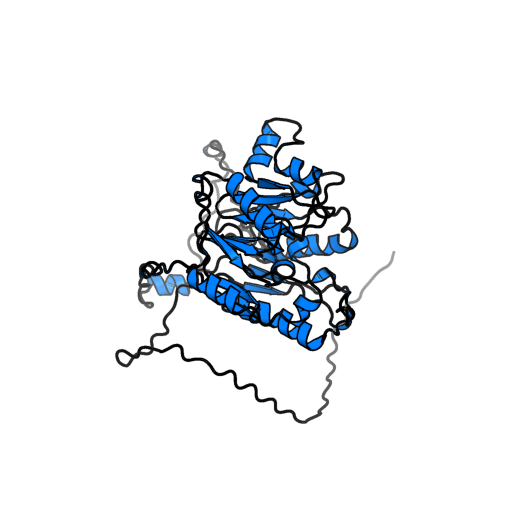0.44 391 LEU A O 1
ATOM 3020 N N . PRO A 1 392 ? -30.302 35.471 2.954 1.00 58.34 392 PRO A N 1
ATOM 3021 C CA . PRO A 1 392 ? -29.280 36.155 3.739 1.00 58.34 392 PRO A CA 1
ATOM 3022 C C . PRO A 1 392 ? -27.881 35.823 3.201 1.00 58.34 392 PRO A C 1
ATOM 3024 O O . PRO A 1 392 ? -27.603 34.670 2.856 1.00 58.34 392 PRO A O 1
ATOM 3027 N N . GLU A 1 393 ? -27.000 36.828 3.140 1.00 53.78 393 GLU A N 1
ATOM 3028 C CA . GLU A 1 393 ? -25.619 36.648 2.683 1.00 53.78 393 GLU A CA 1
ATOM 3029 C C . GLU A 1 393 ? -24.937 35.506 3.458 1.00 53.78 393 GLU A C 1
ATOM 3031 O O . GLU A 1 393 ? -25.043 35.438 4.690 1.00 53.78 393 GLU A O 1
ATOM 3036 N N . PRO A 1 394 ? -24.217 34.595 2.777 1.00 50.41 394 PRO A N 1
ATOM 3037 C CA . PRO A 1 394 ? -23.505 33.528 3.459 1.00 50.41 394 PRO A CA 1
ATOM 3038 C C . PRO A 1 394 ? -22.436 34.126 4.381 1.00 50.41 394 PRO A C 1
ATOM 3040 O O . PRO A 1 394 ? -21.434 34.686 3.934 1.00 50.41 394 PRO A O 1
ATOM 3043 N N . VAL A 1 395 ? -22.633 33.980 5.692 1.00 47.56 395 VAL A N 1
ATOM 3044 C CA . VAL A 1 395 ? -21.656 34.386 6.707 1.00 47.56 395 VAL A CA 1
ATOM 3045 C C . VAL A 1 395 ? -20.437 33.467 6.612 1.00 47.56 395 VAL A C 1
ATOM 3047 O O . VAL A 1 395 ? -20.442 32.335 7.100 1.00 47.56 395 VAL A O 1
ATOM 3050 N N . TYR A 1 396 ? -19.361 33.960 6.002 1.00 41.44 396 TYR A N 1
ATOM 3051 C CA . TYR A 1 396 ? -18.064 33.288 6.003 1.00 41.44 396 TYR A CA 1
ATOM 3052 C C . TYR A 1 396 ? -17.443 33.340 7.408 1.00 41.44 396 TYR A C 1
ATOM 3054 O O . TYR A 1 396 ? -16.747 34.291 7.765 1.00 41.44 396 TYR A O 1
ATOM 3062 N N . GLN A 1 397 ? -17.648 32.301 8.221 1.00 37.94 397 GLN A N 1
ATOM 3063 C CA . GLN A 1 397 ? -16.833 32.109 9.421 1.00 37.94 397 GLN A CA 1
ATOM 3064 C C . GLN A 1 397 ? -15.433 31.625 9.033 1.00 37.94 397 GLN A C 1
ATOM 3066 O O . GLN A 1 397 ? -15.261 30.671 8.271 1.00 37.94 397 GLN A O 1
ATOM 3071 N N . ARG A 1 398 ? -14.405 32.273 9.593 1.00 36.44 398 ARG A N 1
ATOM 3072 C CA . ARG A 1 398 ? -13.033 31.753 9.541 1.00 36.44 398 ARG A CA 1
ATOM 3073 C C . ARG A 1 398 ? -12.993 30.378 10.227 1.00 36.44 398 ARG A C 1
ATOM 3075 O O . ARG A 1 398 ? -13.718 30.189 11.204 1.00 36.44 398 ARG A O 1
ATOM 3082 N N . PRO A 1 399 ? -12.145 29.435 9.772 1.00 34.09 399 PRO A N 1
ATOM 3083 C CA . PRO A 1 399 ? -12.026 28.134 10.419 1.00 34.09 399 PRO A CA 1
ATOM 3084 C C . PRO A 1 399 ? -11.740 28.307 11.918 1.00 34.09 399 PRO A C 1
ATOM 3086 O O . PRO A 1 399 ? -10.915 29.164 12.265 1.00 34.09 399 PRO A O 1
ATOM 3089 N N . PRO A 1 400 ? -12.373 27.524 12.808 1.00 33.88 400 PRO A N 1
ATOM 3090 C CA . PRO A 1 400 ? -12.030 27.548 14.221 1.00 33.88 400 PRO A CA 1
ATOM 3091 C C . PRO A 1 400 ? -10.540 27.225 14.378 1.00 33.88 400 PRO A C 1
ATOM 3093 O O . PRO A 1 400 ? -10.048 26.211 13.880 1.00 33.88 400 PRO A O 1
ATOM 3096 N N . ARG A 1 401 ? -9.803 28.108 15.062 1.00 34.34 401 ARG A N 1
ATOM 3097 C CA . ARG A 1 401 ? -8.459 27.792 15.554 1.00 34.34 401 ARG A CA 1
ATOM 3098 C C . ARG A 1 401 ? -8.632 26.772 16.676 1.00 34.34 401 ARG A C 1
ATOM 3100 O O . ARG A 1 401 ? -8.859 27.157 17.818 1.00 34.34 401 ARG A O 1
ATOM 3107 N N . TYR A 1 402 ? -8.583 25.484 16.350 1.00 36.47 402 TYR A N 1
ATOM 3108 C CA . TYR A 1 402 ? -8.421 24.463 17.378 1.00 36.47 402 TYR A CA 1
ATOM 3109 C C . TYR A 1 402 ? -7.094 24.719 18.096 1.00 36.47 402 TYR A C 1
ATOM 3111 O O . TYR A 1 402 ? -6.089 25.042 17.454 1.00 36.47 402 TYR A O 1
ATOM 3119 N N . ALA A 1 403 ? -7.116 24.639 19.426 1.00 34.72 403 ALA A N 1
ATOM 3120 C CA . ALA A 1 403 ? -5.907 24.688 20.233 1.00 34.72 403 ALA A CA 1
ATOM 3121 C C . ALA A 1 403 ? -4.905 23.633 19.717 1.00 34.72 403 ALA A C 1
ATOM 3123 O O . ALA A 1 403 ? -5.339 22.572 19.258 1.00 34.72 403 ALA A O 1
ATOM 3124 N N . PRO A 1 404 ? -3.589 23.907 19.752 1.00 30.84 404 PRO A N 1
ATOM 3125 C CA . PRO A 1 404 ? -2.600 22.887 19.427 1.00 30.84 404 PRO A CA 1
ATOM 3126 C C . PRO A 1 404 ? -2.826 21.658 20.323 1.00 30.84 404 PRO A C 1
ATOM 3128 O O . PRO A 1 404 ? -3.224 21.828 21.482 1.00 30.84 404 PRO A O 1
ATOM 3131 N N . PRO A 1 405 ? -2.607 20.433 19.813 1.00 40.25 405 PRO A N 1
ATOM 3132 C CA . PRO A 1 405 ? -2.712 19.238 20.634 1.00 40.25 405 PRO A CA 1
ATOM 3133 C C . PRO A 1 405 ? -1.784 19.398 21.840 1.00 40.25 405 PRO A C 1
ATOM 3135 O O . PRO A 1 405 ? -0.624 19.794 21.705 1.00 40.25 405 PRO A O 1
ATOM 3138 N N . MET A 1 406 ? -2.314 19.140 23.035 1.00 35.03 406 MET A N 1
ATOM 3139 C CA . MET A 1 406 ? -1.502 19.038 24.240 1.00 35.03 406 MET A CA 1
ATOM 3140 C C . MET A 1 406 ? -0.558 17.851 24.056 1.00 35.03 406 MET A C 1
ATOM 3142 O O . MET A 1 406 ? -0.937 16.712 24.310 1.00 35.03 406 MET A O 1
ATOM 3146 N N . HIS A 1 407 ? 0.660 18.119 23.587 1.00 32.97 407 HIS A N 1
ATOM 3147 C CA . HIS A 1 407 ? 1.718 17.127 23.480 1.00 32.97 407 HIS A CA 1
ATOM 3148 C C . HIS A 1 407 ? 1.947 16.478 24.853 1.00 32.97 407 HIS A C 1
ATOM 3150 O O . HIS A 1 407 ? 2.566 17.071 25.737 1.00 32.97 407 HIS A O 1
ATOM 3156 N N . ARG A 1 408 ? 1.464 15.249 25.043 1.00 36.31 408 ARG A N 1
ATOM 3157 C CA . ARG A 1 408 ? 2.038 14.320 26.016 1.00 36.31 408 ARG A CA 1
ATOM 3158 C C . ARG A 1 408 ? 3.010 13.424 25.255 1.00 36.31 408 ARG A C 1
ATOM 3160 O O . ARG A 1 408 ? 2.721 12.994 24.145 1.00 36.31 408 ARG A O 1
ATOM 3167 N N . ARG A 1 409 ? 4.203 13.223 25.819 1.00 36.75 409 ARG A N 1
ATOM 3168 C CA . ARG A 1 409 ? 5.256 12.368 25.253 1.00 36.75 409 ARG A CA 1
ATOM 3169 C C . ARG A 1 409 ? 4.764 10.915 25.221 1.00 36.75 409 ARG A C 1
ATOM 3171 O O . ARG A 1 409 ? 4.918 10.206 26.206 1.00 36.75 409 ARG A O 1
ATOM 3178 N N . GLY A 1 410 ? 4.185 10.496 24.103 1.00 33.31 410 GLY A N 1
ATOM 3179 C CA . GLY A 1 410 ? 3.873 9.103 23.799 1.00 33.31 410 GLY A CA 1
ATOM 3180 C C . GLY A 1 410 ? 4.284 8.801 22.360 1.00 33.31 410 GLY A C 1
ATOM 3181 O O . GLY A 1 410 ? 3.778 9.419 21.433 1.00 33.31 410 GLY A O 1
ATOM 3182 N N . GLY A 1 411 ? 5.273 7.926 22.169 1.00 44.69 411 GLY A N 1
ATOM 3183 C CA . GLY A 1 411 ? 5.564 7.228 20.903 1.00 44.69 411 GLY A CA 1
ATOM 3184 C C . GLY A 1 411 ? 6.056 8.009 19.672 1.00 44.69 411 GLY A C 1
ATOM 3185 O O . GLY A 1 411 ? 6.423 7.374 18.688 1.00 44.69 411 GLY A O 1
ATOM 3186 N N . LEU A 1 412 ? 6.082 9.342 19.675 1.00 41.97 412 LEU A N 1
ATOM 3187 C CA . LEU A 1 412 ? 6.491 10.136 18.508 1.00 41.97 412 LEU A CA 1
ATOM 3188 C C . LEU A 1 412 ? 8.015 10.116 18.314 1.00 41.97 412 LEU A C 1
ATOM 3190 O O . LEU A 1 412 ? 8.747 10.696 19.115 1.00 41.97 412 LEU A O 1
ATOM 3194 N N . MET A 1 413 ? 8.485 9.506 17.223 1.00 43.47 413 MET A N 1
ATOM 3195 C CA . MET A 1 413 ? 9.854 9.679 16.733 1.00 43.47 413 MET A CA 1
ATOM 3196 C C . MET A 1 413 ? 9.885 10.752 15.641 1.00 43.47 413 MET A C 1
ATOM 3198 O O . MET A 1 413 ? 9.136 10.693 14.666 1.00 43.47 413 MET A O 1
ATOM 3202 N N . THR A 1 414 ? 10.746 11.751 15.818 1.00 48.53 414 THR A N 1
ATOM 3203 C CA . THR A 1 414 ? 11.137 12.703 14.771 1.00 48.53 414 THR A CA 1
ATOM 3204 C C . THR A 1 414 ? 12.360 12.156 14.042 1.00 48.53 414 THR A C 1
ATOM 3206 O O . THR A 1 414 ? 13.240 11.600 14.696 1.00 48.53 414 THR A O 1
ATOM 3209 N N . SER A 1 415 ? 12.457 12.367 12.727 1.00 51.94 415 SER A N 1
ATOM 3210 C CA . SER A 1 415 ? 13.594 11.940 11.886 1.00 51.94 415 SER A CA 1
ATOM 3211 C C . SER A 1 415 ? 14.974 12.388 12.388 1.00 51.94 415 SER A C 1
ATOM 3213 O O . SER A 1 415 ? 15.981 11.789 12.038 1.00 51.94 415 SER A O 1
ATOM 3215 N N . ASP A 1 416 ? 15.028 13.418 13.229 1.00 49.31 416 ASP A N 1
ATOM 3216 C CA . ASP A 1 416 ? 16.274 14.069 13.639 1.00 49.31 416 ASP A CA 1
ATOM 3217 C C . ASP A 1 416 ? 16.881 13.473 14.931 1.00 49.31 416 ASP A C 1
ATOM 3219 O O . ASP A 1 416 ? 17.814 14.041 15.499 1.00 49.31 416 ASP A O 1
ATOM 3223 N N . ALA A 1 417 ? 16.348 12.353 15.438 1.00 47.34 417 ALA A N 1
ATOM 3224 C CA . ALA A 1 417 ? 16.695 11.818 16.760 1.00 47.34 417 ALA A CA 1
ATOM 3225 C C . ALA A 1 417 ? 17.829 10.764 16.795 1.00 47.34 417 ALA A C 1
ATOM 3227 O O . ALA A 1 417 ? 18.200 10.348 17.887 1.00 47.34 417 ALA A O 1
ATOM 3228 N N . GLU A 1 418 ? 18.434 10.372 15.667 1.00 39.94 418 GLU A N 1
ATOM 3229 C CA . GLU A 1 418 ? 19.496 9.334 15.618 1.00 39.94 418 GLU A CA 1
ATOM 3230 C C . GLU A 1 418 ? 20.939 9.884 15.523 1.00 39.94 418 GLU A C 1
ATOM 3232 O O . GLU A 1 418 ? 21.834 9.245 14.980 1.00 39.94 418 GLU A O 1
ATOM 3237 N N . GLY A 1 419 ? 21.198 11.087 16.049 1.00 34.09 419 GLY A N 1
ATOM 3238 C CA . GLY A 1 419 ? 22.493 11.773 15.888 1.00 34.09 419 GLY A CA 1
ATOM 3239 C C . GLY A 1 419 ? 23.362 11.955 17.138 1.00 34.09 419 GLY A C 1
ATOM 3240 O O . GLY A 1 419 ? 24.374 12.650 17.048 1.00 34.09 419 GLY A O 1
ATOM 3241 N N . LYS A 1 420 ? 22.980 11.431 18.310 1.00 28.78 420 LYS A N 1
ATOM 3242 C CA . LYS A 1 420 ? 23.751 11.596 19.556 1.00 28.78 420 LYS A CA 1
ATOM 3243 C C . LYS A 1 420 ? 23.586 10.402 20.496 1.00 28.78 420 LYS A C 1
ATOM 3245 O O . LYS A 1 420 ? 22.698 10.430 21.339 1.00 28.78 420 LYS A O 1
ATOM 3250 N N . GLU A 1 421 ? 24.470 9.423 20.363 1.00 33.44 421 GLU A N 1
ATOM 3251 C CA . GLU A 1 421 ? 25.174 8.756 21.471 1.00 33.44 421 GLU A CA 1
ATOM 3252 C C . GLU A 1 421 ? 26.419 8.043 20.940 1.00 33.44 421 GLU A C 1
ATOM 3254 O O . GLU A 1 421 ? 26.323 7.431 19.851 1.00 33.44 421 GLU A O 1
#

Secondary structure (DSSP, 8-state):
---------------------------------------SS------------EEEEE-PPPGGGS-SB-TT--B--HHHHHHHHHHHHHHHHHSSSEEEEEEPPP-SSGGGG-GGGTEEEETTEEEEPP-TT-GGGHHHHHHHHHHHHHTT---EE--HHHHSTT----GGGEEEETTEEEEEESSSSS-HHHHHHHHTTT-SSHHHHHHHHTT-EEEEE--TTPPPHHHHEEE-STTEEEEESSHHHHHHHHHHHHHSTTS--EEEEEPTT--EEE--SS-S---EEEEETT-HHHHHHHHHTT-EEEEE--HHHHHTT--HHHH-EEEPPPSSSS---STTTTTSTTTTS-----TTGGG-TTSSSS--------S-SHHHHHHTT-S-----PPPP-PPPP----SS-EETT-SS--

Sequence (421 aa):
MHVTRCSLSPFLLHFSGMCSLLAAGDATIRLLSRRQRTIHGISVPIFTSTRRYVNALYRAPPVQTVPTHNSGGEEVDTELFIRQFKELFYSLKQTQLVEQIHEMRTCPYYECLFTADLIFQHYDIVLPMPKYGREHRSSEISETLRYLRACGASGDFNHILQDVKGGAASGGDFVSTSHGILMAYGTARTNKLSMMALTGGGAADEAAALQQRALNVVPIEVSPDAPPLADLLAFAGKRTLIVQDTVHGRHAAEAAAISIPKIPWQILRVEPGCSFLSHLCGVNAVYDVLVDQDYPNSMERIGEAGLNPFPVEWTEPRKLGITMRSVCLIARFARGTMSAGGYADSDGHRAASFTYHSRGIAKNSRLFQNGHRRHGDNGAPLEAQLRSGELPEPVYQRPPRYAPPMHRRGGLMTSDAEGKE